Protein AF-A0A853PSC9-F1 (afdb_monomer_lite)

InterPro domains:
  IPR000601 PKD domain [PS50093] (236-276)
  IPR032675 Leucine-rich repeat domain superfamily [G3DSA:3.80.10.10] (181-518)
  IPR044060 Bacterial repeat domain [PF18998] (137-210)

pLDDT: mean 88.47, std 17.97, range [26.72, 98.94]

Structure (mmCIF, N/CA/C/O backbone):
data_AF-A0A853PSC9-F1
#
_entry.id   AF-A0A853PSC9-F1
#
loop_
_atom_site.group_PDB
_atom_site.id
_atom_site.type_symbol
_atom_site.label_atom_id
_atom_site.label_alt_id
_atom_site.label_comp_id
_atom_site.label_asym_id
_atom_site.label_entity_id
_atom_site.label_seq_id
_atom_site.pdbx_PDB_ins_code
_atom_site.Cartn_x
_atom_site.Cartn_y
_atom_site.Cartn_z
_atom_site.occupancy
_atom_site.B_iso_or_equiv
_atom_site.auth_seq_id
_atom_site.auth_comp_id
_atom_site.auth_asym_id
_atom_site.auth_atom_id
_atom_site.pdbx_PDB_model_num
ATOM 1 N N . MET A 1 1 ? -24.068 -16.722 -20.781 1.00 38.28 1 MET A N 1
ATOM 2 C CA . MET A 1 1 ? -24.354 -18.156 -20.515 1.00 38.28 1 MET A CA 1
ATOM 3 C C . MET A 1 1 ? -23.350 -18.593 -19.453 1.00 38.28 1 MET A C 1
ATOM 5 O O . MET A 1 1 ? -22.180 -18.416 -19.717 1.00 38.28 1 MET A O 1
ATOM 9 N N . LYS A 1 2 ? -23.649 -19.018 -18.222 1.00 31.97 2 LYS A N 1
ATOM 10 C CA . LYS A 1 2 ? -24.806 -19.663 -17.584 1.00 31.97 2 LYS A CA 1
ATOM 11 C C . LYS A 1 2 ? -25.216 -18.887 -16.316 1.00 31.97 2 LYS A C 1
ATOM 13 O O . LYS A 1 2 ? -24.362 -18.371 -15.609 1.00 31.97 2 LYS A O 1
ATOM 18 N N . LYS A 1 3 ? -26.526 -18.811 -16.057 1.00 29.83 3 LYS A N 1
ATOM 19 C CA . LYS A 1 3 ? -27.145 -18.261 -14.839 1.00 29.83 3 LYS A CA 1
ATOM 20 C C . LYS A 1 3 ? -27.200 -19.358 -13.771 1.00 29.83 3 LYS A C 1
ATOM 22 O O . LYS A 1 3 ? -27.719 -20.430 -14.068 1.00 29.83 3 LYS A O 1
ATOM 27 N N . VAL A 1 4 ? -26.763 -19.070 -12.547 1.00 33.31 4 VAL A N 1
ATOM 28 C CA . VAL A 1 4 ? -27.115 -19.858 -11.356 1.00 33.31 4 VAL A CA 1
ATOM 29 C C . VAL A 1 4 ? -28.070 -19.002 -10.529 1.00 33.31 4 VAL A C 1
ATOM 31 O O . VAL A 1 4 ? -27.736 -17.892 -10.127 1.00 33.31 4 VAL A O 1
ATOM 34 N N . ARG A 1 5 ? -29.309 -19.482 -10.399 1.00 30.92 5 ARG A N 1
ATOM 35 C CA . ARG A 1 5 ? -30.406 -18.858 -9.654 1.00 30.92 5 ARG A CA 1
ATOM 36 C C . ARG A 1 5 ? -30.316 -19.316 -8.198 1.00 30.92 5 ARG A C 1
ATOM 38 O O . ARG A 1 5 ? -30.426 -20.512 -7.957 1.00 30.92 5 ARG A O 1
ATOM 45 N N . PHE A 1 6 ? -30.174 -18.387 -7.256 1.00 31.33 6 PHE A N 1
ATOM 46 C CA . PHE A 1 6 ? -30.512 -18.634 -5.854 1.00 31.33 6 PHE A CA 1
ATOM 47 C C . PHE A 1 6 ? -31.999 -18.317 -5.668 1.00 31.33 6 PHE A C 1
ATOM 49 O O . PHE A 1 6 ? -32.440 -17.194 -5.911 1.00 31.33 6 PHE A O 1
ATOM 56 N N . LEU A 1 7 ? -32.778 -19.348 -5.348 1.00 30.72 7 LEU A N 1
ATOM 57 C CA . LEU A 1 7 ? -34.209 -19.259 -5.084 1.00 30.72 7 LEU A CA 1
ATOM 58 C C . LEU A 1 7 ? -34.443 -18.667 -3.688 1.00 30.72 7 LEU A C 1
ATOM 60 O O . LEU A 1 7 ? -33.983 -19.224 -2.695 1.00 30.72 7 LEU A O 1
ATOM 64 N N . LEU A 1 8 ? -35.213 -17.576 -3.640 1.00 31.72 8 LEU A N 1
ATOM 65 C CA . LEU A 1 8 ? -36.019 -17.212 -2.478 1.00 31.72 8 LEU A CA 1
ATOM 66 C C . LEU A 1 8 ? -37.017 -18.342 -2.200 1.00 31.72 8 LEU A C 1
ATOM 68 O O . LEU A 1 8 ? -37.742 -18.754 -3.108 1.00 31.72 8 LEU A O 1
ATOM 72 N N . LEU A 1 9 ?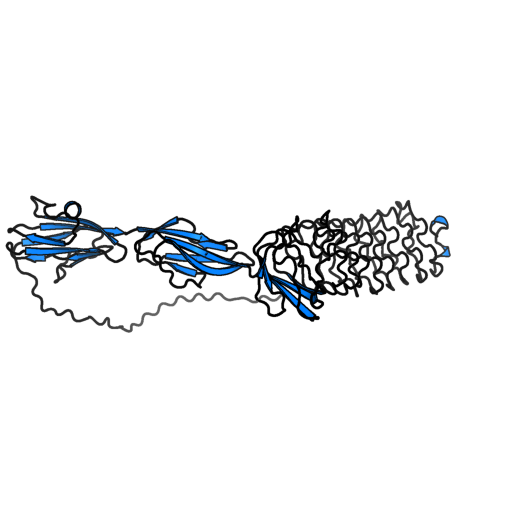 -37.119 -18.761 -0.941 1.00 26.89 9 LEU A N 1
ATOM 73 C CA . LEU A 1 9 ? -38.272 -19.503 -0.448 1.00 26.89 9 LEU A CA 1
ATOM 74 C C . LEU A 1 9 ? -38.806 -18.799 0.803 1.00 26.89 9 LEU A C 1
ATOM 76 O O . LEU A 1 9 ? -38.267 -18.934 1.897 1.00 26.89 9 LEU A O 1
ATOM 80 N N . ALA A 1 10 ? -39.859 -18.009 0.603 1.00 36.38 10 ALA A N 1
ATOM 81 C CA . ALA A 1 10 ? -40.772 -17.600 1.655 1.00 36.38 10 ALA A CA 1
ATOM 82 C C . ALA A 1 10 ? -41.813 -18.715 1.816 1.00 36.38 10 ALA A C 1
ATOM 84 O O . ALA A 1 10 ? -42.469 -19.088 0.844 1.00 36.38 10 ALA A O 1
ATOM 85 N N . ALA A 1 11 ? -41.963 -19.240 3.029 1.00 30.16 11 ALA A N 1
ATOM 86 C CA . ALA A 1 11 ? -43.053 -20.136 3.387 1.00 30.16 11 ALA A CA 1
ATOM 87 C C . ALA A 1 11 ? -43.677 -19.647 4.697 1.00 30.16 11 ALA A C 1
ATOM 89 O O . ALA A 1 11 ? -43.163 -19.881 5.786 1.00 30.16 11 ALA A O 1
ATOM 90 N N . MET A 1 12 ? -44.789 -18.928 4.548 1.00 33.53 12 MET A N 1
ATOM 91 C CA . MET A 1 12 ? -45.788 -18.696 5.583 1.00 33.53 12 MET A CA 1
ATOM 92 C C . MET A 1 12 ? -46.719 -19.914 5.554 1.00 33.53 12 MET A C 1
ATOM 94 O O . MET A 1 12 ? -47.424 -20.112 4.567 1.00 33.53 12 MET A O 1
ATOM 98 N N . VAL A 1 13 ? -46.718 -20.736 6.603 1.00 30.75 13 VAL A N 1
ATOM 99 C CA . VAL A 1 13 ? -47.807 -21.680 6.888 1.00 30.75 13 VAL A CA 1
ATOM 100 C C . VAL A 1 13 ? -48.065 -21.637 8.388 1.00 30.75 13 VAL A C 1
ATOM 102 O O . VAL A 1 13 ? -47.238 -22.057 9.192 1.00 30.75 13 VAL A O 1
ATOM 105 N N . ALA A 1 14 ? -49.225 -21.096 8.745 1.00 40.34 14 ALA A N 1
ATOM 106 C CA . ALA A 1 14 ? -49.829 -21.270 10.051 1.00 40.34 14 ALA A CA 1
ATOM 107 C C . ALA A 1 14 ? -50.294 -22.727 10.191 1.00 40.34 14 ALA A C 1
ATOM 109 O O . ALA A 1 14 ? -51.058 -23.208 9.356 1.00 40.34 14 ALA A O 1
ATOM 110 N N . MET A 1 15 ? -49.871 -23.411 11.255 1.00 30.72 15 MET A N 1
ATOM 111 C CA . MET A 1 15 ? -50.550 -24.604 11.758 1.00 30.72 15 MET A CA 1
ATOM 112 C C . MET A 1 15 ? -50.723 -24.475 13.271 1.00 30.72 15 MET A C 1
ATOM 114 O O . MET A 1 15 ? -49.766 -24.520 14.039 1.00 30.72 15 MET A O 1
ATOM 118 N N . PHE A 1 16 ? -51.979 -24.278 13.666 1.00 36.28 16 PHE A N 1
ATOM 119 C CA . PHE A 1 16 ? -52.483 -24.537 15.006 1.00 36.28 16 PHE A CA 1
ATOM 120 C C . PHE A 1 16 ? -52.443 -26.045 15.259 1.00 36.28 16 PHE A C 1
ATOM 122 O O . PHE A 1 16 ? -53.157 -26.779 14.585 1.00 36.28 16 PHE A O 1
ATOM 129 N N . THR A 1 17 ? -51.703 -26.484 16.273 1.00 29.89 17 THR A N 1
ATOM 130 C CA . THR A 1 17 ? -52.038 -27.668 17.080 1.00 29.89 17 THR A CA 1
ATOM 131 C C . THR A 1 17 ? -51.395 -27.494 18.445 1.00 29.89 17 THR A C 1
ATOM 133 O O . THR A 1 17 ? -50.177 -27.363 18.556 1.00 29.89 17 THR A O 1
ATOM 136 N N . GLY A 1 18 ? -52.245 -27.415 19.466 1.00 40.66 18 GLY A N 1
ATOM 137 C CA . GLY A 1 18 ? -51.856 -27.188 20.842 1.00 40.66 18 GLY A CA 1
ATOM 138 C C . GLY A 1 18 ? -51.118 -28.376 21.447 1.00 40.66 18 GLY A C 1
ATOM 139 O O . GLY A 1 18 ? -51.539 -29.520 21.321 1.00 40.66 18 GLY A O 1
ATOM 140 N N . CYS A 1 19 ? -50.071 -28.055 22.192 1.00 27.27 19 CYS A N 1
ATOM 141 C CA . CYS A 1 19 ? -49.742 -28.758 23.415 1.00 27.27 19 CYS A CA 1
ATOM 142 C C . CYS A 1 19 ? -49.737 -27.692 24.506 1.00 27.27 19 CYS A C 1
ATOM 144 O O . CYS A 1 19 ? -48.888 -26.800 24.505 1.00 27.27 19 CYS A O 1
ATOM 146 N N . GLN A 1 20 ? -50.742 -27.763 25.381 1.00 36.50 20 GLN A N 1
ATOM 147 C CA . GLN A 1 20 ? -50.748 -27.088 26.671 1.00 36.50 20 GLN A CA 1
ATOM 148 C C . GLN A 1 20 ? -49.405 -27.369 27.345 1.00 36.50 20 GLN A C 1
ATOM 150 O O . GLN A 1 20 ? -49.111 -28.509 27.698 1.00 36.50 20 GLN A O 1
ATOM 155 N N . LYS A 1 21 ? -48.576 -26.338 27.490 1.00 30.59 21 LYS A N 1
ATOM 156 C CA . LYS A 1 21 ? -47.550 -26.341 28.521 1.00 30.59 21 LYS A CA 1
ATOM 157 C C . LYS A 1 21 ? -48.203 -25.675 29.714 1.00 30.59 21 LYS A C 1
ATOM 159 O O . LYS A 1 21 ? -48.399 -24.462 29.715 1.00 30.59 21 LYS A O 1
ATOM 164 N N . GLU A 1 22 ? -48.646 -26.530 30.629 1.00 27.19 22 GLU A N 1
ATOM 165 C CA . GLU A 1 22 ? -49.095 -26.183 31.968 1.00 27.19 22 GLU A CA 1
ATOM 166 C C . GLU A 1 22 ? -48.148 -25.132 32.543 1.00 27.19 22 GLU A C 1
ATOM 168 O O . GLU A 1 22 ? -46.959 -25.376 32.767 1.00 27.19 22 GLU A O 1
ATOM 173 N N . VAL A 1 23 ? -48.686 -23.930 32.728 1.00 29.38 23 VAL A N 1
ATOM 174 C CA . VAL A 1 23 ? -48.169 -23.019 33.734 1.00 29.38 23 VAL A CA 1
ATOM 175 C C . VAL A 1 23 ? -48.387 -23.769 35.035 1.00 29.38 23 VAL A C 1
ATOM 177 O O . VAL A 1 23 ? -49.521 -24.102 35.370 1.00 29.38 23 VAL A O 1
ATOM 180 N N . VAL A 1 24 ? -47.298 -24.106 35.720 1.00 26.72 24 VAL A N 1
ATOM 181 C CA . VAL A 1 24 ? -47.369 -24.468 37.130 1.00 26.72 24 VAL A CA 1
ATOM 182 C C . VAL A 1 24 ? -47.930 -23.230 37.816 1.00 26.72 24 VAL A C 1
ATOM 184 O O . VAL A 1 24 ? -47.203 -22.277 38.092 1.00 26.72 24 VAL A O 1
ATOM 187 N N . GLU A 1 25 ? -49.251 -23.208 37.985 1.00 27.73 25 GLU A N 1
ATOM 188 C CA . GLU A 1 25 ? -49.914 -22.385 38.975 1.00 27.73 25 GLU A CA 1
ATOM 189 C C . GLU A 1 25 ? -49.279 -22.792 40.295 1.00 27.73 25 GLU A C 1
ATOM 191 O O . GLU A 1 25 ? -49.495 -23.883 40.822 1.00 27.73 25 GLU A O 1
ATOM 196 N N . GLN A 1 26 ? -48.377 -21.944 40.773 1.00 28.47 26 GLN A N 1
ATOM 197 C CA . GLN A 1 26 ? -47.938 -22.013 42.144 1.00 28.47 26 GLN A CA 1
ATOM 198 C C . GLN A 1 26 ? -49.210 -21.788 42.957 1.00 28.47 26 GLN A C 1
ATOM 200 O O . GLN A 1 26 ? -49.768 -20.692 42.916 1.00 28.47 26 GLN A O 1
ATOM 205 N N . GLU A 1 27 ? -49.718 -22.856 43.579 1.00 27.38 27 GLU A N 1
ATOM 206 C CA . GLU A 1 27 ? -50.873 -22.797 44.464 1.00 27.38 27 GLU A CA 1
ATOM 207 C C . GLU A 1 27 ? -50.635 -21.667 45.468 1.00 27.38 27 GLU A C 1
ATOM 209 O O . GLU A 1 27 ? -49.821 -21.775 46.388 1.00 27.38 27 GLU A O 1
ATOM 214 N N . LEU A 1 28 ? -51.309 -20.538 45.240 1.00 34.03 28 LEU A N 1
ATOM 215 C CA . LEU A 1 28 ? -51.472 -19.516 46.249 1.00 34.03 28 LEU A CA 1
ATOM 216 C C . LEU A 1 28 ? -52.282 -20.165 47.361 1.00 34.03 28 LEU A C 1
ATOM 218 O O . LEU A 1 28 ? -53.404 -20.625 47.146 1.00 34.03 28 LEU A O 1
ATOM 222 N N . ASP A 1 29 ? -51.676 -20.209 48.539 1.00 32.19 29 ASP A N 1
ATOM 223 C CA . ASP A 1 29 ? -52.309 -20.537 49.805 1.00 32.19 29 ASP A CA 1
ATOM 224 C C . ASP A 1 29 ? -53.546 -19.632 49.992 1.00 32.19 29 ASP A C 1
ATOM 226 O O . ASP A 1 29 ? -53.474 -18.511 50.499 1.00 32.19 29 ASP A O 1
ATOM 230 N N . ASN A 1 30 ? -54.696 -20.099 49.497 1.00 37.78 30 ASN A N 1
ATOM 231 C CA . ASN A 1 30 ? -55.974 -19.382 49.409 1.00 37.78 30 ASN A CA 1
ATOM 232 C C . ASN A 1 30 ? -56.672 -19.231 50.775 1.00 37.78 30 ASN A C 1
ATOM 234 O O . ASN A 1 30 ? -57.894 -19.125 50.854 1.00 37.78 30 ASN A O 1
ATOM 238 N N . ASN A 1 31 ? -55.908 -19.209 51.868 1.00 35.97 31 ASN A N 1
ATOM 239 C CA . ASN A 1 31 ? -56.428 -19.191 53.233 1.00 35.97 31 ASN A CA 1
ATOM 240 C C . ASN A 1 31 ? -56.150 -17.895 54.004 1.00 35.97 31 ASN A C 1
ATOM 242 O O . ASN A 1 31 ? -56.282 -17.867 55.230 1.00 35.97 31 ASN A O 1
ATOM 246 N N . LYS A 1 32 ? -55.827 -16.788 53.322 1.00 37.53 32 LYS A N 1
ATOM 247 C CA . LYS A 1 32 ? -55.843 -15.469 53.967 1.00 37.53 32 LYS A CA 1
ATOM 248 C C . LYS A 1 32 ? -57.222 -14.819 53.793 1.00 37.53 32 LYS A C 1
ATOM 250 O O . LYS A 1 32 ? -57.593 -14.506 52.662 1.00 37.53 32 LYS A O 1
ATOM 255 N N . PRO A 1 33 ? -57.997 -14.604 54.874 1.00 41.34 33 PRO A N 1
ATOM 256 C CA . PRO A 1 33 ? -59.288 -13.940 54.769 1.00 41.34 33 PRO A CA 1
ATOM 257 C C . PRO A 1 33 ? -59.091 -12.533 54.203 1.00 41.34 33 PRO A C 1
ATOM 259 O O . PRO A 1 33 ? -58.224 -11.786 54.666 1.00 41.34 33 PRO A O 1
ATOM 262 N N . THR A 1 34 ? -59.904 -12.167 53.210 1.00 47.00 34 THR A N 1
ATOM 263 C CA . THR A 1 34 ? -60.026 -10.778 52.763 1.00 47.00 34 THR A CA 1
ATOM 264 C C . THR A 1 34 ? -60.330 -9.932 53.999 1.00 47.00 34 THR A C 1
ATOM 266 O O . THR A 1 34 ? -61.252 -10.284 54.740 1.00 47.00 34 THR A O 1
ATOM 269 N N . PRO A 1 35 ? -59.566 -8.869 54.292 1.00 53.50 35 PRO A N 1
ATOM 270 C CA . PRO A 1 35 ? -59.797 -8.119 55.513 1.00 53.50 35 PRO A CA 1
ATOM 271 C C . PRO A 1 35 ? -61.208 -7.501 55.470 1.00 53.50 35 PRO A C 1
ATOM 273 O O . PRO A 1 35 ? -61.578 -6.781 54.545 1.00 53.50 35 PRO A O 1
ATOM 276 N N . THR A 1 36 ? -62.040 -7.888 56.437 1.00 56.72 36 THR A N 1
ATOM 277 C CA . THR A 1 36 ? -63.404 -7.385 56.638 1.00 56.72 36 THR A CA 1
ATOM 278 C C . THR A 1 36 ? -63.358 -6.140 57.512 1.00 56.72 36 THR A C 1
ATOM 280 O O . THR A 1 36 ? -62.813 -6.186 58.615 1.00 56.72 36 THR A O 1
ATOM 283 N N . GLY A 1 37 ? -63.942 -5.042 57.035 1.00 61.94 37 GLY A N 1
ATOM 284 C CA . GLY A 1 37 ? -64.090 -3.803 57.792 1.00 61.94 37 GLY A CA 1
ATOM 285 C C . GLY A 1 37 ? -64.726 -2.681 56.968 1.00 61.94 37 GLY A C 1
ATOM 286 O O . GLY A 1 37 ? -64.922 -2.830 55.759 1.00 61.94 37 GLY A O 1
ATOM 287 N N . ASP A 1 38 ? -65.057 -1.582 57.646 1.00 79.00 38 ASP A N 1
ATOM 288 C CA . ASP A 1 38 ? -65.920 -0.510 57.125 1.00 79.00 38 ASP A CA 1
ATOM 289 C C . ASP A 1 38 ? -65.139 0.662 56.504 1.00 79.00 38 ASP A C 1
ATOM 291 O O . ASP A 1 38 ? -65.747 1.583 55.967 1.00 79.00 38 ASP A O 1
ATOM 295 N N . THR A 1 39 ? -63.802 0.640 56.566 1.00 86.81 39 THR A N 1
ATOM 296 C CA . THR A 1 39 ? -62.933 1.730 56.098 1.00 86.81 39 THR A CA 1
ATOM 297 C C . THR A 1 39 ? -61.975 1.248 55.010 1.00 86.81 39 THR A C 1
ATOM 299 O O . THR A 1 39 ? -61.398 0.163 55.111 1.00 86.81 39 THR A O 1
ATOM 302 N N . ARG A 1 40 ? -61.795 2.041 53.952 1.00 89.88 40 ARG A N 1
ATOM 303 C CA . ARG A 1 40 ? -61.058 1.667 52.739 1.00 89.88 40 ARG A CA 1
ATOM 304 C C . ARG A 1 40 ? -59.734 2.416 52.598 1.00 89.88 40 ARG A C 1
ATOM 306 O O . ARG A 1 40 ? -59.677 3.622 52.802 1.00 89.88 40 ARG A O 1
ATOM 313 N N . ILE A 1 41 ? -58.702 1.707 52.144 1.00 91.81 41 ILE A N 1
ATOM 314 C CA . ILE A 1 41 ? -57.512 2.301 51.525 1.00 91.81 41 ILE A CA 1
ATOM 315 C C . ILE A 1 41 ? -57.571 2.046 50.021 1.00 91.81 41 ILE A C 1
ATOM 317 O O . ILE A 1 41 ? -57.644 0.894 49.580 1.00 91.81 41 ILE A O 1
ATOM 321 N N . ILE A 1 42 ? -57.543 3.124 49.244 1.00 91.69 42 ILE A N 1
ATOM 322 C CA . ILE A 1 42 ? -57.433 3.112 47.785 1.00 91.69 42 ILE A CA 1
ATOM 323 C C . ILE A 1 42 ? -56.003 3.515 47.432 1.00 91.69 42 ILE A C 1
ATOM 325 O O . ILE A 1 42 ? -55.490 4.479 47.991 1.00 91.69 42 ILE A O 1
ATOM 329 N N . ILE A 1 43 ? -55.365 2.794 46.510 1.00 93.25 43 ILE A N 1
ATOM 330 C CA . ILE A 1 43 ? -54.103 3.219 45.902 1.00 93.25 43 ILE A CA 1
ATOM 331 C C . ILE A 1 43 ? -54.345 3.361 44.403 1.00 93.25 43 ILE A C 1
ATOM 333 O O . ILE A 1 43 ? -54.791 2.416 43.753 1.00 93.25 43 ILE A O 1
ATOM 337 N N . GLU A 1 44 ? -54.066 4.543 43.877 1.00 92.38 44 GLU A N 1
ATOM 338 C CA . GLU A 1 44 ? -54.230 4.903 42.473 1.00 92.38 44 GLU A CA 1
ATOM 339 C C . GLU A 1 44 ? -53.028 5.721 41.985 1.00 92.38 44 GLU A C 1
ATOM 341 O O . GLU A 1 44 ? -52.146 6.078 42.762 1.00 92.38 44 GLU A O 1
ATOM 346 N N . GLY A 1 45 ? -52.950 6.001 40.687 1.00 91.38 45 GLY A N 1
ATOM 347 C CA . GLY A 1 45 ? -51.860 6.793 40.121 1.00 91.38 45 GLY A CA 1
ATOM 348 C C . GLY A 1 45 ? -51.626 6.523 38.643 1.00 91.38 45 GLY A C 1
ATOM 349 O O . GLY A 1 45 ? -52.263 5.655 38.041 1.00 91.38 45 GLY A O 1
ATOM 350 N N . GLU A 1 46 ? -50.722 7.295 38.046 1.00 85.25 46 GLU A N 1
ATOM 351 C CA . GLU A 1 46 ? -50.341 7.104 36.646 1.00 85.25 46 GLU A CA 1
ATOM 352 C C . GLU A 1 46 ? -49.534 5.811 36.468 1.00 85.25 46 GLU A C 1
ATOM 354 O O . GLU A 1 46 ? -48.710 5.454 37.306 1.00 85.25 46 GLU A O 1
ATOM 359 N N . GLY A 1 47 ? -49.765 5.109 35.354 1.00 82.56 47 GLY A N 1
ATOM 360 C CA . GLY A 1 47 ? -49.046 3.874 35.027 1.00 82.56 47 GLY A CA 1
ATOM 361 C C . GLY A 1 47 ? -49.550 2.619 35.747 1.00 82.56 47 GLY A C 1
ATOM 362 O O . GLY A 1 47 ? -48.901 1.586 35.649 1.00 82.56 47 GLY A O 1
ATOM 363 N N . MET A 1 48 ? -50.684 2.670 36.452 1.00 88.69 48 MET A N 1
ATOM 364 C CA . MET A 1 48 ? -51.307 1.493 37.076 1.00 88.69 48 MET A CA 1
ATOM 365 C C . MET A 1 48 ? -51.636 0.410 36.028 1.00 88.69 48 MET A C 1
ATOM 367 O O . MET A 1 48 ? -52.255 0.701 34.999 1.00 88.69 48 MET A O 1
ATOM 371 N N . ILE A 1 49 ? -51.238 -0.842 36.279 1.00 83.69 49 ILE A N 1
ATOM 372 C CA . ILE A 1 49 ? -51.391 -1.964 35.338 1.00 83.69 49 ILE A CA 1
ATOM 373 C C . ILE A 1 49 ? -52.488 -2.917 35.834 1.00 83.69 49 ILE A C 1
ATOM 375 O O . ILE A 1 49 ? -52.345 -3.572 36.862 1.00 83.69 49 ILE A O 1
ATOM 379 N N . GLY A 1 50 ? -53.570 -3.041 35.059 1.00 69.50 50 GLY A N 1
ATOM 380 C CA . GLY A 1 50 ? -54.706 -3.927 35.350 1.00 69.50 50 GLY A CA 1
ATOM 381 C C . GLY A 1 50 ? -55.894 -3.219 36.023 1.00 69.50 50 GLY A C 1
ATOM 382 O O . GLY A 1 50 ? -55.772 -2.084 36.482 1.00 69.50 50 GLY A O 1
ATOM 383 N N . PRO A 1 51 ? -57.091 -3.839 36.038 1.00 58.38 51 PRO A N 1
ATOM 384 C CA . PRO A 1 51 ? -58.254 -3.250 36.693 1.00 58.38 51 PRO A CA 1
ATOM 385 C C . PRO A 1 51 ? -58.035 -3.156 38.210 1.00 58.38 51 PRO A C 1
ATOM 387 O O . PRO A 1 51 ? -57.376 -4.008 38.798 1.00 58.38 51 PRO A O 1
ATOM 390 N N . ALA A 1 52 ? -58.661 -2.165 38.857 1.00 52.06 52 ALA A N 1
ATOM 391 C CA . ALA A 1 52 ? -58.676 -1.942 40.312 1.00 52.06 52 ALA A CA 1
ATOM 392 C C . ALA A 1 52 ? -59.347 -3.077 41.134 1.00 52.06 52 ALA A C 1
ATOM 394 O O . ALA A 1 52 ? -59.918 -2.858 42.207 1.00 52.06 52 ALA A O 1
ATOM 395 N N . THR A 1 53 ? -59.351 -4.309 40.627 1.00 45.62 53 THR A N 1
ATOM 396 C CA . THR A 1 53 ? -59.890 -5.494 41.285 1.00 45.62 53 THR A CA 1
ATOM 397 C C . THR A 1 53 ? -58.875 -6.055 42.267 1.00 45.62 53 THR A C 1
ATOM 399 O O . THR A 1 53 ? -58.025 -6.862 41.913 1.00 45.62 53 THR A O 1
ATOM 402 N N . ARG A 1 54 ? -59.020 -5.586 43.511 1.00 52.94 54 ARG A N 1
ATOM 403 C CA . ARG A 1 54 ? -58.704 -6.235 44.795 1.00 52.94 54 ARG A CA 1
ATOM 404 C C . ARG A 1 54 ? -57.899 -7.537 44.679 1.00 52.94 54 ARG A C 1
ATOM 406 O O . ARG A 1 54 ? -58.468 -8.623 44.780 1.00 52.94 54 ARG A O 1
ATOM 413 N N . SER A 1 55 ? -56.579 -7.418 44.554 1.00 52.84 55 SER A N 1
ATOM 414 C CA . SER A 1 55 ? -55.692 -8.500 44.972 1.00 52.84 55 SER A CA 1
ATOM 415 C C . SER A 1 55 ? -55.952 -8.802 46.456 1.00 52.84 55 SER A C 1
ATOM 417 O O . SER A 1 55 ? -56.126 -7.878 47.257 1.00 52.84 55 SER A O 1
ATOM 419 N N . SER A 1 56 ? -56.018 -10.077 46.844 1.00 58.12 56 SER A N 1
ATOM 420 C CA . SER A 1 56 ? -56.269 -10.496 48.234 1.00 58.12 56 SER A CA 1
ATOM 421 C C . SER A 1 56 ? -55.158 -10.082 49.208 1.00 58.12 56 SER A C 1
ATOM 423 O O . SER A 1 56 ? -55.357 -10.132 50.421 1.00 58.12 56 SER A O 1
ATOM 425 N N . ASP A 1 57 ? -54.001 -9.666 48.690 1.00 66.69 57 ASP A N 1
ATOM 426 C CA . ASP A 1 57 ? -52.834 -9.211 49.451 1.00 66.69 57 ASP A CA 1
ATOM 427 C C . ASP A 1 57 ? -52.701 -7.678 49.557 1.00 66.69 57 ASP A C 1
ATOM 429 O O . ASP A 1 57 ? -51.825 -7.191 50.271 1.00 66.69 57 ASP A O 1
ATOM 433 N N . GLY A 1 58 ? -53.575 -6.913 48.891 1.00 81.75 58 GLY A N 1
ATOM 434 C CA . GLY A 1 58 ? -53.533 -5.449 48.884 1.00 81.75 58 GLY A CA 1
ATOM 435 C C . GLY A 1 58 ? -52.412 -4.826 48.045 1.00 81.75 58 GLY A C 1
ATOM 436 O O . GLY A 1 58 ? -52.104 -3.648 48.244 1.00 81.75 58 GLY A O 1
ATOM 437 N N . LYS A 1 59 ? -51.801 -5.592 47.131 1.00 90.44 59 LYS A N 1
ATOM 438 C CA . LYS A 1 59 ? -50.811 -5.117 46.157 1.00 90.44 59 LYS A CA 1
ATOM 439 C C . LYS A 1 59 ? -51.482 -4.446 44.951 1.00 90.44 59 LYS A C 1
ATOM 441 O O . LYS A 1 59 ? -52.495 -4.928 44.444 1.00 90.44 59 LYS A O 1
ATOM 446 N N . VAL A 1 60 ? -50.890 -3.352 44.480 1.00 91.00 60 VAL A N 1
ATOM 447 C CA . VAL A 1 60 ? -51.267 -2.630 43.259 1.00 91.00 60 VAL A CA 1
ATOM 448 C C . VAL A 1 60 ? -50.025 -2.445 42.390 1.00 91.00 60 VAL A C 1
ATOM 450 O O . VAL A 1 60 ? -49.035 -1.877 42.849 1.00 91.00 60 VAL A O 1
ATOM 453 N N . GLU A 1 61 ? -50.076 -2.938 41.153 1.00 92.62 61 GLU A N 1
ATOM 454 C CA . GLU A 1 61 ? -48.961 -2.890 40.198 1.00 92.62 61 GLU A CA 1
ATOM 455 C C . GLU A 1 61 ? -48.970 -1.584 39.393 1.00 92.62 61 GLU A C 1
ATOM 457 O O . GLU A 1 61 ? -50.021 -1.129 38.927 1.00 92.62 61 GLU A O 1
ATOM 462 N N . PHE A 1 62 ? -47.785 -1.019 39.180 1.00 93.62 62 PHE A N 1
ATOM 463 C CA . PHE A 1 62 ? -47.548 0.163 38.360 1.00 93.62 62 PHE A CA 1
ATOM 464 C C . PHE A 1 62 ? -46.420 -0.116 37.361 1.00 93.62 62 PHE A C 1
ATOM 466 O O . PHE A 1 62 ? -45.589 -1.006 37.541 1.00 93.62 62 PHE A O 1
ATOM 473 N N . GLU A 1 63 ? -46.340 0.669 36.295 1.00 92.69 63 GLU A N 1
ATOM 474 C CA . GLU A 1 63 ? -45.147 0.691 35.461 1.00 92.69 63 GLU A CA 1
ATOM 475 C C . GLU A 1 63 ? -43.944 1.158 36.302 1.00 92.69 63 GLU A C 1
ATOM 477 O O . GLU A 1 63 ? -43.888 2.304 36.749 1.00 92.69 63 GLU A O 1
ATOM 482 N N . GLY A 1 64 ? -42.976 0.261 36.521 1.00 92.06 64 GLY A N 1
ATOM 483 C CA . GLY A 1 64 ? -41.743 0.558 37.252 1.00 92.06 64 GLY A CA 1
ATOM 484 C C . GLY A 1 64 ? -41.770 0.293 38.758 1.00 92.06 64 GLY A C 1
ATOM 485 O O . GLY A 1 64 ? -40.860 0.740 39.459 1.00 92.06 64 GLY A O 1
ATOM 486 N N . GLY A 1 65 ? -42.780 -0.409 39.270 1.00 94.50 65 GLY A N 1
ATOM 487 C CA . GLY A 1 65 ? -42.825 -0.851 40.660 1.00 94.50 65 GLY A CA 1
ATOM 488 C C . GLY A 1 65 ? -44.228 -1.226 41.114 1.00 94.50 65 GLY A C 1
ATOM 489 O O . GLY A 1 65 ? -45.159 -1.344 40.323 1.00 94.50 65 GLY A O 1
ATOM 490 N N . TYR A 1 66 ? -44.409 -1.365 42.421 1.00 93.81 66 TYR A N 1
ATOM 491 C CA . TYR A 1 66 ? -45.710 -1.671 43.006 1.00 93.81 66 TYR A CA 1
ATOM 492 C C . TYR A 1 66 ? -45.910 -0.983 44.348 1.00 93.81 66 TYR A C 1
ATOM 494 O O . TYR A 1 66 ? -44.955 -0.603 45.023 1.00 93.81 66 TYR A O 1
ATOM 502 N N . ALA A 1 67 ? -47.164 -0.856 44.764 1.00 94.44 67 ALA A N 1
ATOM 503 C CA . ALA A 1 67 ? -47.525 -0.402 46.097 1.00 94.44 67 ALA A CA 1
ATOM 504 C C . ALA A 1 67 ? -48.319 -1.474 46.849 1.00 94.44 67 ALA A C 1
ATOM 506 O O . ALA A 1 67 ? -48.951 -2.336 46.239 1.00 94.44 67 ALA A O 1
ATOM 507 N N . THR A 1 68 ? -48.287 -1.430 48.176 1.00 93.62 68 THR A N 1
ATOM 508 C CA . THR A 1 68 ? -49.002 -2.361 49.058 1.00 93.62 68 THR A CA 1
ATOM 509 C C . THR A 1 68 ? -49.868 -1.609 50.066 1.00 93.62 68 THR A C 1
ATOM 511 O O . THR A 1 68 ? -49.633 -0.434 50.346 1.00 93.62 68 THR A O 1
ATOM 514 N N . GLY A 1 69 ? -50.882 -2.285 50.612 1.00 91.19 69 GLY A N 1
ATOM 515 C CA . GLY A 1 69 ? -51.760 -1.747 51.658 1.00 91.19 69 GLY A CA 1
ATOM 516 C C . GLY A 1 69 ? -53.138 -1.283 51.175 1.00 91.19 69 GLY A C 1
ATOM 517 O O . GLY A 1 69 ? -53.908 -0.748 51.970 1.00 91.19 69 GLY A O 1
ATOM 518 N N . ALA A 1 70 ? -53.488 -1.504 49.903 1.00 90.69 70 ALA A N 1
ATOM 519 C CA . ALA A 1 70 ? -54.850 -1.288 49.418 1.00 90.69 70 ALA A CA 1
ATOM 520 C C . ALA A 1 70 ? -55.805 -2.338 50.015 1.00 90.69 70 ALA A C 1
ATOM 522 O O . ALA A 1 70 ? -55.485 -3.524 50.061 1.00 90.69 70 ALA A O 1
ATOM 523 N N . GLY A 1 71 ? -57.006 -1.944 50.442 1.00 88.81 71 GLY A N 1
ATOM 524 C CA . GLY A 1 71 ? -57.948 -2.909 51.018 1.00 88.81 71 GLY A CA 1
ATOM 525 C C . GLY A 1 71 ? -59.073 -2.307 51.850 1.00 88.81 71 GLY A C 1
ATOM 526 O O . GLY A 1 71 ? -59.226 -1.092 51.940 1.00 88.81 71 GLY A O 1
ATOM 527 N N . LEU A 1 72 ? -59.883 -3.187 52.444 1.00 87.38 72 LEU A N 1
ATOM 528 C CA . LEU A 1 72 ? -60.888 -2.849 53.455 1.00 87.38 72 LEU A CA 1
ATOM 529 C C . LEU A 1 72 ? -60.372 -3.270 54.829 1.00 87.38 72 LEU A C 1
ATOM 531 O O . LEU A 1 72 ? -59.801 -4.347 54.969 1.00 87.38 72 LEU A O 1
ATOM 535 N N . TYR A 1 73 ? -60.564 -2.437 55.842 1.00 86.94 73 TYR A N 1
ATOM 536 C CA . TYR A 1 73 ? -59.998 -2.637 57.171 1.00 86.94 73 TYR A CA 1
ATOM 537 C C . TYR A 1 73 ? -60.954 -2.136 58.258 1.00 86.94 73 TYR A C 1
ATOM 539 O O . TYR A 1 73 ? -61.837 -1.317 58.008 1.00 86.94 73 TYR A O 1
ATOM 547 N N . ASP A 1 74 ? -60.765 -2.624 59.486 1.00 86.06 74 ASP A N 1
ATOM 548 C CA . ASP A 1 74 ? -61.358 -2.007 60.676 1.00 86.06 74 ASP A CA 1
ATOM 549 C C . ASP A 1 74 ? -60.826 -0.569 60.808 1.00 86.06 74 ASP A C 1
ATOM 551 O O . ASP A 1 74 ? -59.612 -0.355 60.778 1.00 86.06 74 ASP A O 1
ATOM 555 N N . GLY A 1 75 ? -61.716 0.412 60.976 1.00 80.25 75 GLY A N 1
ATOM 556 C CA . GLY A 1 75 ? -61.384 1.837 61.047 1.00 80.25 75 GLY A CA 1
ATOM 557 C C . GLY A 1 75 ? -60.442 2.236 62.190 1.00 80.25 75 GLY A C 1
ATOM 558 O O . GLY A 1 75 ? -59.942 3.359 62.196 1.00 80.25 75 GLY A O 1
ATOM 559 N N . LYS A 1 76 ? -60.158 1.344 63.150 1.00 83.50 76 LYS A N 1
ATOM 560 C CA . LYS A 1 76 ? -59.149 1.558 64.210 1.00 83.50 76 LYS A CA 1
ATOM 561 C C . LYS A 1 76 ? -57.784 0.931 63.910 1.00 83.50 76 LYS A C 1
ATOM 563 O O . LYS A 1 76 ? -56.852 1.094 64.697 1.00 83.50 76 LYS A O 1
ATOM 568 N N . LYS A 1 77 ? -57.659 0.186 62.811 1.00 85.12 77 LYS A N 1
ATOM 569 C CA . LYS A 1 77 ? -56.436 -0.528 62.448 1.00 85.12 77 LYS A CA 1
ATOM 570 C C . LYS A 1 77 ? -55.370 0.442 61.930 1.00 85.12 77 LYS A C 1
ATOM 572 O O . LYS A 1 77 ? -55.676 1.385 61.205 1.00 85.12 77 LYS A O 1
ATOM 577 N N . ALA A 1 78 ? -54.116 0.167 62.285 1.00 89.81 78 ALA A N 1
ATOM 578 C CA . ALA A 1 78 ? -52.954 0.751 61.630 1.00 89.81 78 ALA A CA 1
ATOM 579 C C . ALA A 1 78 ? -52.502 -0.171 60.485 1.00 89.81 78 ALA A C 1
ATOM 581 O O . ALA A 1 78 ? -52.355 -1.380 60.697 1.00 89.81 78 ALA A O 1
ATOM 582 N N . VAL A 1 79 ? -52.336 0.370 59.280 1.00 91.62 79 VAL A N 1
ATOM 583 C CA . VAL A 1 79 ? -52.033 -0.410 58.070 1.00 91.62 79 VAL A CA 1
ATOM 584 C C . VAL A 1 79 ? -50.697 0.046 57.476 1.00 91.62 79 VAL A C 1
ATOM 586 O O . VAL A 1 79 ? -50.554 1.240 57.209 1.00 91.62 79 VAL A O 1
ATOM 589 N N . PRO A 1 80 ? -49.723 -0.857 57.249 1.00 93.94 80 PRO A N 1
ATOM 590 C CA . PRO A 1 80 ? -48.526 -0.523 56.489 1.00 93.94 80 PRO A CA 1
ATOM 591 C C . PRO A 1 80 ? -48.899 -0.301 55.020 1.00 93.94 80 PRO A C 1
ATOM 593 O O . PRO A 1 80 ? -49.508 -1.167 54.390 1.00 93.94 80 PRO A O 1
ATOM 596 N N . VAL A 1 81 ? -48.562 0.877 54.506 1.00 95.31 81 VAL A N 1
ATOM 597 C CA . VAL A 1 81 ? -48.792 1.296 53.123 1.00 95.31 81 VAL A CA 1
ATOM 598 C C . VAL A 1 81 ? -47.451 1.729 52.546 1.00 95.31 81 VAL A C 1
ATOM 600 O O . VAL A 1 81 ? -46.846 2.690 53.031 1.00 95.31 81 VAL A O 1
ATOM 603 N N . GLU A 1 82 ? -46.964 0.987 51.553 1.00 96.00 82 GLU A N 1
ATOM 604 C CA . GLU A 1 82 ? -45.586 1.099 51.063 1.00 96.00 82 GLU A CA 1
ATOM 605 C C . GLU A 1 82 ? -45.521 1.141 49.532 1.00 96.00 82 GLU A C 1
ATOM 607 O O . GLU A 1 82 ? -46.306 0.465 48.870 1.00 96.00 82 GLU A O 1
ATOM 612 N N . ALA A 1 83 ? -44.571 1.893 48.968 1.00 96.19 83 ALA A N 1
ATOM 613 C CA . ALA A 1 83 ? -44.223 1.846 47.546 1.00 96.19 83 ALA A CA 1
ATOM 614 C C . ALA A 1 83 ? -42.818 1.265 47.336 1.00 96.19 83 ALA A C 1
ATOM 616 O O . ALA A 1 83 ? -41.845 1.706 47.958 1.00 96.19 83 ALA A O 1
ATOM 617 N N . HIS A 1 84 ? -42.730 0.310 46.413 1.00 95.06 84 HIS A N 1
ATOM 618 C CA . HIS A 1 84 ? -41.554 -0.490 46.094 1.00 95.06 84 HIS A CA 1
ATOM 619 C C . HIS A 1 84 ? -41.196 -0.305 44.608 1.00 95.06 84 HIS A C 1
ATOM 621 O O . HIS A 1 84 ? -41.846 -0.908 43.752 1.00 95.06 84 HIS A O 1
ATOM 627 N N . PRO A 1 85 ? -40.207 0.544 44.274 1.00 95.19 85 PRO A N 1
ATOM 628 C CA . PRO A 1 85 ? -39.749 0.694 42.896 1.00 95.19 85 PRO A CA 1
ATOM 629 C C . PRO A 1 85 ? -39.020 -0.567 42.416 1.00 95.19 85 PRO A C 1
ATOM 631 O O . PRO A 1 85 ? -38.245 -1.166 43.166 1.00 95.19 85 PRO A O 1
ATOM 634 N N . ASP A 1 86 ? -39.214 -0.922 41.148 1.00 94.75 86 ASP A N 1
ATOM 635 C CA . ASP A 1 86 ? -38.436 -1.967 40.485 1.00 94.75 86 ASP A CA 1
ATOM 636 C C . ASP A 1 86 ? -36.980 -1.522 40.270 1.00 94.75 86 ASP A C 1
ATOM 638 O O . ASP A 1 86 ? -36.645 -0.331 40.258 1.00 94.75 86 ASP A O 1
ATOM 642 N N . ALA A 1 87 ? -36.092 -2.488 40.020 1.00 92.00 87 ALA A N 1
ATOM 643 C CA . ALA A 1 87 ? -34.731 -2.199 39.581 1.00 92.00 87 ALA A CA 1
ATOM 644 C C . ALA A 1 87 ? -34.749 -1.294 38.330 1.00 92.00 87 ALA A C 1
ATOM 646 O O . ALA A 1 87 ? -35.403 -1.594 37.329 1.00 92.00 87 ALA A O 1
ATOM 647 N N . GLY A 1 88 ? -34.042 -0.163 38.391 1.00 93.19 88 GLY A N 1
ATOM 648 C CA . GLY A 1 88 ? -34.060 0.846 37.326 1.00 93.19 88 GLY A CA 1
ATOM 649 C C . GLY A 1 88 ? -35.056 1.990 37.520 1.00 93.19 88 GLY A C 1
ATOM 650 O O . GLY A 1 88 ? -35.051 2.930 36.721 1.00 93.19 88 GLY A O 1
ATOM 651 N N . TYR A 1 89 ? -35.871 1.954 38.573 1.00 94.94 89 TYR A N 1
ATOM 652 C CA . TYR A 1 89 ? -36.850 2.986 38.900 1.00 94.94 89 TYR A CA 1
ATOM 653 C C . TYR A 1 89 ? -36.604 3.585 40.286 1.00 94.94 89 TYR A C 1
ATOM 655 O O . TYR A 1 89 ? -35.882 3.046 41.124 1.00 94.94 89 TYR A O 1
ATOM 663 N N . GLU A 1 90 ? -37.197 4.748 40.514 1.00 94.19 90 GLU A N 1
ATOM 664 C CA . GLU A 1 90 ? -37.281 5.396 41.816 1.00 94.19 90 GLU A CA 1
ATOM 665 C C . GLU A 1 90 ? -38.694 5.949 42.023 1.00 94.19 90 GLU A C 1
ATOM 667 O O . GLU A 1 90 ? -39.445 6.168 41.065 1.00 94.19 90 GLU A O 1
ATOM 672 N N . VAL A 1 91 ? -39.070 6.170 43.282 1.00 95.06 91 VAL A N 1
ATOM 673 C CA . VAL A 1 91 ? -40.363 6.776 43.616 1.00 95.06 91 VAL A CA 1
ATOM 674 C C . VAL A 1 91 ? -40.402 8.192 43.032 1.00 95.06 91 VAL A C 1
ATOM 676 O O . VAL A 1 91 ? -39.555 9.028 43.347 1.00 95.06 91 VAL A O 1
ATOM 679 N N . ASN A 1 92 ? -41.373 8.462 42.156 1.00 95.12 92 ASN A N 1
ATOM 680 C CA . ASN A 1 92 ? -41.623 9.802 41.626 1.00 95.12 92 ASN A CA 1
ATOM 681 C C . ASN A 1 92 ? -42.480 10.597 42.612 1.00 95.12 92 ASN A C 1
ATOM 683 O O . ASN A 1 92 ? -42.122 11.698 43.027 1.00 95.12 92 ASN A O 1
ATOM 687 N N . TYR A 1 93 ? -43.597 9.999 43.018 1.00 94.81 93 TYR A N 1
ATOM 688 C CA . TYR A 1 93 ? -44.477 10.520 44.049 1.00 94.81 93 TYR A CA 1
ATOM 689 C C . TYR A 1 93 ? -45.137 9.369 44.803 1.00 94.81 93 TYR A C 1
ATOM 691 O O . TYR A 1 93 ? -45.489 8.341 44.225 1.00 94.81 93 TYR A O 1
ATOM 699 N N . PHE A 1 94 ? -45.310 9.560 46.107 1.00 96.81 94 PHE A N 1
ATOM 700 C CA . PHE A 1 94 ? -46.103 8.669 46.939 1.00 96.81 94 PHE A CA 1
ATOM 701 C C . PHE A 1 94 ? -46.703 9.459 48.098 1.00 96.81 94 PHE A C 1
ATOM 703 O O . PHE A 1 94 ? -45.993 9.875 49.011 1.00 96.81 94 PHE A O 1
ATOM 710 N N . TYR A 1 95 ? -47.998 9.743 48.036 1.00 96.69 95 TYR A N 1
ATOM 711 C CA . TYR A 1 95 ? -48.676 10.516 49.074 1.00 96.69 95 TYR A CA 1
ATOM 712 C C . TYR A 1 95 ? -50.114 10.052 49.246 1.00 96.69 95 TYR A C 1
ATOM 714 O O . TYR A 1 95 ? -50.712 9.551 48.302 1.00 96.69 95 TYR A O 1
ATOM 722 N N . GLY A 1 96 ? -50.684 10.242 50.426 1.00 95.94 96 GLY A N 1
ATOM 723 C CA . GLY A 1 96 ? -52.070 9.895 50.685 1.00 95.94 96 GLY A CA 1
ATOM 724 C C . GLY A 1 96 ? -52.576 10.354 52.040 1.00 95.94 96 GLY A C 1
ATOM 725 O O . GLY A 1 96 ? -51.840 10.894 52.872 1.00 95.94 96 GLY A O 1
ATOM 726 N N . GLY A 1 97 ? -53.864 10.140 52.267 1.00 95.38 97 GLY A N 1
ATOM 727 C CA . GLY A 1 97 ? -54.536 10.522 53.501 1.00 95.38 97 GLY A CA 1
ATOM 728 C C . GLY A 1 97 ? -56.058 10.500 53.370 1.00 95.38 97 GLY A C 1
ATOM 729 O O . GLY A 1 97 ? -56.572 10.123 52.313 1.00 95.38 97 GLY A O 1
ATOM 730 N N . PRO A 1 98 ? -56.779 10.886 54.435 1.00 94.75 98 PRO A N 1
ATOM 731 C CA . PRO A 1 98 ? -58.227 11.050 54.387 1.00 94.75 98 PRO A CA 1
ATOM 732 C C . PRO A 1 98 ? -58.614 12.263 53.531 1.00 94.75 98 PRO A C 1
ATOM 734 O O . PRO A 1 98 ? -57.790 13.142 53.283 1.00 94.75 98 PRO A O 1
ATOM 737 N N . GLU A 1 99 ? -59.877 12.352 53.110 1.00 92.62 99 GLU A N 1
ATOM 738 C CA . GLU A 1 99 ? -60.368 13.404 52.196 1.00 92.62 99 GLU A CA 1
ATOM 739 C C . GLU A 1 99 ? -60.063 14.835 52.685 1.00 92.62 99 GLU A C 1
ATOM 741 O O . GLU A 1 99 ? -59.731 15.719 51.897 1.00 92.62 99 GLU A O 1
ATOM 746 N N . ASN A 1 100 ? -60.103 15.062 54.001 1.00 92.06 100 ASN A N 1
ATOM 747 C CA . ASN A 1 100 ? -59.786 16.355 54.611 1.00 92.06 100 ASN A CA 1
ATOM 748 C C . ASN A 1 100 ? -58.273 16.646 54.728 1.00 92.06 100 ASN A C 1
ATOM 750 O O . ASN A 1 100 ? -57.897 17.787 54.998 1.00 92.06 100 ASN A O 1
ATOM 754 N N . GLN A 1 101 ? -57.407 15.643 54.548 1.00 94.94 101 GLN A N 1
ATOM 755 C CA . GLN A 1 101 ? -55.945 15.740 54.632 1.00 94.94 101 GLN A CA 1
ATOM 756 C C . GLN A 1 101 ? -55.270 14.802 53.608 1.00 94.94 101 GLN A C 1
ATOM 758 O O . GLN A 1 101 ? -54.547 13.882 53.995 1.00 94.94 101 GLN A O 1
ATOM 763 N N . PRO A 1 102 ? -55.429 15.034 52.292 1.00 93.00 102 PRO A N 1
ATOM 764 C CA . PRO A 1 102 ? -55.014 14.089 51.242 1.00 93.00 102 PRO A CA 1
ATOM 765 C C . PRO A 1 102 ? -53.494 13.857 51.143 1.00 93.00 102 PRO A C 1
ATOM 767 O O . PRO A 1 102 ? -53.049 12.968 50.425 1.00 93.00 102 PRO A O 1
ATOM 770 N N . LYS A 1 103 ? -52.684 14.653 51.853 1.00 95.31 103 LYS A N 1
ATOM 771 C CA . LYS A 1 103 ? -51.221 14.515 51.967 1.00 95.31 103 LYS A CA 1
ATOM 772 C C . LYS A 1 103 ? -50.755 14.350 53.419 1.00 95.31 103 LYS A C 1
ATOM 774 O O . LYS A 1 103 ? -49.658 14.778 53.767 1.00 95.31 103 LYS A O 1
ATOM 779 N N . LYS A 1 104 ? -51.593 13.767 54.289 1.00 95.31 104 LYS A N 1
ATOM 780 C CA . LYS A 1 104 ? -51.217 13.428 55.679 1.00 95.31 104 LYS A CA 1
ATOM 781 C C . LYS A 1 104 ? -49.945 12.570 55.708 1.00 95.31 104 LYS A C 1
ATOM 783 O O . LYS A 1 104 ? -49.094 12.756 56.574 1.00 95.31 104 LYS A O 1
ATOM 788 N N . TYR A 1 105 ? -49.811 11.673 54.735 1.00 95.88 105 TYR A N 1
ATOM 789 C CA . TYR A 1 105 ? -48.626 10.871 54.461 1.00 95.88 105 TYR A CA 1
ATOM 790 C C . TYR A 1 105 ? -48.022 11.352 53.144 1.00 95.88 105 TYR A C 1
ATOM 792 O O . TYR A 1 105 ? -48.673 11.255 52.109 1.00 95.88 105 TYR A O 1
ATOM 800 N N . ASP A 1 106 ? -46.815 11.913 53.170 1.00 95.69 106 ASP A N 1
ATOM 801 C CA . ASP A 1 106 ? -46.197 12.502 51.978 1.00 95.69 106 ASP A CA 1
ATOM 802 C C . ASP A 1 106 ? -44.713 12.132 51.886 1.00 95.69 106 ASP A C 1
ATOM 804 O O . ASP A 1 106 ? -43.893 12.509 52.734 1.00 95.69 106 ASP A O 1
ATOM 808 N N . TYR A 1 107 ? -44.364 11.388 50.837 1.00 93.44 107 TYR A N 1
ATOM 809 C CA . TYR A 1 107 ? -42.993 11.025 50.489 1.00 93.44 107 TYR A CA 1
ATOM 810 C C . TYR A 1 107 ? -42.103 12.256 50.320 1.00 93.44 107 TYR A C 1
ATOM 812 O O . TYR A 1 107 ? -40.970 12.261 50.801 1.00 93.44 107 TYR A O 1
ATOM 820 N N . ALA A 1 108 ? -42.622 13.329 49.713 1.00 92.25 108 ALA A N 1
ATOM 821 C CA . ALA A 1 108 ? -41.840 14.531 49.436 1.00 92.25 108 ALA A CA 1
ATOM 822 C C . ALA A 1 108 ? -41.393 15.260 50.716 1.00 92.25 108 ALA A C 1
ATOM 824 O O . ALA A 1 108 ? -40.385 15.963 50.697 1.00 92.25 108 ALA A O 1
ATOM 825 N N . GLN A 1 109 ? -42.126 15.092 51.822 1.00 90.81 109 GLN A N 1
ATOM 826 C CA . GLN A 1 109 ? -41.799 15.694 53.121 1.00 90.81 109 GLN A CA 1
ATOM 827 C C . GLN A 1 109 ? -40.983 14.758 54.015 1.00 90.81 109 GLN A C 1
ATOM 829 O O . GLN A 1 109 ? -40.119 15.203 54.765 1.00 90.81 109 GLN A O 1
ATOM 834 N N . SER A 1 110 ? -41.283 13.462 53.966 1.00 90.31 110 SER A N 1
ATOM 835 C CA . SER A 1 110 ? -40.755 12.483 54.922 1.00 90.31 110 SER A CA 1
ATOM 836 C C . SER A 1 110 ? -39.513 11.738 54.432 1.00 90.31 110 SER A C 1
ATOM 838 O O . SER A 1 110 ? -38.784 11.177 55.247 1.00 90.31 110 SER A O 1
ATOM 840 N N . GLY A 1 111 ? -39.275 11.695 53.117 1.00 90.50 111 GLY A N 1
ATOM 841 C CA . GLY A 1 111 ? -38.200 10.911 52.505 1.00 90.50 111 GLY A CA 1
ATOM 842 C C . GLY A 1 111 ? -38.404 9.391 52.567 1.00 90.50 111 GLY A C 1
ATOM 843 O O . GLY A 1 111 ? -37.531 8.653 52.115 1.00 90.50 111 GLY A O 1
ATOM 844 N N . THR A 1 112 ? -39.536 8.910 53.097 1.00 92.38 112 THR A N 1
ATOM 845 C CA . THR A 1 112 ? -39.891 7.485 53.163 1.00 92.38 112 THR A CA 1
ATOM 846 C C . THR A 1 112 ? -41.089 7.184 52.274 1.00 92.38 112 THR A C 1
ATOM 848 O O . THR A 1 112 ? -42.038 7.964 52.204 1.00 92.38 112 THR A O 1
ATOM 851 N N . SER A 1 113 ? -41.046 6.043 51.588 1.00 94.62 113 SER A N 1
ATOM 852 C CA . SER A 1 113 ? -42.179 5.498 50.842 1.00 94.62 113 SER A CA 1
ATOM 853 C C . SER A 1 113 ? -42.928 4.416 51.618 1.00 94.62 113 SER A C 1
ATOM 855 O O . SER A 1 113 ? -43.724 3.704 51.022 1.00 94.62 113 SER A O 1
ATOM 857 N N . ALA A 1 114 ? -42.678 4.287 52.924 1.00 96.25 114 ALA A N 1
ATOM 858 C CA . ALA A 1 114 ? -43.344 3.350 53.818 1.00 96.25 114 ALA A CA 1
ATOM 859 C C . ALA A 1 114 ? -43.991 4.098 54.989 1.00 96.25 114 ALA A C 1
ATOM 861 O O . ALA A 1 114 ? -43.309 4.791 55.753 1.00 96.25 114 ALA A O 1
ATOM 862 N N . PHE A 1 115 ? -45.308 3.947 55.129 1.00 96.06 115 PHE A N 1
ATOM 863 C CA . PHE A 1 115 ? -46.114 4.621 56.141 1.00 96.06 115 PHE A CA 1
ATOM 864 C C . PHE A 1 115 ? -46.931 3.627 56.954 1.00 96.06 115 PHE A C 1
ATOM 866 O O . PHE A 1 115 ? -47.524 2.703 56.411 1.00 96.06 115 PHE A O 1
ATOM 873 N N . ASN A 1 116 ? -47.038 3.870 58.260 1.00 95.06 116 ASN A N 1
ATOM 874 C CA . ASN A 1 116 ? -48.029 3.202 59.096 1.00 95.06 116 ASN A CA 1
ATOM 875 C C . ASN A 1 116 ? -49.275 4.097 59.204 1.00 95.06 116 ASN A C 1
ATOM 877 O O . ASN A 1 116 ? -49.254 5.127 59.886 1.00 95.06 116 ASN A O 1
ATOM 881 N N . VAL A 1 117 ? -50.335 3.736 58.482 1.00 93.88 117 VAL A N 1
ATOM 882 C CA . VAL A 1 117 ? -51.527 4.565 58.263 1.00 93.88 117 VAL A CA 1
ATOM 883 C C . VAL A 1 117 ? -52.576 4.303 59.335 1.00 93.88 117 VAL A C 1
ATOM 885 O O . VAL A 1 117 ? -53.052 3.179 59.467 1.00 93.88 117 VAL A O 1
ATOM 888 N N . TYR A 1 118 ? -52.962 5.341 60.080 1.00 92.19 118 TYR A N 1
ATOM 889 C CA . TYR A 1 118 ? -54.015 5.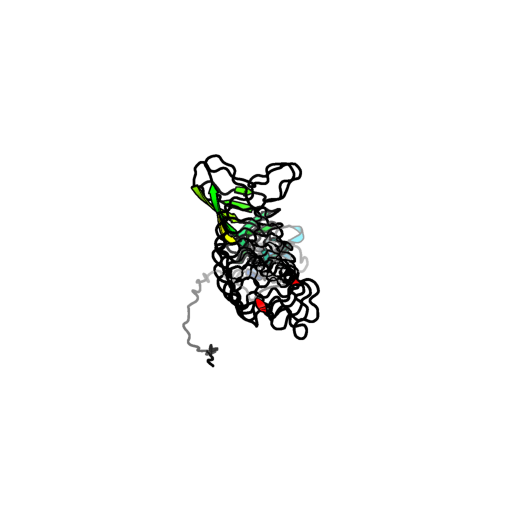278 61.095 1.00 92.19 118 TYR A CA 1
ATOM 890 C C . TYR A 1 118 ? -55.337 5.744 60.487 1.00 92.19 118 TYR A C 1
ATOM 892 O O . TYR A 1 118 ? -55.484 6.921 60.157 1.00 92.19 118 TYR A O 1
ATOM 900 N N . LEU A 1 119 ? -56.284 4.813 60.347 1.00 88.56 119 LEU A N 1
ATOM 901 C CA . LEU A 1 119 ? -57.508 5.029 59.571 1.00 88.56 119 LEU A CA 1
ATOM 902 C C . LEU A 1 119 ? -58.515 5.974 60.232 1.00 88.56 119 LEU A C 1
ATOM 904 O O . LEU A 1 119 ? -59.220 6.692 59.531 1.00 88.56 119 LEU A O 1
ATOM 908 N N . GLU A 1 120 ? -58.598 5.987 61.565 1.00 88.81 120 GLU A N 1
ATOM 909 C CA . GLU A 1 120 ? -59.497 6.873 62.328 1.00 88.81 120 GLU A CA 1
ATOM 910 C C . GLU A 1 120 ? -60.966 6.844 61.829 1.00 88.81 120 GLU A C 1
ATOM 912 O O . GLU A 1 120 ? -61.688 7.835 61.926 1.00 88.81 120 GLU A O 1
ATOM 917 N N . GLY A 1 121 ? -61.412 5.707 61.281 1.00 86.38 121 GLY A N 1
ATOM 918 C CA . GLY A 1 121 ? -62.749 5.521 60.704 1.00 86.38 121 GLY A CA 1
ATOM 919 C C . GLY A 1 121 ? -63.016 6.237 59.371 1.00 86.38 121 GLY A C 1
ATOM 920 O O . GLY A 1 121 ? -64.170 6.291 58.957 1.00 86.38 121 GLY A O 1
ATOM 921 N N . GLN A 1 122 ? -61.996 6.793 58.710 1.00 90.31 122 GLN A N 1
ATOM 922 C CA . GLN A 1 122 ? -62.113 7.524 57.442 1.00 90.31 122 GLN A CA 1
ATOM 923 C C . GLN A 1 122 ? -61.391 6.800 56.306 1.00 90.31 122 GLN A C 1
ATOM 925 O O . GLN A 1 122 ? -60.280 6.298 56.485 1.00 90.31 122 GLN A O 1
ATOM 930 N N . ASP A 1 123 ? -61.993 6.789 55.118 1.00 92.25 123 ASP A N 1
ATOM 931 C CA . ASP A 1 123 ? -61.347 6.258 53.917 1.00 92.25 123 ASP A CA 1
ATOM 932 C C . ASP A 1 123 ? -60.097 7.077 53.572 1.00 92.25 123 ASP A C 1
ATOM 934 O O . ASP A 1 123 ? -60.069 8.293 53.758 1.00 92.25 123 ASP A O 1
ATOM 938 N N . HIS A 1 124 ? -59.057 6.400 53.087 1.00 94.06 124 HIS A N 1
ATOM 939 C CA . HIS A 1 124 ? -57.793 7.006 52.677 1.00 94.06 124 HIS A CA 1
ATOM 940 C C . HIS A 1 124 ? -57.508 6.695 51.209 1.00 94.06 124 HIS A C 1
ATOM 942 O O . HIS A 1 124 ? -57.631 5.547 50.776 1.00 94.06 124 HIS A O 1
ATOM 948 N N . THR A 1 125 ? -57.045 7.697 50.467 1.00 95.19 125 THR A N 1
ATOM 949 C CA . THR A 1 125 ? -56.576 7.523 49.087 1.00 95.19 125 THR A CA 1
ATOM 950 C C . THR A 1 125 ? -55.095 7.852 49.012 1.00 95.19 125 THR A C 1
ATOM 952 O O . THR A 1 125 ? -54.660 8.887 49.516 1.00 95.19 125 THR A O 1
ATOM 955 N N . PHE A 1 126 ? -54.324 6.957 48.402 1.00 96.06 126 PHE A N 1
ATOM 956 C CA . PHE A 1 126 ? -52.909 7.116 48.102 1.00 96.06 126 PHE A CA 1
ATOM 957 C C . PHE A 1 126 ? -52.699 7.231 46.598 1.00 96.06 126 PHE A C 1
ATOM 959 O O . PHE A 1 126 ? -53.277 6.482 45.816 1.00 96.06 126 PHE A O 1
ATOM 966 N N . HIS A 1 127 ? -51.812 8.138 46.218 1.00 95.31 127 HIS A N 1
ATOM 967 C CA . HIS A 1 127 ? -51.336 8.332 44.864 1.00 95.31 127 HIS A CA 1
ATOM 968 C C . HIS A 1 127 ? -49.896 7.836 44.767 1.00 95.31 127 HIS A C 1
ATOM 970 O O . HIS A 1 127 ? -49.037 8.311 45.513 1.00 95.31 127 HIS A O 1
ATOM 976 N N . CYS A 1 128 ? -49.628 6.901 43.860 1.00 95.06 128 CYS A N 1
ATOM 977 C CA . CYS A 1 128 ? -48.309 6.313 43.638 1.00 95.06 128 CYS A CA 1
ATOM 978 C C . CYS A 1 128 ? -47.878 6.474 42.179 1.00 95.06 128 CYS A C 1
ATOM 980 O O . CYS A 1 128 ? -48.675 6.286 41.265 1.00 95.06 128 CYS A O 1
ATOM 982 N N . GLY A 1 129 ? -46.609 6.810 41.965 1.00 94.75 129 GLY A N 1
ATOM 983 C CA . GLY A 1 129 ? -46.005 6.816 40.643 1.00 94.75 129 GLY A CA 1
ATOM 984 C C . GLY A 1 129 ? -44.498 6.628 40.721 1.00 94.75 129 GLY A C 1
ATOM 985 O O . GLY A 1 129 ? -43.835 7.147 41.627 1.00 94.75 129 GLY A O 1
ATOM 986 N N . PHE A 1 130 ? -43.950 5.919 39.740 1.00 95.62 130 PHE A N 1
ATOM 987 C CA . PHE A 1 130 ? -42.520 5.663 39.597 1.00 95.62 130 PHE A CA 1
ATOM 988 C C . PHE A 1 130 ? -41.956 6.417 38.395 1.00 95.62 130 PHE A C 1
ATOM 990 O O . PHE A 1 130 ? -42.667 6.742 37.445 1.00 95.62 130 PHE A O 1
ATOM 997 N N . LYS A 1 131 ? -40.660 6.724 38.441 1.00 94.38 131 LYS A N 1
ATOM 998 C CA . LYS A 1 131 ? -39.923 7.297 37.309 1.00 94.38 131 LYS A CA 1
ATOM 999 C C . LYS A 1 131 ? -38.636 6.526 37.074 1.00 94.38 131 LYS A C 1
ATOM 1001 O O . LYS A 1 131 ? -38.059 5.964 38.002 1.00 94.38 131 LYS A O 1
ATOM 1006 N N . GLU A 1 132 ? -38.180 6.512 35.825 1.00 95.38 132 GLU A N 1
ATOM 1007 C CA . GLU A 1 132 ? -36.907 5.893 35.462 1.00 95.38 132 GLU A CA 1
ATOM 1008 C C . GLU A 1 132 ? -35.752 6.575 36.204 1.00 95.38 132 GLU A C 1
ATOM 1010 O O . GLU A 1 132 ? -35.543 7.786 36.082 1.00 95.38 132 GLU A O 1
ATOM 1015 N N . LYS A 1 133 ? -34.950 5.784 36.917 1.00 94.69 133 LYS A N 1
ATOM 1016 C CA . LYS A 1 133 ? -33.679 6.240 37.468 1.00 94.69 133 LYS A CA 1
ATOM 1017 C C . LYS A 1 133 ? -32.652 6.225 36.338 1.00 94.69 133 LYS A C 1
ATOM 1019 O O . LYS A 1 133 ? -32.330 5.166 35.799 1.00 94.69 133 LYS A O 1
ATOM 1024 N N . LYS A 1 134 ? -32.162 7.406 35.949 1.00 96.19 134 LYS A N 1
ATOM 1025 C CA . LYS A 1 134 ? -31.242 7.572 34.811 1.00 96.19 134 LYS A CA 1
ATOM 1026 C C . LYS A 1 134 ? -29.818 7.897 35.233 1.00 96.19 134 LYS A C 1
ATOM 1028 O O . LYS A 1 134 ? -29.599 8.580 36.237 1.00 96.19 134 LYS A O 1
ATOM 1033 N N . ARG A 1 135 ? -28.861 7.407 34.451 1.00 97.62 135 ARG A N 1
ATOM 1034 C CA . ARG A 1 135 ? -27.437 7.755 34.511 1.00 97.62 135 ARG A CA 1
ATOM 1035 C C . ARG A 1 135 ? -26.903 7.942 33.105 1.00 97.62 135 ARG A C 1
ATOM 1037 O O . ARG A 1 135 ? -27.459 7.410 32.143 1.00 97.62 135 ARG A O 1
ATOM 1044 N N . ASP A 1 136 ? -25.814 8.682 33.011 1.00 98.31 136 ASP A N 1
ATOM 1045 C CA . ASP A 1 136 ? -25.159 8.937 31.742 1.00 98.31 136 ASP A CA 1
ATOM 1046 C C . ASP A 1 136 ? -24.087 7.878 31.476 1.00 98.31 136 ASP A C 1
ATOM 1048 O O . ASP A 1 136 ? -23.256 7.578 32.338 1.00 98.31 136 ASP A O 1
ATOM 1052 N N . LEU A 1 137 ? -24.112 7.323 30.265 1.00 98.38 137 LEU A N 1
ATOM 1053 C CA . LEU A 1 137 ? -23.053 6.482 29.721 1.00 98.38 137 LEU A CA 1
ATOM 1054 C C . LEU A 1 137 ? -22.357 7.242 28.596 1.00 98.38 137 LEU A C 1
ATOM 1056 O O . LEU A 1 137 ? -22.988 7.597 27.596 1.00 98.38 137 LEU A O 1
ATOM 1060 N N . THR A 1 138 ? -21.054 7.454 28.752 1.00 98.56 138 THR A N 1
ATOM 1061 C CA . THR A 1 138 ? -20.183 7.971 27.694 1.00 98.56 138 THR A CA 1
ATOM 1062 C C . THR A 1 138 ? -19.477 6.808 27.008 1.00 98.56 138 THR A C 1
ATOM 1064 O O . THR A 1 138 ? -18.752 6.056 27.655 1.00 98.56 138 THR A O 1
ATOM 1067 N N . VAL A 1 139 ? -19.682 6.656 25.697 1.00 98.44 139 VAL A N 1
ATOM 1068 C CA . VAL A 1 139 ? -19.064 5.589 24.893 1.00 98.44 139 VAL A CA 1
ATOM 1069 C C . VAL A 1 139 ? -18.075 6.200 23.905 1.00 98.44 139 VAL A C 1
ATOM 1071 O O . VAL A 1 139 ? -18.464 6.940 22.996 1.00 98.44 139 VAL A O 1
ATOM 1074 N N . ASN A 1 140 ? -16.796 5.876 24.080 1.00 97.75 140 ASN A N 1
ATOM 1075 C CA . ASN A 1 140 ? -15.697 6.369 23.257 1.00 97.75 140 ASN A CA 1
ATOM 1076 C C . ASN A 1 140 ? -15.155 5.277 22.327 1.00 97.75 140 ASN A C 1
ATOM 1078 O O . ASN A 1 140 ? -15.166 4.091 22.662 1.00 97.75 140 ASN A O 1
ATOM 1082 N N . ALA A 1 141 ? -14.618 5.691 21.181 1.00 96.12 141 ALA A N 1
ATOM 1083 C CA . ALA A 1 141 ? -13.802 4.848 20.315 1.00 96.12 141 ALA A CA 1
ATOM 1084 C C . ALA A 1 141 ? -12.331 5.260 20.444 1.00 96.12 141 ALA A C 1
ATOM 1086 O O . ALA A 1 141 ? -12.011 6.444 20.334 1.00 96.12 141 ALA A O 1
ATOM 1087 N N . GLY A 1 142 ? -11.439 4.294 20.663 1.00 90.25 142 GLY A N 1
ATOM 1088 C CA . GLY A 1 142 ? -10.010 4.483 20.432 1.00 90.25 142 GLY A CA 1
ATOM 1089 C C . GLY A 1 142 ? -9.691 4.603 18.937 1.00 90.25 142 GLY A C 1
ATOM 1090 O O . GLY A 1 142 ? -10.551 4.398 18.081 1.00 90.25 142 GLY A O 1
ATOM 1091 N N . THR A 1 143 ? -8.437 4.912 18.611 1.00 83.69 143 THR A N 1
ATOM 1092 C CA . THR A 1 143 ? -7.959 4.998 17.222 1.00 83.69 143 THR A CA 1
ATOM 1093 C C . THR A 1 143 ? -8.182 3.685 16.466 1.00 83.69 143 THR A C 1
ATOM 1095 O O . THR A 1 143 ? -7.835 2.627 16.983 1.00 83.69 143 THR A O 1
ATOM 1098 N N . GLY A 1 144 ? -8.675 3.758 15.223 1.00 81.62 144 GLY A N 1
ATOM 1099 C CA . GLY A 1 144 ? -8.815 2.595 14.336 1.00 81.62 144 GLY A CA 1
ATOM 1100 C C . GLY A 1 144 ? -10.182 1.913 14.361 1.00 81.62 144 GLY A C 1
ATOM 1101 O O . GLY A 1 144 ? -10.313 0.753 13.967 1.00 81.62 144 GLY A O 1
ATOM 1102 N N . GLY A 1 145 ? -11.213 2.607 14.830 1.00 91.88 145 GLY A N 1
ATOM 1103 C CA . GLY A 1 145 ? -12.578 2.111 14.780 1.00 91.88 145 GLY A CA 1
ATOM 1104 C C . GLY A 1 145 ? -13.598 3.143 15.232 1.00 91.88 145 GLY A C 1
ATOM 1105 O O . GLY A 1 145 ? -13.269 4.265 15.612 1.00 91.88 145 GLY A O 1
ATOM 1106 N N . SER A 1 146 ? -14.862 2.741 15.201 1.00 95.94 146 SER A N 1
ATOM 1107 C CA . SER A 1 146 ? -16.001 3.543 15.643 1.00 95.94 146 SER A CA 1
ATOM 1108 C C . SER A 1 146 ? -16.875 2.767 16.621 1.00 95.94 146 SER A C 1
ATOM 1110 O O . SER A 1 146 ? -16.814 1.538 16.685 1.00 95.94 146 SER A O 1
ATOM 1112 N N . VAL A 1 147 ? -17.741 3.471 17.347 1.00 98.50 147 VAL A N 1
ATOM 1113 C CA . VAL A 1 147 ? -18.697 2.874 18.291 1.00 98.50 147 VAL A CA 1
ATOM 1114 C C . VAL A 1 147 ? -20.125 3.330 18.013 1.00 98.50 147 VAL A C 1
ATOM 1116 O O . VAL A 1 147 ? -20.342 4.415 17.476 1.00 98.50 147 VAL A O 1
ATOM 1119 N N . SER A 1 148 ? -21.100 2.509 18.396 1.00 97.06 148 SER A N 1
ATOM 1120 C CA . SER A 1 148 ? -22.512 2.884 18.441 1.00 97.06 148 SER A CA 1
ATOM 1121 C C . SER A 1 148 ? -23.185 2.278 19.677 1.00 97.06 148 SER A C 1
ATOM 1123 O O . SER A 1 148 ? -23.076 1.061 19.866 1.00 97.06 148 SER A O 1
ATOM 1125 N N . PRO A 1 149 ? -23.883 3.077 20.507 1.00 97.44 149 PRO A N 1
ATOM 1126 C CA . PRO A 1 149 ? -23.968 4.543 20.463 1.00 97.44 149 PRO A CA 1
ATOM 1127 C C . PRO A 1 149 ? -22.606 5.205 20.740 1.00 97.44 149 PRO A C 1
ATOM 1129 O O . PRO A 1 149 ? -21.736 4.593 21.348 1.00 97.44 149 PRO A O 1
ATOM 1132 N N . SER A 1 150 ? -22.415 6.448 20.290 1.00 95.94 150 SER A N 1
ATOM 1133 C CA . SER A 1 150 ? -21.201 7.240 20.545 1.00 95.94 150 SER A CA 1
ATOM 1134 C C . SER A 1 150 ? -21.500 8.464 21.408 1.00 95.94 150 SER A C 1
ATOM 1136 O O . SER A 1 150 ? -22.574 9.059 21.284 1.00 95.94 150 SER A O 1
ATOM 1138 N N . GLY A 1 151 ? -20.529 8.889 22.216 1.00 96.25 151 GLY A N 1
ATOM 1139 C CA . GLY A 1 151 ? -20.660 10.054 23.091 1.00 96.25 151 GLY A CA 1
ATOM 1140 C C . GLY A 1 151 ? -21.517 9.777 24.326 1.00 96.25 151 GLY A C 1
ATOM 1141 O O . GLY A 1 151 ? -21.774 8.623 24.675 1.00 96.25 151 GLY A O 1
ATOM 1142 N N . THR A 1 152 ? -21.935 10.842 25.008 1.00 98.06 152 THR A N 1
ATOM 1143 C CA . THR A 1 152 ? -22.687 10.768 26.268 1.00 98.06 152 THR A CA 1
ATOM 1144 C C . THR A 1 152 ? -24.187 10.730 26.011 1.00 98.06 152 THR A C 1
ATOM 1146 O O . THR A 1 152 ? -24.739 11.640 25.395 1.00 98.06 152 THR A O 1
ATOM 1149 N N . ASN A 1 153 ? -24.854 9.689 26.505 1.00 97.69 153 ASN A N 1
ATOM 1150 C CA . ASN A 1 153 ? -26.305 9.533 26.429 1.00 97.69 153 ASN A CA 1
ATOM 1151 C C . ASN A 1 153 ? -26.853 9.055 27.779 1.00 97.69 153 ASN A C 1
ATOM 1153 O O . ASN A 1 153 ? -26.164 8.348 28.515 1.00 97.69 153 ASN A O 1
ATOM 1157 N N . SER A 1 154 ? -28.099 9.420 28.085 1.00 97.12 15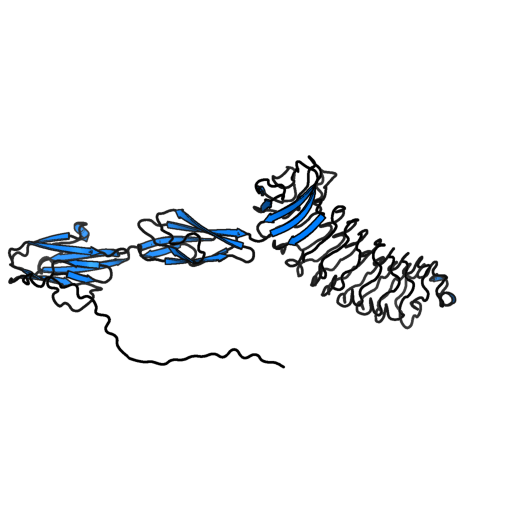4 SER A N 1
ATOM 1158 C CA . SER A 1 154 ? -28.742 9.086 29.358 1.00 97.12 154 SER A CA 1
ATOM 1159 C C . SER A 1 154 ? -29.625 7.849 29.224 1.00 97.12 154 SER A C 1
ATOM 1161 O O . SER A 1 154 ? -30.516 7.806 28.371 1.00 97.12 154 SER A O 1
ATOM 1163 N N . TYR A 1 155 ? -29.403 6.855 30.082 1.00 97.12 155 TYR A N 1
ATOM 1164 C CA . TYR A 1 155 ? -30.100 5.570 30.051 1.00 97.12 155 TYR A CA 1
ATOM 1165 C C . TYR A 1 155 ? -30.685 5.218 31.411 1.00 97.12 155 TYR A C 1
ATOM 1167 O O . TYR A 1 155 ? -30.189 5.643 32.455 1.00 97.12 155 TYR A O 1
ATOM 1175 N N . ARG A 1 156 ? -31.740 4.399 31.393 1.00 96.31 156 ARG A N 1
ATOM 1176 C CA . ARG A 1 156 ? -32.279 3.775 32.602 1.00 96.31 156 ARG A CA 1
ATOM 1177 C C . ARG A 1 156 ? -31.244 2.807 33.179 1.00 96.31 156 ARG A C 1
ATOM 1179 O O . ARG A 1 156 ? -30.698 1.991 32.438 1.00 96.31 156 ARG A O 1
ATOM 1186 N N . VAL A 1 157 ? -31.003 2.890 34.483 1.00 96.44 157 VAL A N 1
ATOM 1187 C CA . VAL A 1 157 ? -30.120 1.952 35.194 1.00 96.44 157 VAL A CA 1
ATOM 1188 C C . VAL A 1 157 ? -30.754 0.559 35.262 1.00 96.44 157 VAL A C 1
ATOM 1190 O O . VAL A 1 157 ? -31.962 0.415 35.067 1.00 96.44 157 VAL A O 1
ATOM 1193 N N . GLU A 1 158 ? -29.942 -0.474 35.484 1.00 95.75 158 GLU A N 1
ATOM 1194 C CA . GLU A 1 158 ? -30.361 -1.889 35.530 1.00 95.75 158 GLU A CA 1
ATOM 1195 C C . GLU A 1 158 ? -31.073 -2.391 34.256 1.00 95.75 158 GLU A C 1
ATOM 1197 O O . GLU A 1 158 ? -31.763 -3.411 34.258 1.00 95.75 158 GLU A O 1
ATOM 1202 N N . LYS A 1 159 ? -30.915 -1.675 33.137 1.00 95.06 159 LYS A N 1
ATOM 1203 C CA . LYS A 1 159 ? -31.405 -2.077 31.818 1.00 95.06 159 LYS A CA 1
ATOM 1204 C C . LYS A 1 159 ? -30.211 -2.275 30.879 1.00 95.06 159 LYS A C 1
ATOM 1206 O O . LYS A 1 159 ? -29.432 -1.335 30.727 1.00 95.06 159 LYS A O 1
ATOM 1211 N N . PRO A 1 160 ? -30.078 -3.438 30.215 1.00 97.50 160 PRO A N 1
ATOM 1212 C CA . PRO A 1 160 ? -29.019 -3.656 29.235 1.00 97.50 160 PRO A CA 1
ATOM 1213 C C . PRO A 1 160 ? -29.101 -2.669 28.063 1.00 97.50 160 PRO A C 1
ATOM 1215 O O . PRO A 1 160 ? -30.161 -2.485 27.456 1.00 97.50 160 PRO A O 1
ATOM 1218 N N . ILE A 1 161 ? -27.966 -2.061 27.729 1.00 98.12 161 ILE A N 1
ATOM 1219 C CA . ILE A 1 161 ? -27.779 -1.124 26.618 1.00 98.12 161 ILE A CA 1
ATOM 1220 C C . ILE A 1 161 ? -26.918 -1.822 25.570 1.00 98.12 161 ILE A C 1
ATOM 1222 O O . ILE A 1 161 ? -25.782 -2.196 25.858 1.00 98.12 161 ILE A O 1
ATOM 1226 N N . SER A 1 162 ? -27.432 -2.004 24.353 1.00 98.25 162 SER A N 1
ATOM 1227 C CA . SER A 1 162 ? -26.637 -2.560 23.254 1.00 98.25 162 SER A CA 1
ATOM 1228 C C . SER A 1 162 ? -25.538 -1.584 22.846 1.00 98.25 162 SER A C 1
ATOM 1230 O O . SER A 1 162 ? -25.821 -0.440 22.491 1.00 98.25 162 SER A O 1
ATOM 1232 N N . ILE A 1 163 ? -24.295 -2.059 22.863 1.00 98.56 163 ILE A N 1
ATOM 1233 C CA . ILE A 1 163 ? -23.120 -1.322 22.405 1.00 98.56 163 ILE A CA 1
ATOM 1234 C C . ILE A 1 163 ? -22.397 -2.134 21.332 1.00 98.56 163 ILE A C 1
ATOM 1236 O O . ILE A 1 163 ? -22.303 -3.363 21.399 1.00 98.56 163 ILE A O 1
ATOM 1240 N N . THR A 1 164 ? -21.896 -1.439 20.319 1.00 98.25 164 THR A N 1
ATOM 1241 C CA . THR A 1 164 ? -21.171 -2.038 19.199 1.00 98.25 164 THR A CA 1
ATOM 1242 C C . THR A 1 164 ? -19.903 -1.252 18.897 1.00 98.25 164 THR A C 1
ATOM 1244 O O . THR A 1 164 ? -19.896 -0.026 18.967 1.00 98.25 164 THR A O 1
ATOM 1247 N N . ALA A 1 165 ? -18.836 -1.965 18.559 1.00 98.06 165 ALA A N 1
ATOM 1248 C CA . ALA A 1 165 ? -17.572 -1.447 18.069 1.00 98.06 165 ALA A CA 1
ATOM 1249 C C . ALA A 1 165 ? -17.345 -1.988 16.654 1.00 98.06 165 ALA A C 1
ATOM 1251 O O . ALA A 1 165 ? -17.464 -3.188 16.411 1.00 98.06 165 ALA A O 1
ATOM 1252 N N . THR A 1 166 ? -17.025 -1.105 15.714 1.00 96.50 166 THR A N 1
ATOM 1253 C CA . THR A 1 166 ? -16.736 -1.456 14.319 1.00 96.50 166 THR A CA 1
ATOM 1254 C C . THR A 1 166 ? -15.291 -1.068 14.020 1.00 96.50 166 THR A C 1
ATOM 1256 O O . THR A 1 166 ? -15.008 0.129 13.952 1.00 96.50 166 THR A O 1
ATOM 1259 N N . PRO A 1 167 ? -14.365 -2.036 13.890 1.00 91.38 167 PRO A N 1
ATOM 1260 C CA . PRO A 1 167 ? -12.999 -1.746 13.470 1.00 91.38 167 PRO A CA 1
ATOM 1261 C C . PRO A 1 167 ? -12.977 -1.140 12.064 1.00 91.38 167 PRO A C 1
ATOM 1263 O O . PRO A 1 167 ? -13.711 -1.586 11.179 1.00 91.38 167 PRO A O 1
ATOM 1266 N N . GLU A 1 168 ? -12.128 -0.140 11.852 1.00 83.12 168 GLU A N 1
ATOM 1267 C CA . GLU A 1 168 ? -11.816 0.341 10.507 1.00 83.12 168 GLU A CA 1
ATOM 1268 C C . GLU A 1 168 ? -10.980 -0.699 9.741 1.00 83.12 168 GLU A C 1
ATOM 1270 O O . GLU A 1 168 ? -10.425 -1.641 10.313 1.00 83.12 168 GLU A O 1
ATOM 1275 N N . SER A 1 169 ? -10.879 -0.538 8.419 1.00 72.88 169 SER A N 1
ATOM 1276 C CA . SER A 1 169 ? -10.050 -1.418 7.589 1.00 72.88 169 SER A CA 1
ATOM 1277 C C . SER A 1 169 ? -8.608 -1.455 8.104 1.00 72.88 169 SER A C 1
ATOM 1279 O O . SER A 1 169 ? -7.982 -0.414 8.278 1.00 72.88 169 SER A O 1
ATOM 1281 N N . GLY A 1 170 ? -8.072 -2.659 8.316 1.00 70.12 170 GLY A N 1
ATOM 1282 C CA . GLY A 1 170 ? -6.724 -2.861 8.852 1.00 70.12 170 GLY A CA 1
ATOM 1283 C C . GLY A 1 170 ? -6.647 -2.909 10.378 1.00 70.12 170 GLY A C 1
ATOM 1284 O O . GLY A 1 170 ? -5.576 -3.197 10.898 1.00 70.12 170 GLY A O 1
ATOM 1285 N N . TYR A 1 171 ? -7.754 -2.710 11.096 1.00 81.94 171 TYR A N 1
ATOM 1286 C CA . TYR A 1 171 ? -7.830 -2.857 12.547 1.00 81.94 171 TYR A CA 1
ATOM 1287 C C . TYR A 1 171 ? -8.669 -4.065 12.960 1.00 81.94 171 TYR A C 1
ATOM 1289 O O . TYR A 1 171 ? -9.551 -4.538 12.246 1.00 81.94 171 TYR A O 1
ATOM 1297 N N . GLU A 1 172 ? -8.395 -4.557 14.158 1.00 89.62 172 GLU A N 1
ATOM 1298 C CA . GLU A 1 172 ? -9.162 -5.580 14.850 1.00 89.62 172 GLU A CA 1
ATOM 1299 C C . GLU A 1 172 ? -9.593 -5.050 16.225 1.00 89.62 172 GLU A C 1
ATOM 1301 O O . GLU A 1 172 ? -8.909 -4.238 16.857 1.00 89.62 172 GLU A O 1
ATOM 1306 N N . PHE A 1 173 ? -10.758 -5.497 16.689 1.00 94.06 173 PHE A N 1
ATOM 1307 C CA . PHE A 1 173 ? -11.265 -5.136 18.007 1.00 94.06 173 PHE A CA 1
ATOM 1308 C C . PHE A 1 173 ? -10.396 -5.775 19.098 1.00 94.06 173 PHE A C 1
ATOM 1310 O O . PHE A 1 173 ? -10.150 -6.981 19.077 1.00 94.06 173 PHE A O 1
ATOM 1317 N N . ALA A 1 174 ? -9.926 -4.966 20.045 1.00 93.88 174 ALA A N 1
ATOM 1318 C CA . ALA A 1 174 ? -9.035 -5.395 21.121 1.00 93.88 174 ALA A CA 1
ATOM 1319 C C . ALA A 1 174 ? -9.747 -5.552 22.476 1.00 93.88 174 ALA A C 1
ATOM 1321 O O . ALA A 1 174 ? -9.186 -6.171 23.377 1.00 93.88 174 ALA A O 1
ATOM 1322 N N . GLY A 1 175 ? -10.963 -5.019 22.624 1.00 97.19 175 GLY A N 1
ATOM 1323 C CA . GLY A 1 175 ? -11.765 -5.138 23.844 1.00 97.19 175 GLY A CA 1
ATOM 1324 C C . GLY A 1 175 ? -12.362 -3.812 24.313 1.00 97.19 175 GLY A C 1
ATOM 1325 O O . GLY A 1 175 ? -11.912 -2.736 23.919 1.00 97.19 175 GLY A O 1
ATOM 1326 N N . TRP A 1 176 ? -13.366 -3.886 25.182 1.00 98.31 176 TRP A N 1
ATOM 1327 C CA . TRP A 1 176 ? -13.932 -2.747 25.901 1.00 98.31 176 TRP A CA 1
ATOM 1328 C C . TRP A 1 176 ? -13.231 -2.549 27.244 1.00 98.31 176 TRP A C 1
ATOM 1330 O O . TRP A 1 176 ? -12.996 -3.512 27.972 1.00 98.31 176 TRP A O 1
ATOM 1340 N N . THR A 1 177 ? -12.982 -1.294 27.610 1.00 97.81 177 THR A N 1
ATOM 1341 C CA . THR A 1 177 ? -12.466 -0.919 28.932 1.00 97.81 177 THR A CA 1
ATOM 1342 C C . THR A 1 177 ? -13.440 0.024 29.619 1.00 97.81 177 THR A C 1
ATOM 1344 O O . THR A 1 177 ? -13.881 0.999 29.012 1.00 97.81 177 THR A O 1
ATOM 1347 N N . VAL A 1 178 ? -13.737 -0.233 30.893 1.00 98.06 178 VAL A N 1
ATOM 1348 C CA . VAL A 1 178 ? -14.401 0.741 31.768 1.00 98.06 178 VAL A CA 1
ATOM 1349 C C . VAL A 1 178 ? -13.341 1.710 32.273 1.00 98.06 178 VAL A C 1
ATOM 1351 O O . VAL A 1 178 ? -12.417 1.308 32.976 1.00 98.06 178 VAL A O 1
ATOM 1354 N N . THR A 1 179 ? -13.437 2.974 31.871 1.00 95.06 179 THR A N 1
ATOM 1355 C CA . THR A 1 179 ? -12.468 4.008 32.259 1.00 95.06 179 THR A CA 1
ATOM 1356 C C . THR A 1 179 ? -12.939 4.822 33.459 1.00 95.06 179 THR A C 1
ATOM 1358 O O . THR A 1 179 ? -12.113 5.413 34.145 1.00 95.06 179 THR A O 1
ATOM 1361 N N . GLU A 1 180 ? -14.248 4.859 33.718 1.00 97.50 180 GLU A N 1
ATOM 1362 C CA . GLU A 1 180 ? -14.847 5.551 34.862 1.00 97.50 180 GLU A CA 1
ATOM 1363 C C . GLU A 1 180 ? -16.208 4.938 35.219 1.00 97.50 180 GLU A C 1
ATOM 1365 O O . GLU A 1 180 ? -16.937 4.492 34.331 1.00 97.50 180 GLU A O 1
ATOM 1370 N N . GLY A 1 181 ? -16.572 4.978 36.502 1.00 96.75 181 GLY A N 1
ATOM 1371 C CA . GLY A 1 181 ? -17.884 4.560 36.997 1.00 96.75 181 GLY A CA 1
ATOM 1372 C C . GLY A 1 181 ? -17.979 3.072 37.332 1.00 96.75 181 GLY A C 1
ATOM 1373 O O . GLY A 1 181 ? -16.970 2.393 37.519 1.00 96.75 181 GLY A O 1
ATOM 1374 N N . ASP A 1 182 ? -19.214 2.591 37.466 1.00 97.00 182 ASP A N 1
ATOM 1375 C CA . ASP A 1 182 ? -19.542 1.245 37.941 1.00 97.00 182 ASP A CA 1
ATOM 1376 C C . ASP A 1 182 ? -20.235 0.368 36.889 1.00 97.00 182 ASP A C 1
ATOM 1378 O O . ASP A 1 182 ? -20.676 -0.721 37.223 1.00 97.00 182 ASP A O 1
ATOM 1382 N N . VAL A 1 183 ? -20.316 0.800 35.625 1.00 98.00 183 VAL A N 1
ATOM 1383 C CA . VAL A 1 183 ? -20.947 0.035 34.534 1.00 98.00 183 VAL A CA 1
ATOM 1384 C C . VAL A 1 183 ? -20.383 -1.384 34.380 1.00 98.00 183 VAL A C 1
ATOM 1386 O O . VAL A 1 183 ? -19.171 -1.595 34.319 1.00 98.00 183 VAL A O 1
ATOM 1389 N N . THR A 1 184 ? -21.280 -2.358 34.220 1.00 98.12 184 THR A N 1
ATOM 1390 C CA . THR A 1 184 ? -20.920 -3.746 33.901 1.00 98.12 184 THR A CA 1
ATOM 1391 C C . THR A 1 184 ? -21.051 -3.995 32.401 1.00 98.12 184 THR A C 1
ATOM 1393 O O . THR A 1 184 ? -22.071 -3.649 31.805 1.00 98.12 184 THR A O 1
ATOM 1396 N N . ILE A 1 185 ? -20.046 -4.622 31.783 1.00 98.38 185 ILE A N 1
ATOM 1397 C CA . ILE A 1 185 ? -20.075 -5.049 30.375 1.00 98.38 185 ILE A CA 1
ATOM 1398 C C . ILE A 1 185 ? -20.163 -6.575 30.335 1.00 98.38 185 ILE A C 1
ATOM 1400 O O . ILE A 1 185 ? -19.302 -7.250 30.893 1.00 98.38 185 ILE A O 1
ATOM 1404 N N . GLU A 1 186 ? -21.185 -7.113 29.667 1.00 98.00 186 GLU A N 1
ATOM 1405 C CA . GLU A 1 186 ? -21.475 -8.555 29.648 1.00 98.00 186 GLU A CA 1
ATOM 1406 C C . GLU A 1 186 ? -20.335 -9.383 29.032 1.00 98.00 186 GLU A C 1
ATOM 1408 O O . GLU A 1 186 ? -19.892 -10.371 29.615 1.00 98.00 186 GLU A O 1
ATOM 1413 N N . ASN A 1 187 ? -19.816 -8.960 27.876 1.00 97.25 187 ASN A N 1
ATOM 1414 C CA . ASN A 1 187 ? -18.650 -9.564 27.242 1.00 97.25 187 ASN A CA 1
ATOM 1415 C C . ASN A 1 187 ? -17.692 -8.480 26.710 1.00 97.25 187 ASN A C 1
ATOM 1417 O O . ASN A 1 187 ? -17.813 -8.061 25.555 1.00 97.25 187 ASN A O 1
ATOM 1421 N N . PRO A 1 188 ? -16.704 -8.042 27.516 1.00 97.31 188 PRO A N 1
ATOM 1422 C CA . PRO A 1 188 ? -15.749 -7.009 27.116 1.00 97.31 188 PRO A CA 1
ATOM 1423 C C . PRO A 1 188 ? -14.906 -7.382 25.888 1.00 97.31 188 PRO A C 1
ATOM 1425 O O . PRO A 1 188 ? -14.403 -6.494 25.207 1.00 97.31 188 PRO A O 1
ATOM 1428 N N . GLY A 1 189 ? -14.748 -8.675 25.584 1.00 95.31 189 GLY A N 1
ATOM 1429 C CA . GLY A 1 189 ? -13.999 -9.161 24.422 1.00 95.31 189 GLY A CA 1
ATOM 1430 C C . GLY A 1 189 ? -14.811 -9.226 23.124 1.00 95.31 189 GLY A C 1
ATOM 1431 O O . GLY A 1 189 ? -14.238 -9.493 22.070 1.00 95.31 189 GLY A O 1
ATOM 1432 N N . SER A 1 190 ? -16.125 -8.978 23.169 1.00 97.69 190 SER A N 1
ATOM 1433 C CA . SER A 1 190 ? -16.990 -8.993 21.986 1.00 97.69 190 SER A CA 1
ATOM 1434 C C . SER A 1 190 ? -17.210 -7.580 21.432 1.00 97.69 190 SER A C 1
ATOM 1436 O O . SER A 1 190 ? -17.598 -6.683 22.188 1.00 97.69 190 SER A O 1
ATOM 1438 N N . PRO A 1 191 ? -17.055 -7.358 20.110 1.00 96.69 191 PRO A N 1
ATOM 1439 C CA . PRO A 1 191 ? -17.344 -6.062 19.504 1.00 96.69 191 PRO A CA 1
ATOM 1440 C C . PRO A 1 191 ? -18.833 -5.704 19.577 1.00 96.69 191 PRO A C 1
ATOM 1442 O O . PRO A 1 191 ? -19.157 -4.528 19.523 1.00 96.69 191 PRO A O 1
ATOM 1445 N N . ALA A 1 192 ? -19.736 -6.677 19.729 1.00 98.19 192 ALA A N 1
ATOM 1446 C CA . ALA A 1 192 ? -21.159 -6.453 19.980 1.00 98.19 192 ALA A CA 1
ATOM 1447 C C . ALA A 1 192 ? -21.552 -7.110 21.311 1.00 98.19 192 ALA A C 1
ATOM 1449 O O . ALA A 1 192 ? -21.444 -8.329 21.461 1.00 98.19 192 ALA A O 1
ATOM 1450 N N . THR A 1 193 ? -21.965 -6.302 22.286 1.00 98.56 193 THR A N 1
ATOM 1451 C CA . THR A 1 193 ? -22.281 -6.738 23.657 1.00 98.56 193 THR A CA 1
ATOM 1452 C C . THR A 1 193 ? -23.304 -5.791 24.292 1.00 98.56 193 THR A C 1
ATOM 1454 O O . THR A 1 193 ? -23.748 -4.825 23.666 1.00 98.56 193 THR A O 1
ATOM 1457 N N . THR A 1 194 ? -23.689 -6.053 25.540 1.00 98.44 194 THR A N 1
ATOM 1458 C CA . THR A 1 194 ? -24.464 -5.122 26.360 1.00 98.44 194 THR A CA 1
ATOM 1459 C C . THR A 1 194 ? -23.629 -4.495 27.479 1.00 98.44 194 THR A C 1
ATOM 1461 O O . THR A 1 194 ? -22.671 -5.099 27.974 1.00 98.44 194 THR A O 1
ATOM 1464 N N . ALA A 1 195 ? -23.994 -3.270 27.859 1.00 98.25 195 ALA A N 1
ATOM 1465 C CA . ALA A 1 195 ? -23.529 -2.576 29.056 1.00 98.25 195 ALA A CA 1
ATOM 1466 C C . ALA A 1 195 ? -24.720 -2.254 29.972 1.00 98.25 195 ALA A C 1
ATOM 1468 O O . ALA A 1 195 ? -25.786 -1.886 29.482 1.00 98.25 195 ALA A O 1
ATOM 1469 N N . THR A 1 196 ? -24.548 -2.367 31.288 1.00 98.31 196 THR A N 1
ATOM 1470 C CA . THR A 1 196 ? -25.595 -2.082 32.284 1.00 98.31 196 THR A CA 1
ATOM 1471 C C . THR A 1 196 ? -25.083 -1.059 33.292 1.00 98.31 196 THR A C 1
ATOM 1473 O O . THR A 1 196 ? -24.082 -1.297 33.966 1.00 98.31 196 THR A O 1
ATOM 1476 N N . LEU A 1 197 ? -25.748 0.098 33.361 1.00 97.69 197 LEU A N 1
ATOM 1477 C CA . LEU A 1 197 ? -25.465 1.144 34.350 1.00 97.69 197 LEU A CA 1
ATOM 1478 C C . LEU A 1 197 ? -26.093 0.795 35.700 1.00 97.69 197 LEU A C 1
ATOM 1480 O O . LEU A 1 197 ? -27.217 0.294 35.730 1.00 97.69 197 LEU A O 1
ATOM 1484 N N . HIS A 1 198 ? -25.410 1.164 36.785 1.00 95.75 198 HIS A N 1
ATOM 1485 C CA . HIS A 1 198 ? -25.874 0.938 38.152 1.00 95.75 198 HIS A CA 1
ATOM 1486 C C . HIS A 1 198 ? -26.083 2.267 38.896 1.00 95.75 198 HIS A C 1
ATOM 1488 O O . HIS A 1 198 ? -27.124 2.910 38.749 1.00 95.75 198 HIS A O 1
ATOM 1494 N N . ASN A 1 199 ? -25.119 2.726 39.698 1.00 93.12 199 ASN A N 1
ATOM 1495 C CA . ASN A 1 199 ? -25.325 3.863 40.600 1.00 93.12 199 ASN A CA 1
ATOM 1496 C C . ASN A 1 199 ? -24.681 5.157 40.118 1.00 93.12 199 ASN A C 1
ATOM 1498 O O . ASN A 1 199 ? -25.141 6.235 40.519 1.00 93.12 199 ASN A O 1
ATOM 1502 N N . SER A 1 200 ? -23.666 5.067 39.262 1.00 95.31 200 SER A N 1
ATOM 1503 C CA . SER A 1 200 ? -22.868 6.207 38.819 1.00 95.31 200 SER A CA 1
ATOM 1504 C C . SER A 1 200 ? -22.994 6.434 37.317 1.00 95.31 200 SER A C 1
ATOM 1506 O O . SER A 1 200 ? -23.289 5.523 36.542 1.00 95.31 200 SER A O 1
ATOM 1508 N N . ASN A 1 201 ? -22.735 7.670 36.894 1.00 98.06 201 ASN A N 1
ATOM 1509 C CA . ASN A 1 201 ? -22.383 7.907 35.498 1.00 98.06 201 ASN A CA 1
ATOM 1510 C C . ASN A 1 201 ? -21.099 7.128 35.192 1.00 98.06 201 ASN A C 1
ATOM 1512 O O . ASN A 1 201 ? -20.248 6.973 36.070 1.00 98.06 201 ASN A O 1
ATOM 1516 N N . SER A 1 202 ? -20.984 6.607 33.977 1.00 98.31 202 SER A N 1
ATOM 1517 C CA . SER A 1 202 ? -19.862 5.749 33.603 1.00 98.31 202 SER A CA 1
ATOM 1518 C C . SER A 1 202 ? -19.326 6.089 32.220 1.00 98.31 202 SER A C 1
ATOM 1520 O O . SER A 1 202 ? -20.055 6.570 31.349 1.00 98.31 202 SER A O 1
ATOM 1522 N N . THR A 1 203 ? -18.050 5.787 32.008 1.00 98.50 203 THR A N 1
ATOM 1523 C CA . THR A 1 203 ? -17.368 5.965 30.727 1.00 98.50 203 THR A CA 1
ATOM 1524 C C . THR A 1 203 ? -16.724 4.651 30.310 1.00 98.50 203 THR A C 1
ATOM 1526 O O . THR A 1 203 ? -16.021 4.014 31.098 1.00 98.50 203 THR A O 1
ATOM 1529 N N . ILE A 1 204 ? -16.954 4.257 29.059 1.00 98.44 204 ILE A N 1
ATOM 1530 C CA . ILE A 1 204 ? -16.342 3.080 28.439 1.00 98.44 204 ILE A CA 1
ATOM 1531 C C . ILE A 1 204 ? -15.641 3.464 27.138 1.00 98.44 204 ILE A C 1
ATOM 1533 O O . ILE A 1 204 ? -16.066 4.384 26.435 1.00 98.44 204 ILE A O 1
ATOM 1537 N N . THR A 1 205 ? -14.599 2.718 26.790 1.00 98.19 205 THR A N 1
ATOM 1538 C CA . THR A 1 205 ? -13.833 2.914 25.555 1.00 98.19 205 THR A CA 1
ATOM 1539 C C . THR A 1 205 ? -13.684 1.589 24.815 1.00 98.19 205 THR A C 1
ATOM 1541 O O . THR A 1 205 ? -13.242 0.602 25.406 1.00 98.19 205 THR A O 1
ATOM 1544 N N . ALA A 1 206 ? -14.039 1.559 23.527 1.00 97.94 206 ALA A N 1
ATOM 1545 C CA . ALA A 1 206 ? -13.667 0.472 22.622 1.00 97.94 206 ALA A CA 1
ATOM 1546 C C . ALA A 1 206 ? -12.211 0.637 22.196 1.00 97.94 206 ALA A C 1
ATOM 1548 O O . ALA A 1 206 ? -11.833 1.686 21.671 1.00 97.94 206 ALA A O 1
ATOM 1549 N N . ASN A 1 207 ? -11.411 -0.407 22.370 1.00 94.69 207 ASN A N 1
ATOM 1550 C CA . ASN A 1 207 ? -10.022 -0.425 21.942 1.00 94.69 207 ASN A CA 1
ATOM 1551 C C . ASN A 1 207 ? -9.894 -1.204 20.634 1.00 94.69 207 ASN A C 1
ATOM 1553 O O . ASN A 1 207 ? -10.517 -2.253 20.453 1.00 94.69 207 ASN A O 1
ATOM 1557 N N . PHE A 1 208 ? -9.034 -0.715 19.750 1.00 89.88 208 PHE A N 1
ATOM 1558 C CA . PHE A 1 208 ? -8.693 -1.365 18.493 1.00 89.88 208 PHE A CA 1
ATOM 1559 C C . PHE A 1 208 ? -7.176 -1.498 18.407 1.00 89.88 208 PHE A C 1
ATOM 1561 O O . PHE A 1 208 ? -6.437 -0.662 18.928 1.00 89.88 208 PHE A O 1
ATOM 1568 N N . LYS A 1 209 ? -6.707 -2.553 17.750 1.00 83.94 209 LYS A N 1
ATOM 1569 C CA . LYS A 1 209 ? -5.293 -2.737 17.414 1.00 83.94 209 LYS A CA 1
ATOM 1570 C C . LYS A 1 209 ? -5.179 -2.936 15.914 1.00 83.94 209 LYS A C 1
ATOM 1572 O O . LYS A 1 209 ? -6.066 -3.522 15.303 1.00 83.94 209 LYS A O 1
ATOM 1577 N N . SER A 1 210 ? -4.124 -2.412 15.307 1.00 79.44 210 SER A N 1
ATOM 1578 C CA . SER A 1 210 ? -3.921 -2.622 13.879 1.00 79.44 210 SER A CA 1
ATOM 1579 C C . SER A 1 210 ? -3.539 -4.082 13.620 1.00 79.44 210 SER A C 1
ATOM 1581 O O . SER A 1 210 ? -2.580 -4.588 14.203 1.00 79.44 210 SER A O 1
ATOM 1583 N N . GLY A 1 211 ? -4.291 -4.753 12.750 1.00 82.62 211 GLY A N 1
ATOM 1584 C CA . GLY A 1 211 ? -3.922 -6.032 12.144 1.00 82.62 211 GLY A CA 1
ATOM 1585 C C . GLY A 1 211 ? -3.079 -5.862 10.875 1.00 82.62 211 GLY A C 1
ATOM 1586 O O . GLY A 1 211 ? -2.665 -6.858 10.282 1.00 82.62 211 GLY A O 1
ATOM 1587 N N . ALA A 1 212 ? -2.835 -4.621 10.444 1.00 90.44 212 ALA A N 1
ATOM 1588 C CA . ALA A 1 212 ? -1.990 -4.321 9.304 1.00 90.44 212 ALA A CA 1
ATOM 1589 C C . ALA A 1 212 ? -0.517 -4.590 9.627 1.00 90.44 212 ALA A C 1
ATOM 1591 O O . ALA A 1 212 ? -0.003 -4.174 10.667 1.00 90.44 212 ALA A O 1
ATOM 1592 N N . GLU A 1 213 ? 0.160 -5.271 8.708 1.00 94.81 213 GLU A N 1
ATOM 1593 C CA . GLU A 1 213 ? 1.544 -5.696 8.868 1.00 94.81 213 GLU A CA 1
ATOM 1594 C C . GLU A 1 213 ? 2.396 -5.506 7.610 1.00 94.81 213 GLU A C 1
ATOM 1596 O O . GLU A 1 213 ? 1.926 -5.682 6.480 1.00 94.81 213 GLU A O 1
ATOM 1601 N N . LEU A 1 214 ? 3.667 -5.179 7.834 1.00 97.44 214 LEU A N 1
ATOM 1602 C CA . LEU A 1 214 ? 4.760 -5.222 6.870 1.00 97.44 214 LEU A CA 1
ATOM 1603 C C . LEU A 1 214 ? 5.714 -6.341 7.297 1.00 97.44 214 LEU A C 1
ATOM 1605 O O . LEU A 1 214 ? 6.233 -6.320 8.413 1.00 97.44 214 LEU A O 1
ATOM 1609 N N . VAL A 1 215 ? 5.941 -7.307 6.410 1.00 98.50 215 VAL A N 1
ATOM 1610 C CA . VAL A 1 215 ? 6.763 -8.492 6.678 1.00 98.50 215 VAL A CA 1
ATOM 1611 C C . VAL A 1 215 ? 7.882 -8.575 5.653 1.00 98.50 215 VAL A C 1
ATOM 1613 O O . VAL A 1 215 ? 7.635 -8.552 4.442 1.00 98.50 215 VAL A O 1
ATOM 1616 N N . PHE A 1 216 ? 9.115 -8.688 6.131 1.00 98.56 216 PHE A N 1
ATOM 1617 C CA . PHE A 1 216 ? 10.300 -8.831 5.292 1.00 98.56 216 PHE A CA 1
ATOM 1618 C C . PHE A 1 216 ? 11.380 -9.642 6.006 1.00 98.56 216 PHE A C 1
ATOM 1620 O O . PHE A 1 216 ? 11.395 -9.740 7.230 1.00 98.56 216 PHE A O 1
ATOM 1627 N N . THR A 1 217 ? 12.303 -10.220 5.246 1.00 98.38 217 THR A N 1
ATOM 1628 C CA . THR A 1 217 ? 13.483 -10.883 5.807 1.00 98.38 217 THR A CA 1
ATOM 1629 C C . THR A 1 217 ? 14.687 -9.956 5.788 1.00 98.38 217 THR A C 1
ATOM 1631 O O . THR A 1 217 ? 14.826 -9.114 4.900 1.00 98.38 217 THR A O 1
ATOM 1634 N N . VAL A 1 218 ? 15.590 -10.121 6.748 1.00 96.12 218 VAL A N 1
ATOM 1635 C CA . VAL A 1 218 ? 16.899 -9.458 6.783 1.00 96.12 218 VAL A CA 1
ATOM 1636 C C . VAL A 1 218 ? 17.992 -10.502 6.949 1.00 96.12 218 VAL A C 1
ATOM 1638 O O . VAL A 1 218 ? 17.800 -11.490 7.656 1.00 96.12 218 VAL A O 1
ATOM 1641 N N . ARG A 1 219 ? 19.160 -10.271 6.341 1.00 90.88 219 ARG A N 1
ATOM 1642 C CA . ARG A 1 219 ? 20.387 -10.980 6.728 1.00 90.88 219 ARG A CA 1
ATOM 1643 C C . ARG A 1 219 ? 21.149 -10.121 7.720 1.00 90.88 219 ARG A C 1
ATOM 1645 O O . ARG A 1 219 ? 21.557 -9.009 7.381 1.00 90.88 219 ARG A O 1
ATOM 1652 N N . ALA A 1 220 ? 21.333 -10.637 8.925 1.00 92.50 220 ALA A N 1
ATOM 1653 C CA . ALA A 1 220 ? 22.076 -9.967 9.974 1.00 92.50 220 ALA A CA 1
ATOM 1654 C C . ALA A 1 220 ? 23.397 -10.687 10.238 1.00 92.50 220 ALA A C 1
ATOM 1656 O O . ALA A 1 220 ? 23.487 -11.912 10.156 1.00 92.50 220 ALA A O 1
ATOM 1657 N N . SER A 1 221 ? 24.417 -9.901 10.568 1.00 92.25 221 SER A N 1
ATOM 1658 C CA . SER A 1 221 ? 25.655 -10.408 11.151 1.00 92.25 221 SER A CA 1
ATOM 1659 C C . SER A 1 221 ? 25.648 -10.144 12.651 1.00 92.25 221 SER A C 1
ATOM 1661 O O . SER A 1 221 ? 25.180 -9.090 13.095 1.00 92.25 221 SER A O 1
ATOM 1663 N N . ALA A 1 222 ? 26.209 -11.070 13.417 1.00 94.25 222 ALA A N 1
ATOM 1664 C CA . ALA A 1 222 ? 26.304 -11.015 14.861 1.00 94.25 222 ALA A CA 1
ATOM 1665 C C . ALA A 1 222 ? 26.888 -9.673 15.314 1.00 94.25 222 ALA A C 1
ATOM 1667 O O . ALA A 1 222 ? 27.949 -9.230 14.857 1.00 94.25 222 ALA A O 1
ATOM 1668 N N . ASN A 1 223 ? 26.194 -9.033 16.251 1.00 90.88 223 ASN A N 1
ATOM 1669 C CA . ASN A 1 223 ? 26.576 -7.767 16.868 1.00 90.88 223 ASN A CA 1
ATOM 1670 C C . ASN A 1 223 ? 26.709 -6.594 15.876 1.00 90.88 223 ASN A C 1
ATOM 1672 O O . ASN A 1 223 ? 27.405 -5.613 16.159 1.00 90.88 223 ASN A O 1
ATOM 1676 N N . LYS A 1 224 ? 26.063 -6.675 14.703 1.00 88.94 224 LYS A N 1
ATOM 1677 C CA . LYS A 1 224 ? 25.938 -5.560 13.757 1.00 88.94 224 LYS A CA 1
ATOM 1678 C C . LYS A 1 224 ? 24.541 -4.961 13.806 1.00 88.94 224 LYS A C 1
ATOM 1680 O O . LYS A 1 224 ? 23.546 -5.661 13.958 1.00 88.94 224 LYS A O 1
ATOM 1685 N N . ILE A 1 225 ? 24.503 -3.642 13.647 1.00 86.25 225 ILE A N 1
ATOM 1686 C CA . ILE A 1 225 ? 23.271 -2.862 13.605 1.00 86.25 225 ILE A CA 1
ATOM 1687 C C . ILE A 1 225 ? 22.556 -3.127 12.277 1.00 86.25 225 ILE A C 1
ATOM 1689 O O . ILE A 1 225 ? 23.149 -2.992 11.205 1.00 86.25 225 ILE A O 1
ATOM 1693 N N . VAL A 1 226 ? 21.270 -3.443 12.367 1.00 88.75 226 VAL A N 1
ATOM 1694 C CA . VAL A 1 226 ? 20.328 -3.577 11.258 1.00 88.75 226 VAL A CA 1
ATOM 1695 C C . VAL A 1 226 ? 19.311 -2.450 11.369 1.00 88.75 226 VAL A C 1
ATOM 1697 O O . VAL A 1 226 ? 18.517 -2.423 12.304 1.00 88.75 226 VAL A O 1
ATOM 1700 N N . SER A 1 227 ? 19.339 -1.508 10.431 1.00 87.44 227 SER A N 1
ATOM 1701 C CA . SER A 1 227 ? 18.372 -0.407 10.374 1.00 87.44 227 SER A CA 1
ATOM 1702 C C . SER A 1 227 ? 16.991 -0.888 9.914 1.00 87.44 227 SER A C 1
ATOM 1704 O O . SER A 1 227 ? 16.892 -1.767 9.056 1.00 87.44 227 SER A O 1
ATOM 1706 N N . MET A 1 228 ? 15.934 -0.288 10.465 1.00 89.62 228 MET A N 1
ATOM 1707 C CA . MET A 1 228 ? 14.535 -0.550 10.101 1.00 89.62 228 MET A CA 1
ATOM 1708 C C . MET A 1 228 ? 14.024 0.451 9.045 1.00 89.62 228 MET A C 1
ATOM 1710 O O . MET A 1 228 ? 14.616 1.523 8.886 1.00 89.62 228 MET A O 1
ATOM 1714 N N . PRO A 1 229 ? 12.957 0.122 8.288 1.00 91.44 229 PRO A N 1
ATOM 1715 C CA . PRO A 1 229 ? 12.346 1.058 7.345 1.00 91.44 229 PRO A CA 1
ATOM 1716 C C . PRO A 1 229 ? 11.713 2.262 8.061 1.00 91.44 229 PRO A C 1
ATOM 1718 O O . PRO A 1 229 ? 11.338 2.194 9.229 1.00 91.44 229 PRO A O 1
ATOM 1721 N N . VAL A 1 230 ? 11.556 3.370 7.337 1.00 90.00 230 VAL A N 1
ATOM 1722 C CA . VAL A 1 230 ? 10.874 4.580 7.809 1.00 90.00 230 VAL A CA 1
ATOM 1723 C C . VAL A 1 230 ? 9.398 4.490 7.434 1.00 90.00 230 VAL A C 1
ATOM 1725 O O . VAL A 1 230 ? 9.075 4.533 6.247 1.00 90.00 230 VAL A O 1
ATOM 1728 N N . LEU A 1 231 ? 8.521 4.409 8.438 1.00 90.94 231 LEU A N 1
ATOM 1729 C CA . LEU A 1 231 ? 7.058 4.439 8.279 1.00 90.94 231 LEU A CA 1
ATOM 1730 C C . LEU A 1 231 ? 6.419 5.722 8.841 1.00 90.94 231 LEU A C 1
ATOM 1732 O O . LEU A 1 231 ? 5.223 5.968 8.687 1.00 90.94 231 LEU A O 1
ATOM 1736 N N . GLY A 1 232 ? 7.224 6.591 9.454 1.00 86.94 232 GLY A N 1
ATOM 1737 C CA . GLY A 1 232 ? 6.749 7.832 10.049 1.00 86.94 232 GLY A CA 1
ATOM 1738 C C . GLY A 1 232 ? 6.254 7.648 11.481 1.00 86.94 232 GLY A C 1
ATOM 1739 O O . GLY A 1 232 ? 6.694 6.746 12.185 1.00 86.94 232 GLY A O 1
ATOM 1740 N N . SER A 1 233 ? 5.391 8.557 11.929 1.00 84.94 233 SER A N 1
ATOM 1741 C CA . SER A 1 233 ? 4.926 8.637 13.315 1.00 84.94 233 SER A CA 1
ATOM 1742 C C . SER A 1 233 ? 3.839 7.616 13.609 1.00 84.94 233 SER A C 1
ATOM 1744 O O . SER A 1 233 ? 2.878 7.515 12.855 1.00 84.94 233 SER A O 1
ATOM 1746 N N . GLY A 1 234 ? 3.936 6.931 14.742 1.00 79.44 234 GLY A N 1
ATOM 1747 C CA . GLY A 1 234 ? 2.876 6.053 15.233 1.00 79.44 234 GLY A CA 1
ATOM 1748 C C . GLY A 1 234 ? 3.425 5.016 16.204 1.00 79.44 234 GLY A C 1
ATOM 1749 O O . GLY A 1 234 ? 4.630 4.771 16.181 1.00 79.44 234 GLY A O 1
ATOM 1750 N N . PRO A 1 235 ? 2.580 4.407 17.050 1.00 85.31 235 PRO A N 1
ATOM 1751 C CA . PRO A 1 235 ? 2.992 3.216 17.768 1.00 85.31 235 PRO A CA 1
ATOM 1752 C C . PRO A 1 235 ? 3.037 2.054 16.769 1.00 85.31 235 PRO A C 1
ATOM 1754 O O . PRO A 1 235 ? 2.000 1.544 16.338 1.00 85.31 235 PRO A O 1
ATOM 1757 N N . TYR A 1 236 ? 4.241 1.661 16.367 1.00 88.81 236 TYR A N 1
ATOM 1758 C CA . TYR A 1 236 ? 4.477 0.417 15.641 1.00 88.81 236 TYR A CA 1
ATOM 1759 C C . TYR A 1 236 ? 4.948 -0.644 16.622 1.00 88.81 236 TYR A C 1
ATOM 1761 O O . TYR A 1 236 ? 5.704 -0.350 17.535 1.00 88.81 236 TYR A O 1
ATOM 1769 N N . ILE A 1 237 ? 4.541 -1.886 16.420 1.00 91.00 237 ILE A N 1
ATOM 1770 C CA . ILE A 1 237 ? 5.026 -3.043 17.158 1.00 91.00 237 ILE A CA 1
ATOM 1771 C C . ILE A 1 237 ? 5.925 -3.831 16.214 1.00 91.00 237 ILE A C 1
ATOM 1773 O O . ILE A 1 237 ? 5.455 -4.299 15.175 1.00 91.00 237 ILE A O 1
ATOM 1777 N N . ILE A 1 238 ? 7.202 -3.980 16.561 1.00 93.19 238 ILE A N 1
ATOM 1778 C CA . ILE A 1 238 ? 8.161 -4.756 15.770 1.00 93.19 238 ILE A CA 1
ATOM 1779 C C . ILE A 1 238 ? 8.519 -6.042 16.494 1.00 93.19 238 ILE A C 1
ATOM 1781 O O . ILE A 1 238 ? 9.015 -6.015 17.618 1.00 93.19 238 ILE A O 1
ATOM 1785 N N . ASP A 1 239 ? 8.311 -7.156 15.805 1.00 95.62 239 ASP A N 1
ATOM 1786 C CA . ASP A 1 239 ? 8.939 -8.440 16.087 1.00 95.62 239 ASP A CA 1
ATOM 1787 C C . ASP A 1 239 ? 10.147 -8.597 15.152 1.00 95.62 239 ASP A C 1
ATOM 1789 O O . ASP A 1 239 ? 9.994 -8.596 13.928 1.00 95.62 239 ASP A O 1
ATOM 1793 N N . TYR A 1 240 ? 11.353 -8.693 15.718 1.00 95.81 240 TYR A N 1
ATOM 1794 C CA . TYR A 1 240 ? 12.594 -8.827 14.948 1.00 95.81 240 TYR A CA 1
ATOM 1795 C C . TYR A 1 240 ? 12.860 -10.261 14.468 1.00 95.81 240 TYR A C 1
ATOM 1797 O O . TYR A 1 240 ? 13.811 -10.486 13.722 1.00 95.81 240 TYR A O 1
ATOM 1805 N N . GLY A 1 241 ? 12.046 -11.237 14.878 1.00 96.31 241 GLY A N 1
ATOM 1806 C CA . GLY A 1 241 ? 12.159 -12.626 14.435 1.00 96.31 241 GLY A CA 1
ATOM 1807 C C . GLY A 1 241 ? 13.302 -13.417 15.075 1.00 96.31 241 GLY A C 1
ATOM 1808 O O . GLY A 1 241 ? 13.584 -14.531 14.639 1.00 96.31 241 GLY A O 1
ATOM 1809 N N . ASP A 1 242 ? 13.968 -12.872 16.095 1.00 96.00 242 ASP A N 1
ATOM 1810 C CA . ASP A 1 242 ? 15.057 -13.520 16.842 1.00 96.00 242 ASP A CA 1
ATOM 1811 C C . ASP A 1 242 ? 14.605 -14.125 18.186 1.00 96.00 242 ASP A C 1
ATOM 1813 O O . ASP A 1 242 ? 15.429 -14.597 18.971 1.00 96.00 242 ASP A O 1
ATOM 1817 N N . GLY A 1 243 ? 13.294 -14.127 18.450 1.00 93.75 243 GLY A N 1
ATOM 1818 C CA . GLY A 1 243 ? 12.690 -14.627 19.687 1.00 93.75 243 GLY A CA 1
ATOM 1819 C C . GLY A 1 243 ? 12.703 -13.627 20.845 1.00 93.75 243 GLY A C 1
ATOM 1820 O O . GLY A 1 243 ? 12.240 -13.965 21.937 1.00 93.75 243 GLY A O 1
ATOM 1821 N N . THR A 1 244 ? 13.212 -12.407 20.637 1.00 92.94 244 THR A N 1
ATOM 1822 C CA . THR A 1 244 ? 13.043 -11.321 21.607 1.00 92.94 244 THR A CA 1
ATOM 1823 C C . THR A 1 244 ? 11.589 -10.848 21.652 1.00 92.94 244 THR A C 1
ATOM 1825 O O . THR A 1 244 ? 10.803 -11.059 20.730 1.00 92.94 244 THR A O 1
ATOM 1828 N N . VAL A 1 245 ? 11.201 -10.232 22.770 1.00 89.88 245 VAL A N 1
ATOM 1829 C CA . VAL A 1 245 ? 9.849 -9.684 22.930 1.00 89.88 245 VAL A CA 1
ATOM 1830 C C . VAL A 1 245 ? 9.653 -8.532 21.946 1.00 89.88 245 VAL A C 1
ATOM 1832 O O . VAL A 1 245 ? 10.510 -7.651 21.854 1.00 89.88 245 VAL A O 1
ATOM 1835 N N . ALA A 1 246 ? 8.512 -8.527 21.252 1.00 90.25 246 ALA A N 1
ATOM 1836 C CA . ALA A 1 246 ? 8.155 -7.458 20.331 1.00 90.25 246 ALA A CA 1
ATOM 1837 C C . ALA A 1 246 ? 8.133 -6.090 21.035 1.00 90.25 246 ALA A C 1
ATOM 1839 O O . ALA A 1 246 ? 7.707 -5.973 22.187 1.00 90.25 246 ALA A O 1
ATOM 1840 N N . GLN A 1 247 ? 8.593 -5.055 20.338 1.00 88.69 247 GLN A N 1
ATOM 1841 C CA . GLN A 1 247 ? 8.805 -3.724 20.907 1.00 88.69 247 GLN A CA 1
ATOM 1842 C C . GLN A 1 247 ? 7.849 -2.710 20.292 1.00 88.69 247 GLN A C 1
ATOM 1844 O O . GLN A 1 247 ? 7.697 -2.678 19.072 1.00 88.69 247 GLN A O 1
ATOM 1849 N N . GLU A 1 248 ? 7.248 -1.858 21.124 1.00 87.75 248 GLU A N 1
ATOM 1850 C CA . GLU A 1 248 ? 6.551 -0.659 20.657 1.00 87.75 248 GLU A CA 1
ATOM 1851 C C . GLU A 1 248 ? 7.568 0.443 20.338 1.00 87.75 248 GLU A C 1
ATOM 1853 O O . GLU A 1 248 ? 8.445 0.753 21.149 1.00 87.75 248 GLU A O 1
ATOM 1858 N N . VAL A 1 249 ? 7.488 0.999 19.134 1.00 86.50 249 VAL A N 1
ATOM 1859 C CA . VAL A 1 249 ? 8.517 1.851 18.541 1.00 86.50 249 VAL A CA 1
ATOM 1860 C C . VAL A 1 249 ? 7.901 2.930 17.658 1.00 86.50 249 VAL A C 1
ATOM 1862 O O . VAL A 1 249 ? 6.765 2.814 17.202 1.00 86.50 249 VAL A O 1
ATOM 1865 N N . ASP A 1 250 ? 8.696 3.952 17.357 1.00 83.88 250 ASP A N 1
ATOM 1866 C CA . ASP A 1 250 ? 8.361 4.982 16.379 1.00 83.88 250 ASP A CA 1
ATOM 1867 C C . ASP A 1 250 ? 9.361 4.928 15.212 1.00 83.88 250 ASP A C 1
ATOM 1869 O O . ASP A 1 250 ? 10.576 4.961 15.418 1.00 83.88 250 ASP A O 1
ATOM 1873 N N . LEU A 1 251 ? 8.851 4.836 13.979 1.00 85.50 251 LEU A N 1
ATOM 1874 C CA . LEU A 1 251 ? 9.642 4.652 12.755 1.00 85.50 251 LEU A CA 1
ATOM 1875 C C . LEU A 1 251 ? 9.769 5.942 11.935 1.00 85.50 251 LEU A C 1
ATOM 1877 O O . LEU A 1 251 ? 9.817 5.919 10.700 1.00 85.50 251 LEU A O 1
ATOM 1881 N N . ARG A 1 252 ? 9.806 7.095 12.609 1.00 80.19 252 ARG A N 1
ATOM 1882 C CA . ARG A 1 252 ? 10.116 8.396 12.002 1.00 80.19 252 ARG A CA 1
ATOM 1883 C C . ARG A 1 252 ? 11.537 8.464 11.445 1.00 80.19 252 ARG A C 1
ATOM 1885 O O . ARG A 1 252 ? 12.465 7.802 11.900 1.00 80.19 252 ARG A O 1
ATOM 1892 N N . ALA A 1 253 ? 11.710 9.371 10.487 1.00 66.19 253 ALA A N 1
ATOM 1893 C CA . ALA A 1 253 ? 13.022 9.800 10.025 1.00 66.19 253 ALA A CA 1
ATOM 1894 C C . ALA A 1 253 ? 13.834 10.402 11.197 1.00 66.19 253 ALA A C 1
ATOM 1896 O O . ALA A 1 253 ? 13.325 11.293 11.885 1.00 66.19 253 ALA A O 1
ATOM 1897 N N . PRO A 1 254 ? 15.077 9.955 11.452 1.00 55.78 254 PRO A N 1
ATOM 1898 C CA . PRO A 1 254 ? 15.863 10.445 12.576 1.00 55.78 254 PRO A CA 1
ATOM 1899 C C . PRO A 1 254 ? 16.299 11.895 12.350 1.00 55.78 254 PRO A C 1
ATOM 1901 O O . PRO A 1 254 ? 17.036 12.190 11.411 1.00 55.78 254 PRO A O 1
ATOM 1904 N N . GLY A 1 255 ? 15.866 12.786 13.247 1.00 51.44 255 GLY A N 1
ATOM 1905 C CA . GLY A 1 255 ? 16.334 14.168 13.308 1.00 51.44 255 GLY A CA 1
ATOM 1906 C C . GLY A 1 255 ? 17.761 14.236 13.838 1.00 51.44 255 GLY A C 1
ATOM 1907 O O . GLY A 1 255 ? 18.645 14.651 13.109 1.00 51.44 255 GLY A O 1
ATOM 1908 N N . TYR A 1 256 ? 18.005 13.771 15.068 1.00 49.03 256 TYR A N 1
ATOM 1909 C CA . TYR A 1 256 ? 19.331 13.848 15.711 1.00 49.03 256 TYR A CA 1
ATOM 1910 C C . TYR A 1 256 ? 19.570 12.792 16.811 1.00 49.03 256 TYR A C 1
ATOM 1912 O O . TYR A 1 256 ? 20.679 12.674 17.324 1.00 49.03 256 TYR A O 1
ATOM 1920 N N . THR A 1 257 ? 18.562 11.990 17.167 1.00 52.72 257 THR A N 1
ATOM 1921 C CA . THR A 1 257 ? 18.632 10.973 18.230 1.00 52.72 257 THR A CA 1
ATOM 1922 C C . THR A 1 257 ? 18.197 9.615 17.698 1.00 52.72 257 THR A C 1
ATOM 1924 O O . THR A 1 257 ? 17.220 9.525 16.957 1.00 52.72 257 THR A O 1
ATOM 1927 N N . GLN A 1 258 ? 18.908 8.556 18.090 1.00 56.31 258 GLN A N 1
ATOM 1928 C CA . GLN A 1 258 ? 18.459 7.177 17.900 1.00 56.31 258 GLN A CA 1
ATOM 1929 C C . GLN A 1 258 ? 17.084 7.005 18.562 1.00 56.31 258 GLN A C 1
ATOM 1931 O O . GLN A 1 258 ? 16.966 7.137 19.778 1.00 56.31 258 GLN A O 1
ATOM 1936 N N . TYR A 1 259 ? 16.046 6.745 17.764 1.00 64.12 259 TYR A N 1
ATOM 1937 C CA . TYR A 1 259 ? 14.728 6.389 18.285 1.00 64.12 259 TYR A CA 1
ATOM 1938 C C . TYR A 1 259 ? 14.701 4.885 18.581 1.00 64.12 259 TYR A C 1
ATOM 1940 O O . TYR A 1 259 ? 15.201 4.112 17.750 1.00 64.12 259 TYR A O 1
ATOM 1948 N N . PRO A 1 260 ? 14.138 4.450 19.725 1.00 65.38 260 PRO A N 1
ATOM 1949 C CA . PRO A 1 260 ? 13.892 3.035 19.982 1.00 65.38 260 PRO A CA 1
ATOM 1950 C C . PRO A 1 260 ? 13.193 2.398 18.777 1.00 65.38 260 PRO A C 1
ATOM 1952 O O . PRO A 1 260 ? 12.206 2.942 18.288 1.00 65.38 260 PRO A O 1
ATOM 1955 N N . GLY A 1 261 ? 13.755 1.304 18.257 1.00 70.25 261 GLY A N 1
ATOM 1956 C CA . GLY A 1 261 ? 13.213 0.566 17.113 1.00 70.25 261 GLY A CA 1
ATOM 1957 C C . GLY A 1 261 ? 13.607 1.019 15.714 1.00 70.25 261 GLY A C 1
ATOM 1958 O O . GLY A 1 261 ? 13.315 0.321 14.748 1.00 70.25 261 GLY A O 1
ATOM 1959 N N . SER A 1 262 ? 14.329 2.133 15.572 1.00 78.19 262 SER A N 1
ATOM 1960 C CA . SER A 1 262 ? 14.906 2.530 14.273 1.00 78.19 262 SER A CA 1
ATOM 1961 C C . SER A 1 262 ? 16.037 1.596 13.801 1.00 78.19 262 SER A C 1
ATOM 1963 O O . SER A 1 262 ? 16.481 1.663 12.651 1.00 78.19 262 SER A O 1
ATOM 1965 N N . TYR A 1 263 ? 16.501 0.706 14.680 1.00 85.88 263 TYR A N 1
ATOM 1966 C CA . TYR A 1 263 ? 17.473 -0.339 14.404 1.00 85.88 263 TYR A CA 1
ATOM 1967 C C . TYR A 1 263 ? 17.367 -1.479 15.424 1.00 85.88 263 TYR A C 1
ATOM 1969 O O . TYR A 1 263 ? 16.812 -1.304 16.508 1.00 85.88 263 TYR A O 1
ATOM 1977 N N . HIS A 1 264 ? 17.979 -2.615 15.096 1.00 89.94 264 HIS A N 1
ATOM 1978 C CA . HIS A 1 264 ? 18.151 -3.767 15.981 1.00 89.94 264 HIS A CA 1
ATOM 1979 C C . HIS A 1 264 ? 19.557 -4.353 15.861 1.00 89.94 264 HIS A C 1
ATOM 1981 O O . HIS A 1 264 ? 20.217 -4.173 14.838 1.00 89.94 264 HIS A O 1
ATOM 1987 N N . THR A 1 265 ? 20.011 -5.068 16.887 1.00 92.12 265 THR A N 1
ATOM 1988 C CA . THR A 1 265 ? 21.293 -5.786 16.869 1.00 92.12 265 THR A CA 1
ATOM 1989 C C . THR A 1 265 ? 21.045 -7.250 17.191 1.00 92.12 265 THR A C 1
ATOM 1991 O O . THR A 1 265 ? 20.642 -7.583 18.302 1.00 92.12 265 THR A O 1
ATOM 1994 N N . TYR A 1 266 ? 21.336 -8.123 16.230 1.00 94.19 266 TYR A N 1
ATOM 1995 C CA . TYR A 1 266 ? 21.176 -9.568 16.378 1.00 94.19 266 TYR A CA 1
ATOM 1996 C C . TYR A 1 266 ? 22.402 -10.180 17.063 1.00 94.19 266 TYR A C 1
ATOM 1998 O O . TYR A 1 266 ? 23.538 -9.774 16.806 1.00 94.19 266 TYR A O 1
ATOM 2006 N N . SER A 1 267 ? 22.189 -11.170 17.930 1.00 96.25 267 SER A N 1
ATOM 2007 C CA . SER A 1 267 ? 23.267 -11.834 18.680 1.00 96.25 267 SER A CA 1
ATOM 2008 C C . SER A 1 267 ? 24.067 -12.845 17.850 1.00 96.25 267 SER A C 1
ATOM 2010 O O . SER A 1 267 ? 25.192 -13.182 18.220 1.00 96.25 267 SER A O 1
ATOM 2012 N N . ALA A 1 268 ? 23.517 -13.305 16.724 1.00 96.56 268 ALA A N 1
ATOM 2013 C CA . ALA A 1 268 ? 24.117 -14.298 15.843 1.00 96.56 268 ALA A CA 1
ATOM 2014 C C . ALA A 1 268 ? 23.999 -13.889 14.367 1.00 96.56 268 ALA A C 1
ATOM 2016 O O . ALA A 1 268 ? 23.170 -13.054 14.000 1.00 96.56 268 ALA A O 1
ATOM 2017 N N . ASP A 1 269 ? 24.845 -14.489 13.527 1.00 96.31 269 ASP A N 1
ATOM 2018 C CA . ASP A 1 269 ? 24.672 -14.444 12.077 1.00 96.31 269 ASP A CA 1
ATOM 2019 C C . ASP A 1 269 ? 23.411 -15.231 11.710 1.00 96.31 269 ASP A C 1
ATOM 2021 O O . ASP A 1 269 ? 23.196 -16.338 12.211 1.00 96.31 269 ASP A O 1
ATOM 2025 N N . GLY A 1 270 ? 22.589 -14.695 10.813 1.00 95.31 270 GLY A N 1
ATOM 2026 C CA . GLY A 1 270 ? 21.375 -15.391 10.414 1.00 95.31 270 GLY A CA 1
ATOM 2027 C C . GLY A 1 270 ? 20.480 -14.608 9.473 1.00 95.31 270 GLY A C 1
ATOM 2028 O O . GLY A 1 270 ? 20.711 -13.437 9.162 1.00 95.31 270 GLY A O 1
ATOM 2029 N N . GLU A 1 271 ? 19.440 -15.294 9.018 1.00 96.25 271 GLU A N 1
ATOM 2030 C CA . GLU A 1 271 ? 18.310 -14.689 8.332 1.00 96.25 271 GLU A CA 1
ATOM 2031 C C . GLU A 1 271 ? 17.121 -14.654 9.287 1.00 96.25 271 GLU A C 1
ATOM 2033 O O . GLU A 1 271 ? 16.766 -15.675 9.876 1.00 96.25 271 GLU A O 1
ATOM 2038 N N . TYR A 1 272 ? 16.525 -13.477 9.437 1.00 97.81 272 TYR A N 1
ATOM 2039 C CA . TYR A 1 272 ? 15.453 -13.222 10.392 1.00 97.81 272 TYR A CA 1
ATOM 2040 C C . TYR A 1 272 ? 14.244 -12.651 9.664 1.00 97.81 272 TYR A C 1
ATOM 2042 O O . TYR A 1 272 ? 14.398 -11.853 8.737 1.00 97.81 272 TYR A O 1
ATOM 2050 N N . THR A 1 273 ? 13.045 -13.064 10.074 1.00 98.44 273 THR A N 1
ATOM 2051 C CA . THR A 1 273 ? 11.788 -12.519 9.546 1.00 98.44 273 THR A CA 1
ATOM 2052 C C . THR A 1 273 ? 11.302 -11.420 10.473 1.00 98.44 273 THR A C 1
ATOM 2054 O O . THR A 1 273 ? 10.872 -11.700 11.587 1.00 98.44 273 THR A O 1
ATOM 2057 N N . VAL A 1 274 ? 11.360 -10.179 10.002 1.00 97.94 274 VAL A N 1
ATOM 2058 C CA . VAL A 1 274 ? 10.883 -9.007 10.732 1.00 97.94 274 VAL A CA 1
ATOM 2059 C C . VAL A 1 274 ? 9.416 -8.775 10.392 1.00 97.94 274 VAL A C 1
ATOM 2061 O O . VAL A 1 274 ? 9.042 -8.740 9.217 1.00 97.94 274 VAL A O 1
ATOM 2064 N N . THR A 1 275 ? 8.594 -8.588 11.421 1.00 97.25 275 THR A N 1
ATOM 2065 C CA . THR A 1 275 ? 7.178 -8.230 11.291 1.00 97.25 275 THR A CA 1
ATOM 2066 C C . THR A 1 275 ? 6.926 -6.907 11.993 1.00 97.25 275 THR A C 1
ATOM 2068 O O . THR A 1 275 ? 7.125 -6.791 13.200 1.00 97.25 275 THR A O 1
ATOM 2071 N N . ILE A 1 276 ? 6.459 -5.914 11.244 1.00 95.12 276 ILE A N 1
ATOM 2072 C CA . ILE A 1 276 ? 6.052 -4.609 11.767 1.00 95.12 276 ILE A CA 1
ATOM 2073 C C . ILE A 1 276 ? 4.533 -4.538 11.703 1.00 95.12 276 ILE A C 1
ATOM 2075 O O . ILE A 1 276 ? 3.975 -4.650 10.616 1.00 95.12 276 ILE A O 1
ATOM 2079 N N . LYS A 1 277 ? 3.870 -4.331 12.840 1.00 92.56 277 LYS A N 1
ATOM 2080 C CA . LYS A 1 277 ? 2.426 -4.079 12.933 1.00 92.56 277 LYS A CA 1
ATOM 2081 C C . LYS A 1 277 ? 2.187 -2.651 13.377 1.00 92.56 277 LYS A C 1
ATOM 2083 O O . LYS A 1 277 ? 2.914 -2.155 14.229 1.00 92.56 277 LYS A O 1
ATOM 2088 N N . GLY A 1 278 ? 1.186 -1.973 12.842 1.00 89.25 278 GLY A N 1
ATOM 2089 C CA . GLY A 1 278 ? 0.951 -0.590 13.247 1.00 89.25 278 GLY A CA 1
ATOM 2090 C C . GLY A 1 278 ? -0.092 0.130 12.411 1.00 89.25 278 GLY A C 1
ATOM 2091 O O . GLY A 1 278 ? -0.681 -0.475 11.513 1.00 89.25 278 GLY A O 1
ATOM 2092 N N . PRO A 1 279 ? -0.365 1.401 12.737 1.00 86.88 279 PRO A N 1
ATOM 2093 C CA . PRO A 1 279 ? -1.362 2.208 12.043 1.00 86.88 279 PRO A CA 1
ATOM 2094 C C . PRO A 1 279 ? -0.977 2.459 10.576 1.00 86.88 279 PRO A C 1
ATOM 2096 O O . PRO A 1 279 ? 0.083 2.039 10.110 1.00 86.88 279 PRO A O 1
ATOM 2099 N N . ALA A 1 280 ? -1.832 3.194 9.860 1.00 90.25 280 ALA A N 1
ATOM 2100 C CA . ALA A 1 280 ? -1.469 3.772 8.571 1.00 90.25 280 ALA A CA 1
ATOM 2101 C C . ALA A 1 280 ? -0.153 4.561 8.683 1.00 90.25 280 ALA A C 1
ATOM 2103 O O . ALA A 1 280 ? 0.048 5.338 9.622 1.00 90.25 280 ALA A O 1
ATOM 2104 N N . ALA A 1 281 ? 0.734 4.351 7.717 1.00 92.12 281 ALA A N 1
ATOM 2105 C CA . ALA A 1 281 ? 2.024 5.004 7.677 1.00 92.12 281 ALA A CA 1
ATOM 2106 C C . ALA A 1 281 ? 1.868 6.493 7.347 1.00 92.12 281 ALA A C 1
ATOM 2108 O O . ALA A 1 281 ? 0.989 6.896 6.583 1.00 92.12 281 ALA A O 1
ATOM 2109 N N . THR A 1 282 ? 2.763 7.321 7.886 1.00 90.50 282 THR A N 1
ATOM 2110 C CA . THR A 1 282 ? 2.855 8.749 7.532 1.00 90.50 282 THR A CA 1
ATOM 2111 C C . THR A 1 282 ? 4.079 9.056 6.666 1.00 90.50 282 THR A C 1
ATOM 2113 O O . THR A 1 282 ? 4.278 10.197 6.252 1.00 90.50 282 THR A O 1
ATOM 2116 N N . ALA A 1 283 ? 4.924 8.055 6.418 1.00 90.56 283 ALA A N 1
ATOM 2117 C CA . ALA A 1 283 ? 6.053 8.073 5.496 1.00 90.56 283 ALA A CA 1
ATOM 2118 C C . ALA A 1 283 ? 6.326 6.641 5.001 1.00 90.56 283 ALA A C 1
ATOM 2120 O O . ALA A 1 283 ? 5.811 5.687 5.570 1.00 90.56 283 ALA A O 1
ATOM 2121 N N . PHE A 1 284 ? 7.137 6.472 3.956 1.00 92.62 284 PHE A N 1
ATOM 2122 C CA . PHE A 1 284 ? 7.538 5.141 3.493 1.00 92.62 284 PHE A CA 1
ATOM 2123 C C . PHE A 1 284 ? 8.901 5.186 2.795 1.00 92.62 284 PHE A C 1
ATOM 2125 O O . PHE A 1 284 ? 9.049 5.842 1.764 1.00 92.62 284 PHE A O 1
ATOM 2132 N N . SER A 1 285 ? 9.909 4.510 3.349 1.00 90.88 285 SER A N 1
ATOM 2133 C CA . SER A 1 285 ? 11.225 4.347 2.716 1.00 90.88 285 SER A CA 1
ATOM 2134 C C . SER A 1 285 ? 12.029 3.226 3.371 1.00 90.88 285 SER A C 1
ATOM 2136 O O . SER A 1 285 ? 12.124 3.170 4.595 1.00 90.88 285 SER A O 1
ATOM 2138 N N . PHE A 1 286 ? 12.680 2.379 2.573 1.00 91.88 286 PHE A N 1
ATOM 2139 C CA . PHE A 1 286 ? 13.655 1.396 3.063 1.00 91.88 286 PHE A CA 1
ATOM 2140 C C . PHE A 1 286 ? 15.098 1.906 2.988 1.00 91.88 286 PHE A C 1
ATOM 2142 O O . PHE A 1 286 ? 15.979 1.391 3.675 1.00 91.88 286 PHE A O 1
ATOM 2149 N N . ARG A 1 287 ? 15.355 2.950 2.196 1.00 77.94 287 ARG A N 1
ATOM 2150 C CA . ARG A 1 287 ? 16.674 3.587 2.095 1.00 77.94 287 ARG A CA 1
ATOM 2151 C C . ARG A 1 287 ? 17.071 4.360 3.360 1.00 77.94 287 ARG A C 1
ATOM 2153 O O . ARG A 1 287 ? 18.254 4.606 3.579 1.00 77.94 287 ARG A O 1
ATOM 2160 N N . GLY A 1 288 ? 16.089 4.755 4.174 1.00 63.06 288 GLY A N 1
ATOM 2161 C CA . GLY A 1 288 ? 16.259 5.773 5.212 1.00 63.06 288 GLY A CA 1
ATOM 2162 C C . GLY A 1 288 ? 16.338 7.187 4.614 1.00 63.06 288 GLY A C 1
ATOM 2163 O O . GLY A 1 288 ? 16.460 7.374 3.400 1.00 63.06 288 GLY A O 1
ATOM 2164 N N . THR A 1 289 ? 16.234 8.223 5.446 1.00 53.88 289 THR A N 1
ATOM 2165 C CA . THR A 1 289 ? 16.367 9.624 5.007 1.00 53.88 289 THR A CA 1
ATOM 2166 C C . THR A 1 289 ? 17.821 10.075 5.061 1.00 53.88 289 THR A C 1
ATOM 2168 O O . THR A 1 289 ? 18.465 9.892 6.092 1.00 53.88 289 THR A O 1
ATOM 2171 N N . ARG A 1 290 ? 18.327 10.725 3.996 1.00 50.31 290 ARG A N 1
ATOM 2172 C CA . ARG A 1 290 ? 19.621 11.438 4.026 1.00 50.31 290 ARG A CA 1
ATOM 2173 C C . ARG A 1 290 ? 19.571 12.489 5.137 1.00 50.31 290 ARG A C 1
ATOM 2175 O O . ARG A 1 290 ? 18.921 13.513 4.962 1.00 50.31 290 ARG A O 1
ATOM 2182 N N . ASN A 1 291 ? 20.228 12.227 6.261 1.00 47.12 291 ASN A N 1
ATOM 2183 C CA . ASN A 1 291 ? 20.457 13.243 7.278 1.00 47.12 291 ASN A CA 1
ATOM 2184 C C . ASN A 1 291 ? 21.719 14.026 6.878 1.00 47.12 291 ASN A C 1
ATOM 2186 O O . ASN A 1 291 ? 22.711 13.416 6.478 1.00 47.12 291 ASN A O 1
ATOM 2190 N N . SER A 1 292 ? 21.673 15.358 6.933 1.00 44.19 292 SER A N 1
ATOM 2191 C CA . SER A 1 292 ? 22.780 16.249 6.549 1.00 44.19 292 SER A CA 1
ATOM 2192 C C . SER A 1 292 ? 24.073 15.991 7.330 1.00 44.19 292 SER A C 1
ATOM 2194 O O . SER A 1 292 ? 25.144 16.347 6.845 1.00 44.19 292 SER A O 1
ATOM 2196 N N . ASP A 1 293 ? 23.984 15.321 8.483 1.00 42.06 293 ASP A N 1
ATOM 2197 C CA . ASP A 1 293 ? 25.093 15.160 9.428 1.00 42.06 293 ASP A CA 1
ATOM 2198 C C . ASP A 1 293 ? 25.631 13.715 9.550 1.00 42.06 293 ASP A C 1
ATOM 2200 O O . ASP A 1 293 ? 26.670 13.489 10.169 1.00 42.06 293 ASP A O 1
ATOM 2204 N N . LEU A 1 294 ? 24.988 12.725 8.912 1.00 43.34 294 LEU A N 1
ATOM 2205 C CA . LEU A 1 294 ? 25.494 11.350 8.813 1.00 43.34 294 LEU A CA 1
ATOM 2206 C C . LEU A 1 294 ? 25.818 11.043 7.351 1.00 43.34 294 LEU A C 1
ATOM 2208 O O . LEU A 1 294 ? 24.934 10.755 6.548 1.00 43.34 294 LEU A O 1
ATOM 2212 N N . GLN A 1 295 ? 27.108 11.045 7.004 1.00 41.28 295 GLN A N 1
ATOM 2213 C CA . GLN A 1 295 ? 27.585 10.679 5.660 1.00 41.28 295 GLN A CA 1
ATOM 2214 C C . GLN A 1 295 ? 27.257 9.224 5.249 1.00 41.28 295 GLN A C 1
ATOM 2216 O O . GLN A 1 295 ? 27.558 8.832 4.125 1.00 41.28 295 GLN A O 1
ATOM 2221 N N . TYR A 1 296 ? 26.608 8.434 6.113 1.00 44.88 296 TYR A N 1
ATOM 2222 C CA . TYR A 1 296 ? 26.118 7.093 5.809 1.00 44.88 296 TYR A CA 1
ATOM 2223 C C . TYR A 1 296 ? 24.701 6.898 6.359 1.00 44.88 296 TYR A C 1
ATOM 2225 O O . TYR A 1 296 ? 24.485 6.847 7.567 1.00 44.88 296 TYR A O 1
ATOM 2233 N N . THR A 1 297 ? 23.741 6.740 5.449 1.00 53.56 297 THR A N 1
ATOM 2234 C CA . THR A 1 297 ? 22.484 6.039 5.742 1.00 53.56 297 THR A CA 1
ATOM 2235 C C . THR A 1 297 ? 22.718 4.610 5.291 1.00 53.56 297 THR A C 1
ATOM 2237 O O . THR A 1 297 ? 22.871 4.374 4.095 1.00 53.56 297 THR A O 1
ATOM 2240 N N . ASN A 1 298 ? 22.856 3.666 6.224 1.00 64.62 298 ASN A N 1
ATOM 2241 C CA . ASN A 1 298 ? 22.791 2.267 5.824 1.00 64.62 298 ASN A CA 1
ATOM 2242 C C . ASN A 1 298 ? 21.316 1.983 5.530 1.00 64.62 298 ASN A C 1
ATOM 2244 O O . ASN A 1 298 ? 20.503 2.099 6.451 1.00 64.62 298 ASN A O 1
ATOM 2248 N N . PRO A 1 299 ? 20.947 1.676 4.274 1.00 78.62 299 PRO A N 1
ATOM 2249 C CA . PRO A 1 299 ? 19.582 1.284 3.973 1.00 78.62 299 PRO A CA 1
ATOM 2250 C C . PRO A 1 299 ? 19.217 0.060 4.818 1.00 78.62 299 PRO A C 1
ATOM 2252 O O . PRO A 1 299 ? 20.097 -0.725 5.190 1.00 78.62 299 PRO A O 1
ATOM 2255 N N . CYS A 1 300 ? 17.928 -0.120 5.105 1.00 84.88 300 CYS A N 1
ATOM 2256 C CA . CYS A 1 300 ? 17.444 -1.352 5.714 1.00 84.88 300 CYS A CA 1
ATOM 2257 C C . CYS A 1 300 ? 17.962 -2.534 4.873 1.00 84.88 300 CYS A C 1
ATOM 2259 O O . CYS A 1 300 ? 17.692 -2.578 3.669 1.00 84.88 300 CYS A O 1
ATOM 2261 N N . PRO A 1 301 ? 18.729 -3.482 5.442 1.00 90.25 301 PRO A N 1
ATOM 2262 C CA . PRO A 1 301 ? 19.324 -4.579 4.684 1.00 90.25 301 PRO A CA 1
ATOM 2263 C C . PRO A 1 301 ? 18.298 -5.699 4.455 1.00 90.25 301 PRO A C 1
ATOM 2265 O O . PRO A 1 301 ? 18.595 -6.879 4.649 1.00 90.25 301 PRO A O 1
ATOM 2268 N N . ALA A 1 302 ? 17.077 -5.321 4.065 1.00 95.25 302 ALA A N 1
ATOM 2269 C CA . ALA A 1 302 ? 16.029 -6.253 3.698 1.00 95.25 302 ALA A CA 1
ATOM 2270 C C . ALA A 1 302 ? 16.503 -7.114 2.525 1.00 95.25 302 ALA A C 1
ATOM 2272 O O . ALA A 1 302 ? 17.051 -6.601 1.548 1.00 95.25 302 ALA A O 1
ATOM 2273 N N . LYS A 1 303 ? 16.298 -8.422 2.655 1.00 97.56 303 LYS A N 1
ATOM 2274 C CA . LYS A 1 303 ? 16.561 -9.427 1.632 1.00 97.56 303 LYS A CA 1
ATOM 2275 C C . LYS A 1 303 ? 15.312 -9.664 0.791 1.00 97.56 303 LYS A C 1
ATOM 2277 O O . LYS A 1 303 ? 15.377 -9.538 -0.425 1.00 97.56 303 LYS A O 1
ATOM 2282 N N . SER A 1 304 ? 14.175 -9.948 1.415 1.00 98.38 304 SER A N 1
ATOM 2283 C CA . SER A 1 304 ? 12.925 -10.222 0.700 1.00 98.38 304 SER A CA 1
ATOM 2284 C C . SER A 1 304 ? 11.767 -9.490 1.353 1.00 98.38 304 SER A C 1
ATOM 2286 O O . SER A 1 304 ? 11.611 -9.562 2.568 1.00 98.38 304 SER A O 1
ATOM 2288 N N . ILE A 1 305 ? 10.945 -8.801 0.562 1.00 98.56 305 ILE A N 1
ATOM 2289 C CA . ILE A 1 305 ? 9.714 -8.162 1.046 1.00 98.56 305 ILE A CA 1
ATOM 2290 C C . ILE A 1 305 ? 8.551 -9.097 0.743 1.00 98.56 305 ILE A C 1
ATOM 2292 O O . ILE A 1 305 ? 8.253 -9.355 -0.422 1.00 98.56 305 ILE A O 1
ATOM 2296 N N . LEU A 1 306 ? 7.926 -9.618 1.795 1.00 98.56 306 LEU A N 1
ATOM 2297 C CA . LEU A 1 306 ? 6.998 -10.746 1.708 1.00 98.56 306 LEU A CA 1
ATOM 2298 C C . LEU A 1 306 ? 5.535 -10.309 1.736 1.00 98.56 306 LEU A C 1
ATOM 2300 O O . LEU A 1 306 ? 4.683 -10.946 1.120 1.00 98.56 306 LEU A O 1
ATOM 2304 N N . LYS A 1 307 ? 5.225 -9.245 2.481 1.00 97.88 307 LYS A N 1
ATOM 2305 C CA . LYS A 1 307 ? 3.857 -8.756 2.660 1.00 97.88 307 LYS A CA 1
ATOM 2306 C C . LYS A 1 307 ? 3.861 -7.287 3.046 1.00 97.88 307 LYS A C 1
ATOM 2308 O O . LYS A 1 307 ? 4.666 -6.880 3.876 1.00 97.88 307 LYS A O 1
ATOM 2313 N N . ASN A 1 308 ? 2.907 -6.527 2.521 1.00 97.06 308 ASN A N 1
ATOM 2314 C CA . ASN A 1 308 ? 2.543 -5.226 3.060 1.00 97.06 308 ASN A CA 1
ATOM 2315 C C . ASN A 1 308 ? 1.021 -5.083 3.083 1.00 97.06 308 ASN A C 1
ATOM 2317 O O . ASN A 1 308 ? 0.357 -5.224 2.062 1.00 97.06 308 ASN A O 1
ATOM 2321 N N . THR A 1 309 ? 0.482 -4.820 4.263 1.00 94.50 309 THR A N 1
ATOM 2322 C CA . THR A 1 309 ? -0.927 -4.470 4.487 1.00 94.50 309 THR A CA 1
ATOM 2323 C C . THR A 1 309 ? -1.064 -3.184 5.299 1.00 94.50 309 THR A C 1
ATOM 2325 O O . THR A 1 309 ? -2.185 -2.747 5.546 1.00 94.50 309 THR A O 1
ATOM 2328 N N . ILE A 1 310 ? 0.061 -2.565 5.687 1.00 93.88 310 ILE A N 1
ATOM 2329 C CA . ILE A 1 310 ? 0.086 -1.220 6.263 1.00 93.88 310 ILE A CA 1
ATOM 2330 C C . ILE A 1 310 ? -0.346 -0.241 5.178 1.00 93.88 310 ILE A C 1
ATOM 2332 O O . ILE A 1 310 ? 0.210 -0.233 4.078 1.00 93.88 310 ILE A O 1
ATOM 2336 N N . ASP A 1 311 ? -1.341 0.588 5.495 1.00 92.88 311 ASP A N 1
ATOM 2337 C CA . ASP A 1 311 ? -1.785 1.615 4.567 1.00 92.88 311 ASP A CA 1
ATOM 2338 C C . ASP A 1 311 ? -0.691 2.675 4.390 1.00 92.88 311 ASP A C 1
ATOM 2340 O O . ASP A 1 311 ? -0.358 3.406 5.318 1.00 92.88 311 ASP A O 1
ATOM 2344 N N . ILE A 1 312 ? -0.150 2.764 3.178 1.00 95.44 312 ILE A N 1
ATOM 2345 C CA . ILE A 1 312 ? 0.825 3.769 2.748 1.00 95.44 312 ILE A CA 1
ATOM 2346 C C . ILE A 1 312 ? 0.205 4.788 1.778 1.00 95.44 312 ILE A C 1
ATOM 2348 O O . ILE A 1 312 ? 0.906 5.411 0.981 1.00 95.44 312 ILE A O 1
ATOM 2352 N N . SER A 1 313 ? -1.115 4.995 1.828 1.00 94.88 313 SER A N 1
ATOM 2353 C CA . SER A 1 313 ? -1.846 5.926 0.954 1.00 94.88 313 SER A CA 1
ATOM 2354 C C . SER A 1 313 ? -1.404 7.389 1.103 1.00 94.88 313 SER A C 1
ATOM 2356 O O . SER A 1 313 ? -1.710 8.223 0.247 1.00 94.88 313 SER A O 1
ATOM 2358 N N . CYS A 1 314 ? -0.631 7.722 2.141 1.00 93.00 314 CYS A N 1
ATOM 2359 C CA . CYS A 1 314 ? 0.015 9.025 2.284 1.00 93.00 314 CYS A CA 1
ATOM 2360 C C . CYS A 1 314 ? 1.104 9.285 1.223 1.00 93.00 314 CYS A C 1
ATOM 2362 O O . CYS A 1 314 ? 1.476 10.436 0.990 1.00 93.00 314 CYS A O 1
ATOM 2364 N N . VAL A 1 315 ? 1.645 8.236 0.597 1.00 95.44 315 VAL A N 1
ATOM 2365 C CA . VAL A 1 315 ? 2.801 8.317 -0.298 1.00 95.44 315 VAL A CA 1
ATOM 2366 C C . VAL A 1 315 ? 2.396 8.866 -1.666 1.00 95.44 315 VAL A C 1
ATOM 2368 O O . VAL A 1 315 ? 1.579 8.288 -2.379 1.00 95.44 315 VAL A O 1
ATOM 2371 N N . THR A 1 316 ? 3.017 9.978 -2.059 1.00 97.06 316 THR A N 1
ATOM 2372 C CA . THR A 1 316 ? 2.861 10.600 -3.387 1.00 97.06 316 THR A CA 1
ATOM 2373 C C . THR A 1 316 ? 4.127 10.514 -4.240 1.00 97.06 316 THR A C 1
ATOM 2375 O O . THR A 1 316 ? 4.078 10.774 -5.438 1.00 97.06 316 THR A O 1
ATOM 2378 N N . SER A 1 317 ? 5.257 10.118 -3.654 1.00 96.25 317 SER A N 1
ATOM 2379 C CA . SER A 1 317 ? 6.535 9.911 -4.335 1.00 96.25 317 SER A CA 1
ATOM 2380 C C . SER A 1 317 ? 7.218 8.675 -3.764 1.00 96.25 317 SER A C 1
ATOM 2382 O O . SER A 1 317 ? 7.342 8.549 -2.547 1.00 96.25 317 SER A O 1
ATOM 2384 N N . LEU A 1 318 ? 7.675 7.786 -4.645 1.00 96.69 318 LEU A N 1
ATOM 2385 C CA . LEU A 1 318 ? 8.530 6.645 -4.298 1.00 96.69 318 LEU A CA 1
ATOM 2386 C C . LEU A 1 318 ? 9.982 6.875 -4.731 1.00 96.69 318 LEU A C 1
ATOM 2388 O O . LEU A 1 318 ? 10.766 5.929 -4.849 1.00 96.69 318 LEU A O 1
ATOM 2392 N N . GLU A 1 319 ? 10.347 8.130 -4.996 1.00 95.00 319 GLU A N 1
ATOM 2393 C CA . GLU A 1 319 ? 11.677 8.464 -5.474 1.00 95.00 319 GLU A CA 1
ATOM 2394 C C . GLU A 1 319 ? 12.750 7.991 -4.484 1.00 95.00 319 GLU A C 1
ATOM 2396 O O . GLU A 1 319 ? 12.733 8.344 -3.304 1.00 95.00 319 GLU A O 1
ATOM 2401 N N . ASN A 1 320 ? 13.709 7.203 -4.972 1.00 92.19 320 ASN A N 1
ATOM 2402 C CA . ASN A 1 320 ? 14.794 6.621 -4.177 1.00 92.19 320 ASN A CA 1
ATOM 2403 C C . ASN A 1 320 ? 14.355 5.708 -3.008 1.00 92.19 320 ASN A C 1
ATOM 2405 O O . ASN A 1 320 ? 15.197 5.410 -2.161 1.00 92.19 320 ASN A O 1
ATOM 2409 N N . ALA A 1 321 ? 13.096 5.260 -2.915 1.00 93.62 321 ALA A N 1
ATOM 2410 C CA . ALA A 1 321 ? 12.596 4.564 -1.718 1.00 93.62 321 ALA A CA 1
ATOM 2411 C C . ALA A 1 321 ? 13.387 3.286 -1.355 1.00 93.62 321 ALA A C 1
ATOM 2413 O O . ALA A 1 321 ? 13.479 2.945 -0.173 1.00 93.62 321 ALA A O 1
ATOM 2414 N N . PHE A 1 322 ? 14.002 2.633 -2.348 1.00 95.38 322 PHE A N 1
ATOM 2415 C CA . PHE A 1 322 ? 14.845 1.441 -2.198 1.00 95.38 322 PHE A CA 1
ATOM 2416 C C . PHE A 1 322 ? 16.241 1.612 -2.823 1.00 95.38 322 PHE A C 1
ATOM 2418 O O . PHE A 1 322 ? 17.017 0.662 -2.855 1.00 95.38 322 PHE A O 1
ATOM 2425 N N . SER A 1 323 ? 16.588 2.807 -3.318 1.00 92.88 323 SER A N 1
ATOM 2426 C CA . SER A 1 323 ? 17.831 3.029 -4.070 1.00 92.88 323 SER A CA 1
ATOM 2427 C C . SER A 1 323 ? 19.066 2.607 -3.266 1.00 92.88 323 SER A C 1
ATOM 2429 O O . SER A 1 323 ? 19.275 3.052 -2.132 1.00 92.88 323 SER A O 1
ATOM 2431 N N . GLY A 1 324 ? 19.906 1.776 -3.880 1.00 91.94 324 GLY A N 1
ATOM 2432 C CA . GLY A 1 324 ? 21.155 1.276 -3.319 1.00 91.94 324 GLY A CA 1
ATOM 2433 C C . GLY A 1 324 ? 20.996 0.110 -2.344 1.00 91.94 324 GLY A C 1
ATOM 2434 O O . GLY A 1 324 ? 21.971 -0.253 -1.681 1.00 91.94 324 GLY A O 1
ATOM 2435 N N . MET A 1 325 ? 19.809 -0.497 -2.230 1.00 92.56 325 MET A N 1
ATOM 2436 C CA . MET A 1 325 ? 19.601 -1.689 -1.405 1.00 92.56 325 MET A CA 1
ATOM 2437 C C . MET A 1 325 ? 20.255 -2.922 -2.032 1.00 92.56 325 MET A C 1
ATOM 2439 O O . MET A 1 325 ? 19.628 -3.725 -2.717 1.00 92.56 325 MET A O 1
ATOM 2443 N N . LYS A 1 326 ? 21.545 -3.100 -1.752 1.00 92.06 326 LYS A N 1
ATOM 2444 C CA . LYS A 1 326 ? 22.342 -4.223 -2.265 1.00 92.06 326 LYS A CA 1
ATOM 2445 C C . LYS A 1 326 ? 21.977 -5.572 -1.649 1.00 92.06 326 LYS A C 1
ATOM 2447 O O . LYS A 1 326 ? 22.389 -6.585 -2.191 1.00 92.06 326 LYS A O 1
ATOM 2452 N N . SER A 1 327 ? 21.247 -5.610 -0.538 1.00 94.12 327 SER A N 1
ATOM 2453 C CA . SER A 1 327 ? 20.793 -6.871 0.069 1.00 94.12 327 SER A CA 1
ATOM 2454 C C . SER A 1 327 ? 19.472 -7.374 -0.505 1.00 94.12 327 SER A C 1
ATOM 2456 O O . SER A 1 327 ? 19.177 -8.553 -0.337 1.00 94.12 327 SER A O 1
ATOM 2458 N N . LEU A 1 328 ? 18.694 -6.503 -1.161 1.00 97.38 328 LEU A N 1
ATOM 2459 C CA . LEU A 1 328 ? 17.345 -6.814 -1.619 1.00 97.38 328 LEU A CA 1
ATOM 2460 C C . LEU A 1 328 ? 17.401 -7.763 -2.815 1.00 97.38 328 LEU A C 1
ATOM 2462 O O . LEU A 1 328 ? 17.949 -7.410 -3.852 1.00 97.38 328 LEU A O 1
ATOM 2466 N N . GLU A 1 329 ? 16.813 -8.943 -2.653 1.00 98.44 329 GLU A N 1
ATOM 2467 C CA . GLU A 1 329 ? 16.750 -10.031 -3.626 1.00 98.44 329 GLU A CA 1
ATOM 2468 C C . GLU A 1 329 ? 15.376 -10.173 -4.274 1.00 98.44 329 GLU A C 1
ATOM 2470 O O . GLU A 1 329 ? 15.297 -10.445 -5.478 1.00 98.44 329 GLU A O 1
ATOM 2475 N N . SER A 1 330 ? 14.304 -9.980 -3.500 1.00 98.56 330 SER A N 1
ATOM 2476 C CA . SER A 1 330 ? 12.938 -10.159 -3.990 1.00 98.56 330 SER A CA 1
ATOM 2477 C C . SER A 1 330 ? 11.915 -9.198 -3.380 1.00 98.56 330 SER A C 1
ATOM 2479 O O . SER A 1 330 ? 12.002 -8.783 -2.222 1.00 98.56 330 SER A O 1
ATOM 2481 N N . ILE A 1 331 ? 10.899 -8.872 -4.181 1.00 98.56 331 ILE A N 1
ATOM 2482 C CA . ILE A 1 331 ? 9.639 -8.269 -3.732 1.00 98.56 331 ILE A CA 1
ATOM 2483 C C . ILE A 1 331 ? 8.524 -9.219 -4.152 1.00 98.56 331 ILE A C 1
ATOM 2485 O O . ILE A 1 331 ? 8.279 -9.391 -5.343 1.00 98.56 331 ILE A O 1
ATOM 2489 N N . GLU A 1 332 ? 7.881 -9.863 -3.186 1.00 98.25 332 GLU A N 1
ATOM 2490 C CA . GLU A 1 332 ? 6.999 -11.017 -3.412 1.00 98.25 332 GLU A CA 1
ATOM 2491 C C . GLU A 1 332 ? 5.512 -10.679 -3.247 1.00 98.25 332 GLU A C 1
ATOM 2493 O O . GLU A 1 332 ? 4.648 -11.514 -3.508 1.00 98.25 332 GLU A O 1
ATOM 2498 N N . CYS A 1 333 ? 5.200 -9.436 -2.881 1.00 97.62 333 CYS A N 1
ATOM 2499 C CA . CYS A 1 333 ? 3.842 -8.929 -2.729 1.00 97.62 333 CYS A CA 1
ATOM 2500 C C . CYS A 1 333 ? 3.608 -7.644 -3.527 1.00 97.62 333 CYS A C 1
ATOM 2502 O O . CYS A 1 333 ? 4.551 -6.959 -3.930 1.00 97.62 333 CYS A O 1
ATOM 2504 N N . ASP A 1 334 ? 2.336 -7.269 -3.662 1.00 96.44 334 ASP A N 1
ATOM 2505 C CA . ASP A 1 334 ? 1.939 -5.949 -4.144 1.00 96.44 334 ASP A CA 1
ATOM 2506 C C . ASP A 1 334 ? 2.219 -4.879 -3.078 1.00 96.44 334 ASP A C 1
ATOM 2508 O O . ASP A 1 334 ? 1.362 -4.478 -2.292 1.00 96.44 334 ASP A O 1
ATOM 2512 N N . LEU A 1 335 ? 3.486 -4.477 -2.994 1.00 97.50 335 LEU A N 1
ATOM 2513 C CA . LEU A 1 335 ? 4.005 -3.605 -1.943 1.00 97.50 335 LEU A CA 1
ATOM 2514 C C . LEU A 1 335 ? 3.326 -2.227 -1.908 1.00 97.50 335 LEU A C 1
ATOM 2516 O O . LEU A 1 335 ? 3.297 -1.590 -0.853 1.00 97.50 335 LEU A O 1
ATOM 2520 N N . PHE A 1 336 ? 2.799 -1.778 -3.050 1.00 97.44 336 PHE A N 1
ATOM 2521 C CA . PHE A 1 336 ? 2.318 -0.414 -3.264 1.00 97.44 336 PHE A CA 1
ATOM 2522 C C . PHE A 1 336 ? 0.803 -0.300 -3.448 1.00 97.44 336 PHE A C 1
ATOM 2524 O O . PHE A 1 336 ? 0.322 0.770 -3.824 1.00 97.44 336 PHE A O 1
ATOM 2531 N N . GLU A 1 337 ? 0.049 -1.365 -3.165 1.00 95.56 337 GLU A N 1
ATOM 2532 C CA . GLU A 1 337 ? -1.389 -1.457 -3.444 1.00 95.56 337 GLU A CA 1
ATOM 2533 C C . GLU A 1 337 ? -2.178 -0.204 -3.018 1.00 95.56 337 GLU A C 1
ATOM 2535 O O . GLU A 1 337 ? -2.907 0.376 -3.824 1.00 95.56 337 GLU A O 1
ATOM 2540 N N . SER A 1 338 ? -1.984 0.290 -1.789 1.00 95.75 338 SER A N 1
ATOM 2541 C CA . SER A 1 338 ? -2.790 1.404 -1.268 1.00 95.75 338 SER A CA 1
ATOM 2542 C C . SER A 1 338 ? -2.395 2.800 -1.783 1.00 95.75 338 SER A C 1
ATOM 2544 O O . SER A 1 338 ? -3.149 3.759 -1.588 1.00 95.75 338 SER A O 1
ATOM 2546 N N . CYS A 1 339 ? -1.254 2.945 -2.476 1.00 96.69 339 CYS A N 1
ATOM 2547 C CA . CYS A 1 339 ? -0.775 4.234 -2.996 1.00 96.69 339 CYS A CA 1
ATOM 2548 C C . CYS A 1 339 ? -0.779 4.365 -4.532 1.00 96.69 339 CYS A C 1
ATOM 2550 O O . CYS A 1 339 ? -0.540 5.467 -5.036 1.00 96.69 339 CYS A O 1
ATOM 2552 N N . LYS A 1 340 ? -1.136 3.308 -5.280 1.00 94.88 340 LYS A N 1
ATOM 2553 C CA . LYS A 1 340 ? -1.177 3.265 -6.762 1.00 94.88 340 LYS A CA 1
ATOM 2554 C C . LYS A 1 340 ? -1.741 4.533 -7.421 1.00 94.88 340 LYS A C 1
ATOM 2556 O O . LYS A 1 340 ? -1.055 5.187 -8.200 1.00 94.88 340 LYS A O 1
ATOM 2561 N N . GLY A 1 341 ? -2.946 4.960 -7.029 1.00 94.38 341 GLY A N 1
ATOM 2562 C CA . GLY A 1 341 ? -3.637 6.130 -7.603 1.00 94.38 341 GLY A CA 1
ATOM 2563 C C . GLY A 1 341 ? -3.160 7.506 -7.106 1.00 94.38 341 GLY A C 1
ATOM 2564 O O . GLY A 1 341 ? -3.884 8.504 -7.237 1.00 94.38 341 GLY A O 1
ATOM 2565 N N . ARG A 1 342 ? -1.999 7.583 -6.444 1.00 97.56 342 ARG A N 1
ATOM 2566 C CA . ARG A 1 342 ? -1.476 8.806 -5.801 1.00 97.56 342 ARG A CA 1
ATOM 2567 C C . ARG A 1 342 ? -0.028 9.121 -6.160 1.00 97.56 342 ARG A C 1
ATOM 2569 O O . ARG A 1 342 ? 0.330 10.298 -6.153 1.00 97.56 342 ARG A O 1
ATOM 2576 N N . VAL A 1 343 ? 0.782 8.110 -6.467 1.00 98.50 343 VAL A N 1
ATOM 2577 C CA . VAL A 1 343 ? 2.210 8.286 -6.748 1.00 98.50 343 VAL A CA 1
ATOM 2578 C C . VAL A 1 343 ? 2.426 9.022 -8.074 1.00 98.50 343 VAL A C 1
ATOM 2580 O O . VAL A 1 343 ? 1.899 8.626 -9.110 1.00 98.50 343 VAL A O 1
ATOM 2583 N N . THR A 1 344 ? 3.221 10.094 -8.051 1.00 98.50 344 THR A N 1
ATOM 2584 C CA . THR A 1 344 ? 3.540 10.929 -9.223 1.00 98.50 344 THR A CA 1
ATOM 2585 C C . THR A 1 344 ? 4.923 10.648 -9.813 1.00 98.50 344 THR A C 1
ATOM 2587 O O . THR A 1 344 ? 5.178 10.997 -10.971 1.00 98.50 344 THR A O 1
ATOM 2590 N N . THR A 1 345 ? 5.807 9.994 -9.055 1.00 98.56 345 THR A N 1
ATOM 2591 C CA . THR A 1 345 ? 7.154 9.610 -9.493 1.00 98.56 345 THR A CA 1
ATOM 2592 C C . THR A 1 345 ? 7.646 8.336 -8.802 1.00 98.56 345 THR A C 1
ATOM 2594 O O . THR A 1 345 ? 7.476 8.152 -7.593 1.00 98.56 345 THR A O 1
ATOM 2597 N N . CYS A 1 346 ? 8.292 7.478 -9.590 1.00 98.62 346 CYS A N 1
ATOM 2598 C CA . CYS A 1 346 ? 9.035 6.290 -9.173 1.00 98.62 346 CYS A CA 1
ATOM 2599 C C . CYS A 1 346 ? 10.513 6.395 -9.583 1.00 98.62 346 CYS A C 1
ATOM 2601 O O . CYS A 1 346 ? 11.200 5.377 -9.696 1.00 98.62 346 CYS A O 1
ATOM 2603 N N . ALA A 1 347 ? 11.012 7.606 -9.849 1.00 98.44 347 ALA A N 1
ATOM 2604 C CA . ALA A 1 347 ? 12.378 7.789 -10.312 1.00 98.44 347 ALA A CA 1
ATOM 2605 C C . ALA A 1 347 ? 13.389 7.213 -9.302 1.00 98.44 347 ALA A C 1
ATOM 2607 O O . ALA A 1 347 ? 13.294 7.429 -8.093 1.00 98.44 347 ALA A O 1
ATOM 2608 N N . ASN A 1 348 ? 14.368 6.459 -9.799 1.00 97.31 348 ASN A N 1
ATOM 2609 C CA . ASN A 1 348 ? 15.418 5.815 -9.003 1.00 97.31 348 ASN A CA 1
ATOM 2610 C C . ASN A 1 348 ? 14.921 4.847 -7.914 1.00 97.31 348 ASN A C 1
ATOM 2612 O O . ASN A 1 348 ? 15.686 4.537 -7.003 1.00 97.31 348 ASN A O 1
ATOM 2616 N N . ILE A 1 349 ? 13.664 4.389 -7.941 1.00 97.56 349 ILE A N 1
ATOM 2617 C CA . ILE A 1 349 ? 13.091 3.622 -6.825 1.00 97.56 349 ILE A CA 1
ATOM 2618 C C . ILE A 1 349 ? 13.960 2.418 -6.422 1.00 97.56 349 ILE A C 1
ATOM 2620 O O . ILE A 1 349 ? 14.257 2.309 -5.236 1.00 97.56 349 ILE A O 1
ATOM 2624 N N . PHE A 1 350 ? 14.440 1.607 -7.376 1.00 97.88 350 PHE A N 1
ATOM 2625 C CA . PHE A 1 350 ? 15.360 0.477 -7.157 1.00 97.88 350 PHE A CA 1
ATOM 2626 C C . PHE A 1 350 ? 16.726 0.664 -7.841 1.00 97.88 350 PHE A C 1
ATOM 2628 O O . PHE A 1 350 ? 17.399 -0.320 -8.155 1.00 97.88 350 PHE A O 1
ATOM 2635 N N . ASP A 1 351 ? 17.148 1.909 -8.093 1.00 97.25 351 ASP A N 1
ATOM 2636 C CA . ASP A 1 351 ? 18.464 2.177 -8.690 1.00 97.25 351 ASP A CA 1
ATOM 2637 C C . ASP A 1 351 ? 19.572 1.534 -7.843 1.00 97.25 351 ASP A C 1
ATOM 2639 O O . ASP A 1 351 ? 19.604 1.711 -6.624 1.00 97.25 351 ASP A O 1
ATOM 2643 N N . GLN A 1 352 ? 20.480 0.793 -8.480 1.00 96.31 352 GLN A N 1
ATOM 2644 C CA . GLN A 1 352 ? 21.608 0.100 -7.845 1.00 96.31 352 GLN A CA 1
ATOM 2645 C C . GLN A 1 352 ? 21.223 -0.950 -6.787 1.00 96.31 352 GLN A C 1
ATOM 2647 O O . GLN A 1 352 ? 22.035 -1.290 -5.917 1.00 96.31 352 GLN A O 1
ATOM 2652 N N . CYS A 1 353 ? 20.018 -1.522 -6.859 1.00 96.62 353 CYS A N 1
ATOM 2653 C CA . CYS A 1 353 ? 19.689 -2.750 -6.132 1.00 96.62 353 CYS A CA 1
ATOM 2654 C C . CYS A 1 353 ? 20.327 -3.959 -6.835 1.00 96.62 353 CYS A C 1
ATOM 2656 O O . CYS A 1 353 ? 19.652 -4.757 -7.484 1.00 96.62 353 CYS A O 1
ATOM 2658 N N . THR A 1 354 ? 21.651 -4.087 -6.726 1.00 97.06 354 THR A N 1
ATOM 2659 C CA . THR A 1 354 ? 22.478 -5.014 -7.526 1.00 97.06 354 THR A CA 1
ATOM 2660 C C . THR A 1 354 ? 22.230 -6.501 -7.272 1.00 97.06 354 THR A C 1
ATOM 2662 O O . THR A 1 354 ? 22.823 -7.320 -7.961 1.00 97.06 354 THR A O 1
ATOM 2665 N N . ASN A 1 355 ? 21.403 -6.858 -6.289 1.00 97.62 355 ASN A N 1
ATOM 2666 C CA . ASN A 1 355 ? 20.971 -8.234 -6.043 1.00 97.62 355 ASN A CA 1
ATOM 2667 C C . ASN A 1 355 ? 19.462 -8.419 -6.247 1.00 97.62 355 ASN A C 1
ATOM 2669 O O . ASN A 1 355 ? 18.967 -9.500 -5.970 1.00 97.62 355 ASN A O 1
ATOM 2673 N N . LEU A 1 356 ? 18.716 -7.420 -6.736 1.00 98.44 356 LEU A N 1
ATOM 2674 C CA . LEU A 1 356 ? 17.272 -7.555 -6.942 1.00 98.44 356 LEU A CA 1
ATOM 2675 C C . LEU A 1 356 ? 17.009 -8.428 -8.169 1.00 98.44 356 LEU A C 1
ATOM 2677 O O . LEU A 1 356 ? 17.204 -7.975 -9.295 1.00 98.44 356 LEU A O 1
ATOM 2681 N N . HIS A 1 357 ? 16.562 -9.664 -7.945 1.00 98.44 357 HIS A N 1
ATOM 2682 C CA . HIS A 1 357 ? 16.382 -10.688 -8.977 1.00 98.44 357 HIS A CA 1
ATOM 2683 C C . HIS A 1 357 ? 14.937 -10.793 -9.470 1.00 98.44 357 HIS A C 1
ATOM 2685 O O . HIS A 1 357 ? 14.702 -11.042 -10.657 1.00 98.44 357 HIS A O 1
ATOM 2691 N N . THR A 1 358 ? 13.974 -10.616 -8.562 1.00 98.31 358 THR A N 1
ATOM 2692 C CA . THR A 1 358 ? 12.551 -10.857 -8.825 1.00 98.31 358 THR A CA 1
ATOM 2693 C C . THR A 1 358 ? 11.697 -9.779 -8.173 1.00 98.31 358 THR A C 1
ATOM 2695 O O . THR A 1 358 ? 11.934 -9.384 -7.035 1.00 98.31 358 THR A O 1
ATOM 2698 N N . ILE A 1 359 ? 10.659 -9.336 -8.875 1.00 98.31 359 ILE A N 1
ATOM 2699 C CA . ILE A 1 359 ? 9.639 -8.436 -8.335 1.00 98.31 359 ILE A CA 1
ATOM 2700 C C . ILE A 1 359 ? 8.247 -8.990 -8.626 1.00 98.31 359 ILE A C 1
ATOM 2702 O O . ILE A 1 359 ? 8.058 -9.773 -9.561 1.00 98.31 359 ILE A O 1
ATOM 2706 N N . TYR A 1 360 ? 7.275 -8.534 -7.846 1.00 98.00 360 TYR A N 1
ATOM 2707 C CA . TYR A 1 360 ? 5.870 -8.861 -8.014 1.00 98.00 360 TYR A CA 1
ATOM 2708 C C . TYR A 1 360 ? 5.366 -8.471 -9.413 1.00 98.00 360 TYR A C 1
ATOM 2710 O O . TYR A 1 360 ? 5.641 -7.378 -9.919 1.00 98.00 360 TYR A O 1
ATOM 2718 N N . ASN A 1 361 ? 4.616 -9.368 -10.058 1.00 97.44 361 ASN A N 1
ATOM 2719 C CA . ASN A 1 361 ? 4.036 -9.093 -11.369 1.00 97.44 361 ASN A CA 1
ATOM 2720 C C . ASN A 1 361 ? 2.863 -8.118 -11.227 1.00 97.44 361 ASN A C 1
ATOM 2722 O O . ASN A 1 361 ? 1.811 -8.503 -10.729 1.00 97.44 361 ASN A O 1
ATOM 2726 N N . GLY A 1 362 ? 3.050 -6.884 -11.696 1.00 95.75 362 GLY A N 1
ATOM 2727 C CA . GLY A 1 362 ? 2.103 -5.789 -11.470 1.00 95.75 362 GLY A CA 1
ATOM 2728 C C . GLY A 1 362 ? 2.530 -4.822 -10.365 1.00 95.75 362 GLY A C 1
ATOM 2729 O O . GLY A 1 362 ? 1.699 -4.062 -9.886 1.00 95.75 362 GLY A O 1
ATOM 2730 N N . LEU A 1 363 ? 3.813 -4.807 -9.970 1.00 97.62 363 LEU A N 1
ATOM 2731 C CA . LEU A 1 363 ? 4.315 -3.925 -8.905 1.00 97.62 363 LEU A CA 1
ATOM 2732 C C . LEU A 1 363 ? 3.960 -2.436 -9.101 1.00 97.62 363 LEU A C 1
ATOM 2734 O O . LEU A 1 363 ? 3.723 -1.745 -8.115 1.00 97.62 363 LEU A O 1
ATOM 2738 N N . PHE A 1 364 ? 3.910 -1.939 -10.345 1.00 98.19 364 PHE A N 1
ATOM 2739 C CA . PHE A 1 364 ? 3.433 -0.582 -10.653 1.00 98.19 364 PHE A CA 1
ATOM 2740 C C . PHE A 1 364 ? 2.109 -0.563 -11.423 1.00 98.19 364 PHE A C 1
ATOM 2742 O O . PHE A 1 364 ? 1.766 0.446 -12.039 1.00 98.19 364 PHE A O 1
ATOM 2749 N N . GLU A 1 365 ? 1.347 -1.658 -11.408 1.00 97.69 365 GLU A N 1
ATOM 2750 C CA . GLU A 1 365 ? 0.043 -1.688 -12.061 1.00 97.69 365 GLU A CA 1
ATOM 2751 C C . GLU A 1 365 ? -0.880 -0.622 -11.452 1.00 97.69 365 GLU A C 1
ATOM 2753 O O . GLU A 1 365 ? -1.009 -0.516 -10.235 1.00 97.69 365 GLU A O 1
ATOM 2758 N N . GLY A 1 366 ? -1.525 0.181 -12.299 1.00 97.56 366 GLY A N 1
ATOM 2759 C CA . GLY A 1 366 ? -2.460 1.221 -11.867 1.00 97.56 366 GLY A CA 1
ATOM 2760 C C . GLY A 1 366 ? -1.807 2.505 -11.348 1.00 97.56 366 GLY A C 1
ATOM 2761 O O . GLY A 1 366 ? -2.508 3.332 -10.766 1.00 97.56 366 GLY A O 1
ATOM 2762 N N . PHE A 1 367 ? -0.505 2.714 -11.575 1.00 98.50 367 PHE A N 1
ATOM 2763 C CA . PHE A 1 367 ? 0.188 3.980 -11.294 1.00 98.50 367 PHE A CA 1
ATOM 2764 C C . PHE A 1 367 ? -0.185 5.060 -12.330 1.00 98.50 367 PHE A C 1
ATOM 2766 O O . PHE A 1 367 ? 0.651 5.614 -13.049 1.00 98.50 367 PHE A O 1
ATOM 2773 N N . ASP A 1 368 ? -1.478 5.360 -12.420 1.00 98.25 368 ASP A N 1
ATOM 2774 C CA . ASP A 1 368 ? -2.109 6.194 -13.445 1.00 98.25 368 ASP A CA 1
ATOM 2775 C C . ASP A 1 368 ? -1.710 7.675 -13.379 1.00 98.25 368 ASP A C 1
ATOM 2777 O O . ASP A 1 368 ? -1.883 8.394 -14.365 1.00 98.25 368 ASP A O 1
ATOM 2781 N N . LYS A 1 369 ? -1.126 8.123 -12.261 1.00 98.62 369 LYS A N 1
ATOM 2782 C CA . LYS A 1 369 ? -0.576 9.475 -12.051 1.00 98.62 369 LYS A CA 1
ATOM 2783 C C . LYS A 1 369 ? 0.947 9.553 -12.115 1.00 98.62 369 LYS A C 1
ATOM 2785 O O . LYS A 1 369 ? 1.482 10.663 -12.112 1.00 98.62 369 LYS A O 1
ATOM 2790 N N . CYS A 1 370 ? 1.650 8.423 -12.182 1.00 98.81 370 CYS A N 1
ATOM 2791 C CA . CYS A 1 370 ? 3.107 8.426 -12.189 1.00 98.81 370 CYS A CA 1
ATOM 2792 C C . CYS A 1 370 ? 3.629 8.905 -13.544 1.00 98.81 370 CYS A C 1
ATOM 2794 O O . CYS A 1 370 ? 3.255 8.371 -14.585 1.00 98.81 370 CYS A O 1
ATOM 2796 N N . THR A 1 371 ? 4.488 9.923 -13.530 1.00 98.88 371 THR A N 1
ATOM 2797 C CA . THR A 1 371 ? 5.030 10.556 -14.743 1.00 98.88 371 THR A CA 1
ATOM 2798 C C . THR A 1 371 ? 6.470 10.150 -15.043 1.00 98.88 371 THR A C 1
ATOM 2800 O O . THR A 1 371 ? 6.916 10.289 -16.183 1.00 98.88 371 THR A O 1
ATOM 2803 N N . ASP A 1 372 ? 7.198 9.626 -14.059 1.00 98.88 372 ASP A N 1
ATOM 2804 C CA . ASP A 1 372 ? 8.633 9.378 -14.168 1.00 98.88 372 ASP A CA 1
ATOM 2805 C C . ASP A 1 372 ? 9.018 8.017 -13.573 1.00 98.88 372 ASP A C 1
ATOM 2807 O O . ASP A 1 372 ? 8.904 7.794 -12.367 1.00 98.88 372 ASP A O 1
ATOM 2811 N N . PHE A 1 373 ? 9.488 7.117 -14.439 1.00 98.88 373 PHE A N 1
ATOM 2812 C CA . PHE A 1 373 ? 10.081 5.819 -14.106 1.00 98.88 373 PHE A CA 1
ATOM 2813 C C . PHE A 1 373 ? 11.577 5.775 -14.450 1.00 98.88 373 PHE A C 1
ATOM 2815 O O . PHE A 1 373 ? 12.160 4.694 -14.606 1.00 98.88 373 PHE A O 1
ATOM 2822 N N . SER A 1 374 ? 12.217 6.937 -14.608 1.00 98.88 374 SER A N 1
ATOM 2823 C CA . SER A 1 374 ? 13.638 7.002 -14.934 1.00 98.88 374 SER A CA 1
ATOM 2824 C C . SER A 1 374 ? 14.456 6.287 -13.863 1.00 98.88 374 SER A C 1
ATOM 2826 O O . SER A 1 374 ? 14.234 6.475 -12.667 1.00 98.88 374 SER A O 1
ATOM 2828 N N . LEU A 1 375 ? 15.399 5.451 -14.295 1.00 98.81 375 LEU A N 1
ATOM 2829 C CA . LEU A 1 375 ? 16.312 4.696 -13.433 1.00 98.81 375 LEU A CA 1
ATOM 2830 C C . LEU A 1 375 ? 15.613 3.726 -12.459 1.00 98.81 375 LEU A C 1
ATOM 2832 O O . LEU A 1 375 ? 16.253 3.237 -11.533 1.00 98.81 375 LEU A O 1
ATOM 2836 N N . ALA A 1 376 ? 14.321 3.416 -12.649 1.00 98.62 376 ALA A N 1
ATOM 2837 C CA . ALA A 1 376 ? 13.555 2.644 -11.667 1.00 98.62 376 ALA A CA 1
ATOM 2838 C C . ALA A 1 376 ? 14.159 1.264 -11.353 1.00 98.62 376 ALA A C 1
ATOM 2840 O O . ALA A 1 376 ? 14.077 0.850 -10.203 1.00 98.62 376 ALA A O 1
ATOM 2841 N N . PHE A 1 377 ? 14.794 0.596 -12.326 1.00 98.69 377 PHE A N 1
ATOM 2842 C CA . PHE A 1 377 ? 15.507 -0.679 -12.148 1.00 98.69 377 PHE A CA 1
ATOM 2843 C C . PHE A 1 377 ? 16.955 -0.642 -12.667 1.00 98.69 377 PHE A C 1
ATOM 2845 O O . PHE A 1 377 ? 17.540 -1.683 -12.967 1.00 98.69 377 PHE A O 1
ATOM 2852 N N . HIS A 1 378 ? 17.548 0.541 -12.797 1.00 98.62 378 HIS A N 1
ATOM 2853 C CA . HIS A 1 378 ? 18.910 0.691 -13.309 1.00 98.62 378 HIS A CA 1
ATOM 2854 C C . HIS A 1 378 ? 19.940 0.007 -12.395 1.00 98.62 378 HIS A C 1
ATOM 2856 O O . HIS A 1 378 ? 19.848 0.102 -11.172 1.00 98.62 378 HIS A O 1
ATOM 2862 N N . TYR A 1 379 ? 20.912 -0.704 -12.981 1.00 98.25 379 TYR A N 1
ATOM 2863 C CA . TYR A 1 379 ? 21.903 -1.509 -12.242 1.00 98.25 379 TYR A CA 1
ATOM 2864 C C . TYR A 1 379 ? 21.286 -2.493 -11.224 1.00 98.25 379 TYR A C 1
ATOM 2866 O O . TYR A 1 379 ? 21.802 -2.680 -10.117 1.00 98.25 379 TYR A O 1
ATOM 2874 N N . THR A 1 380 ? 20.177 -3.135 -11.592 1.00 98.56 380 THR A N 1
ATOM 2875 C CA . THR A 1 380 ? 19.620 -4.274 -10.844 1.00 98.56 380 THR A CA 1
ATOM 2876 C C . THR A 1 380 ? 20.126 -5.611 -11.395 1.00 98.56 380 THR A C 1
ATOM 2878 O O . THR A 1 380 ? 20.889 -5.651 -12.361 1.00 98.56 380 THR A O 1
ATOM 2881 N N . ALA A 1 381 ? 19.697 -6.719 -10.787 1.00 98.25 381 ALA A N 1
ATOM 2882 C CA . ALA A 1 381 ? 20.007 -8.077 -11.231 1.00 98.25 381 ALA A CA 1
ATOM 2883 C C . ALA A 1 381 ? 18.768 -8.840 -11.730 1.00 98.25 381 ALA A C 1
ATOM 2885 O O . ALA A 1 381 ? 18.767 -10.073 -11.704 1.00 98.25 381 ALA A O 1
ATOM 2886 N N . LEU A 1 382 ? 17.721 -8.127 -12.178 1.00 98.50 382 LEU A N 1
ATOM 2887 C CA . LEU A 1 382 ? 16.441 -8.737 -12.538 1.00 98.50 382 LEU A CA 1
ATOM 2888 C C . LEU A 1 382 ? 16.629 -9.859 -13.563 1.00 98.50 382 LEU A C 1
ATOM 2890 O O . LEU A 1 382 ? 17.206 -9.655 -14.630 1.00 98.50 382 LEU A O 1
ATOM 2894 N N . ASN A 1 383 ? 16.083 -11.035 -13.257 1.00 97.94 383 ASN A N 1
ATOM 2895 C CA . ASN A 1 383 ? 16.135 -12.192 -14.155 1.00 97.94 383 ASN A CA 1
ATOM 2896 C C . ASN A 1 383 ? 15.193 -12.032 -15.358 1.00 97.94 383 ASN A C 1
ATOM 2898 O O . ASN A 1 383 ? 15.397 -12.618 -16.418 1.00 97.94 383 ASN A O 1
ATOM 2902 N N . SER A 1 384 ? 14.120 -11.261 -15.187 1.00 97.56 384 SER A N 1
ATOM 2903 C CA . SER A 1 384 ? 13.151 -10.946 -16.235 1.00 97.56 384 SER A CA 1
ATOM 2904 C C . SER A 1 384 ? 12.358 -9.696 -15.863 1.00 97.56 384 SER A C 1
ATOM 2906 O O . SER A 1 384 ? 12.308 -9.313 -14.695 1.00 97.56 384 SER A O 1
ATOM 2908 N N . ILE A 1 385 ? 11.723 -9.077 -16.856 1.00 98.00 385 ILE A N 1
ATOM 2909 C CA . ILE A 1 385 ? 10.751 -8.002 -16.643 1.00 98.00 385 ILE A CA 1
ATOM 2910 C C . ILE A 1 385 ? 9.365 -8.655 -16.535 1.00 98.00 385 ILE A C 1
ATOM 2912 O O . ILE A 1 385 ? 8.943 -9.298 -17.500 1.00 98.00 385 ILE A O 1
ATOM 2916 N N . PRO A 1 386 ? 8.626 -8.515 -15.422 1.00 97.56 386 PRO A N 1
ATOM 2917 C CA . PRO A 1 386 ? 7.252 -9.006 -15.358 1.00 97.56 386 PRO A CA 1
ATOM 2918 C C . PRO A 1 386 ? 6.340 -8.276 -16.350 1.00 97.56 386 PRO A C 1
ATOM 2920 O O . PRO A 1 386 ? 6.417 -7.054 -16.498 1.00 97.56 386 PRO A O 1
ATOM 2923 N N . ALA A 1 387 ? 5.452 -9.011 -17.024 1.00 96.25 387 ALA A N 1
ATOM 2924 C CA . ALA A 1 387 ? 4.655 -8.475 -18.130 1.00 96.25 387 ALA A CA 1
ATOM 2925 C C . ALA A 1 387 ? 3.732 -7.313 -17.722 1.00 96.25 387 ALA A C 1
ATOM 2927 O O . ALA A 1 387 ? 3.553 -6.380 -18.499 1.00 96.25 387 ALA A O 1
ATOM 2928 N N . ASN A 1 388 ? 3.199 -7.326 -16.495 1.00 97.12 388 ASN A N 1
ATOM 2929 C CA . ASN A 1 388 ? 2.251 -6.309 -16.031 1.00 97.12 388 ASN A CA 1
ATOM 2930 C C . ASN A 1 388 ? 2.927 -5.114 -15.340 1.00 97.12 388 ASN A C 1
ATOM 2932 O O . ASN A 1 388 ? 2.235 -4.309 -14.724 1.00 97.12 388 ASN A O 1
ATOM 2936 N N . THR A 1 389 ? 4.258 -4.978 -15.426 1.00 97.25 389 THR A N 1
ATOM 2937 C CA . THR A 1 389 ? 5.011 -3.965 -14.660 1.00 97.25 389 THR A CA 1
ATOM 2938 C C . THR A 1 389 ? 4.458 -2.546 -14.828 1.00 97.25 389 THR A C 1
ATOM 2940 O O . THR A 1 389 ? 4.357 -1.853 -13.827 1.00 97.25 389 THR A O 1
ATOM 2943 N N . PHE A 1 390 ? 4.057 -2.125 -16.037 1.00 98.25 390 PHE A N 1
ATOM 2944 C CA . PHE A 1 390 ? 3.518 -0.774 -16.302 1.00 98.25 390 PHE A CA 1
ATOM 2945 C C . PHE A 1 390 ? 2.056 -0.754 -16.762 1.00 98.25 390 PHE A C 1
ATOM 2947 O O . PHE A 1 390 ? 1.610 0.192 -17.421 1.00 98.25 390 PHE A O 1
ATOM 2954 N N . ARG A 1 391 ? 1.293 -1.801 -16.444 1.00 98.19 391 ARG A N 1
ATOM 2955 C CA . ARG A 1 391 ? -0.124 -1.867 -16.806 1.00 98.19 391 ARG A CA 1
ATOM 2956 C C . ARG A 1 391 ? -0.890 -0.706 -16.158 1.00 98.19 391 ARG A C 1
ATOM 2958 O O . ARG A 1 391 ? -0.737 -0.441 -14.972 1.00 98.19 391 ARG A O 1
ATOM 2965 N N . GLY A 1 392 ? -1.702 0.018 -16.921 1.00 98.19 392 GLY A N 1
ATOM 2966 C CA . GLY A 1 392 ? -2.443 1.188 -16.433 1.00 98.19 392 GLY A CA 1
ATOM 2967 C C . GLY A 1 392 ? -1.610 2.448 -16.134 1.00 98.19 392 GLY A C 1
ATOM 2968 O O . GLY A 1 392 ? -2.171 3.424 -15.641 1.00 98.19 392 GLY A O 1
ATOM 2969 N N . CYS A 1 393 ? -0.309 2.490 -16.450 1.00 98.56 393 CYS A N 1
ATOM 2970 C CA . CYS A 1 393 ? 0.548 3.668 -16.231 1.00 98.56 393 CYS A CA 1
ATOM 2971 C C . CYS A 1 393 ? 0.353 4.756 -17.306 1.00 98.56 393 CYS A C 1
ATOM 2973 O O . CYS A 1 393 ? 1.293 5.144 -18.006 1.00 98.56 393 CYS A O 1
ATOM 2975 N N . SER A 1 394 ? -0.874 5.260 -17.465 1.00 98.19 394 SER A N 1
ATOM 2976 C CA . SER A 1 394 ? -1.240 6.142 -18.582 1.00 98.19 394 SER A CA 1
ATOM 2977 C C . SER A 1 394 ? -0.583 7.519 -18.558 1.00 98.19 394 SER A C 1
ATOM 2979 O O . SER A 1 394 ? -0.437 8.128 -19.617 1.00 98.19 394 SER A O 1
ATOM 2981 N N . SER A 1 395 ? -0.183 8.030 -17.390 1.00 98.69 395 SER A N 1
ATOM 2982 C CA . SER A 1 395 ? 0.490 9.337 -17.271 1.00 98.69 395 SER A CA 1
ATOM 2983 C C . SER A 1 395 ? 2.010 9.269 -17.402 1.00 98.69 395 SER A C 1
ATOM 2985 O O . SER A 1 395 ? 2.650 10.319 -17.380 1.00 98.69 395 SER A O 1
ATOM 2987 N N . ALA A 1 396 ? 2.593 8.078 -17.563 1.00 98.81 396 ALA A N 1
ATOM 2988 C CA . ALA A 1 396 ? 4.039 7.921 -17.646 1.00 98.81 396 ALA A CA 1
ATOM 2989 C C . ALA A 1 396 ? 4.607 8.710 -18.832 1.00 98.81 396 ALA A C 1
ATOM 2991 O O . ALA A 1 396 ? 4.153 8.549 -19.964 1.00 98.81 396 ALA A O 1
ATOM 2992 N N . VAL A 1 397 ? 5.601 9.560 -18.567 1.00 98.94 397 VAL A N 1
ATOM 2993 C CA . VAL A 1 397 ? 6.285 10.401 -19.561 1.00 98.94 397 VAL A CA 1
ATOM 2994 C C . VAL A 1 397 ? 7.703 9.895 -19.810 1.00 98.94 397 VAL A C 1
ATOM 2996 O O . VAL A 1 397 ? 8.141 9.867 -20.962 1.00 98.94 397 VAL A O 1
ATOM 2999 N N . LYS A 1 398 ? 8.418 9.489 -18.756 1.00 98.94 398 LYS A N 1
ATOM 3000 C CA . LYS A 1 398 ? 9.851 9.175 -18.822 1.00 98.94 398 LYS A CA 1
ATOM 3001 C C . LYS A 1 398 ? 10.157 7.747 -18.382 1.00 98.94 398 LYS A C 1
ATOM 3003 O O . LYS A 1 398 ? 9.774 7.337 -17.289 1.00 98.94 398 LYS A O 1
ATOM 3008 N N . PHE A 1 399 ? 10.923 7.046 -19.212 1.00 98.94 399 PHE A N 1
ATOM 3009 C CA . PHE A 1 399 ? 11.474 5.708 -18.973 1.00 98.94 399 PHE A CA 1
ATOM 3010 C C . PHE A 1 399 ? 12.998 5.689 -19.171 1.00 98.94 399 PHE A C 1
ATOM 3012 O O . PHE A 1 399 ? 13.582 4.713 -19.658 1.00 98.94 399 PHE A O 1
ATOM 3019 N N . ASN A 1 400 ? 13.666 6.800 -18.854 1.00 98.88 400 ASN A N 1
ATOM 3020 C CA . ASN A 1 400 ? 15.092 6.936 -19.119 1.00 98.88 400 ASN A CA 1
ATOM 3021 C C . ASN A 1 400 ? 15.890 5.960 -18.251 1.00 98.88 400 ASN A C 1
ATOM 3023 O O . ASN A 1 400 ? 15.770 5.962 -17.029 1.00 98.88 400 ASN A O 1
ATOM 3027 N N . SER A 1 401 ? 16.702 5.114 -18.880 1.00 98.88 401 SER A N 1
ATOM 3028 C CA . SER A 1 401 ? 17.537 4.103 -18.225 1.00 98.88 401 SER A CA 1
ATOM 3029 C C . SER A 1 401 ? 16.775 3.131 -17.314 1.00 98.88 401 SER A C 1
ATOM 3031 O O . SER A 1 401 ? 17.395 2.485 -16.475 1.00 98.88 401 SER A O 1
ATOM 3033 N N . THR A 1 402 ? 15.450 2.999 -17.463 1.00 98.81 402 THR A N 1
ATOM 3034 C CA . THR A 1 402 ? 14.605 2.212 -16.550 1.00 98.81 402 THR A CA 1
ATOM 3035 C C . THR A 1 402 ? 15.085 0.774 -16.375 1.00 98.81 402 THR A C 1
ATOM 3037 O O . THR A 1 402 ? 15.084 0.302 -15.246 1.00 98.81 402 THR A O 1
ATOM 3040 N N . PHE A 1 403 ? 15.539 0.112 -17.445 1.00 98.69 403 PHE A N 1
ATOM 3041 C CA . PHE A 1 403 ? 16.107 -1.240 -17.412 1.00 98.69 403 PHE A CA 1
ATOM 3042 C C . PHE A 1 403 ? 17.562 -1.273 -17.898 1.00 98.69 403 PHE A C 1
ATOM 3044 O O . PHE A 1 403 ? 17.998 -2.259 -18.483 1.00 98.69 403 PHE A O 1
ATOM 3051 N N . SER A 1 404 ? 18.316 -0.187 -17.721 1.00 98.62 404 SER A N 1
ATOM 3052 C CA . SER A 1 404 ? 19.696 -0.124 -18.211 1.00 98.62 404 SER A CA 1
ATOM 3053 C C . SER A 1 404 ? 20.663 -0.893 -17.307 1.00 98.62 404 SER A C 1
ATOM 3055 O O . SER A 1 404 ? 20.514 -0.899 -16.081 1.00 98.62 404 SER A O 1
ATOM 3057 N N . ALA A 1 405 ? 21.671 -1.511 -17.930 1.00 98.56 405 ALA A N 1
ATOM 3058 C CA . ALA A 1 405 ? 22.745 -2.257 -17.277 1.00 98.56 405 ALA A CA 1
ATOM 3059 C C . ALA A 1 405 ? 22.267 -3.469 -16.454 1.00 98.56 405 ALA A C 1
ATOM 3061 O O . ALA A 1 405 ?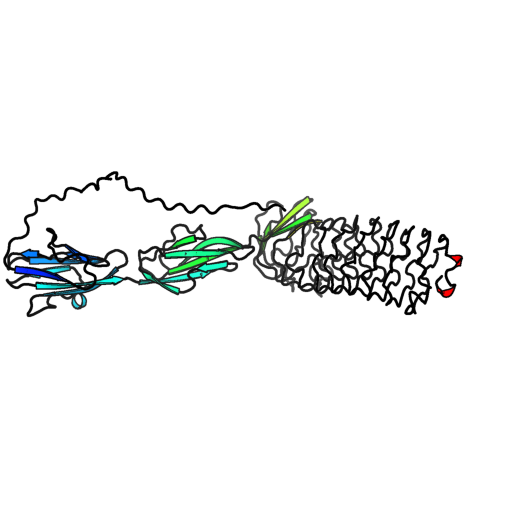 22.764 -3.719 -15.356 1.00 98.56 405 ALA A O 1
ATOM 3062 N N . ILE A 1 406 ? 21.326 -4.240 -17.012 1.00 98.06 406 ILE A N 1
ATOM 3063 C CA . ILE A 1 406 ? 20.794 -5.475 -16.413 1.00 98.06 406 ILE A CA 1
ATOM 3064 C C . ILE A 1 406 ? 21.095 -6.680 -17.331 1.00 98.06 406 ILE A C 1
ATOM 3066 O O . ILE A 1 406 ? 20.222 -7.154 -18.062 1.00 98.06 406 ILE A O 1
ATOM 3070 N N . PRO A 1 407 ? 22.321 -7.229 -17.323 1.00 94.81 407 PRO A N 1
ATOM 3071 C CA . PRO A 1 407 ? 22.726 -8.275 -18.270 1.00 94.81 407 PRO A CA 1
ATOM 3072 C C . PRO A 1 407 ? 21.954 -9.600 -18.124 1.00 94.81 407 PRO A C 1
ATOM 3074 O O . PRO A 1 407 ? 21.987 -10.424 -19.037 1.00 94.81 407 PRO A O 1
ATOM 3077 N N . ASN A 1 408 ? 21.244 -9.801 -17.009 1.00 97.00 408 ASN A N 1
ATOM 3078 C CA . ASN A 1 408 ? 20.426 -10.989 -16.751 1.00 97.00 408 ASN A CA 1
ATOM 3079 C C . ASN A 1 408 ? 19.104 -10.999 -17.540 1.00 97.00 408 ASN A C 1
ATOM 3081 O O . ASN A 1 408 ? 18.505 -12.060 -17.706 1.00 97.00 408 ASN A O 1
ATOM 3085 N N . ILE A 1 409 ? 18.648 -9.850 -18.058 1.00 97.25 409 ILE A N 1
ATOM 3086 C CA . ILE A 1 409 ? 17.422 -9.780 -18.859 1.00 97.25 409 ILE A CA 1
ATOM 3087 C C . ILE A 1 409 ? 17.693 -10.333 -20.261 1.00 97.25 409 ILE A C 1
ATOM 3089 O O . ILE A 1 409 ? 18.436 -9.748 -21.053 1.00 97.25 409 ILE A O 1
ATOM 3093 N N . LEU A 1 410 ? 17.027 -11.448 -20.578 1.00 96.75 410 LEU A N 1
ATOM 3094 C CA . LEU A 1 410 ? 17.150 -12.144 -21.866 1.00 96.75 410 LEU A CA 1
ATOM 3095 C C . LEU A 1 410 ? 16.003 -11.850 -22.846 1.00 96.75 410 LEU A C 1
ATOM 3097 O O . LEU A 1 410 ? 16.115 -12.144 -24.036 1.00 96.75 410 LEU A O 1
ATOM 3101 N N . SER A 1 411 ? 14.896 -11.269 -22.375 1.00 97.19 411 SER A N 1
ATOM 3102 C CA . SER A 1 411 ? 13.756 -10.894 -23.221 1.00 97.19 411 SER A CA 1
ATOM 3103 C C . SER A 1 411 ? 12.986 -9.701 -22.655 1.00 97.19 411 SER A C 1
ATOM 3105 O O . SER A 1 411 ? 13.009 -9.451 -21.450 1.00 97.19 411 SER A O 1
ATOM 3107 N N . ILE A 1 412 ? 12.296 -8.976 -23.537 1.00 98.44 412 ILE A N 1
ATOM 3108 C CA . ILE A 1 412 ? 11.349 -7.916 -23.178 1.00 98.44 412 ILE A CA 1
ATOM 3109 C C . ILE A 1 412 ? 9.929 -8.478 -23.372 1.00 98.44 412 ILE A C 1
ATOM 3111 O O . ILE A 1 412 ? 9.668 -9.075 -24.419 1.00 98.44 412 ILE A O 1
ATOM 3115 N N . PRO A 1 413 ? 8.999 -8.300 -22.419 1.00 98.12 413 PRO A N 1
ATOM 3116 C CA . PRO A 1 413 ? 7.599 -8.662 -22.610 1.00 98.12 413 PRO A CA 1
ATOM 3117 C C . PRO A 1 413 ? 6.957 -7.907 -23.779 1.00 98.12 413 PRO A C 1
ATOM 3119 O O . PRO A 1 413 ? 7.143 -6.699 -23.936 1.00 98.12 413 PRO A O 1
ATOM 3122 N N . ALA A 1 414 ? 6.157 -8.606 -24.585 1.00 97.69 414 ALA A N 1
ATOM 3123 C CA . ALA A 1 414 ? 5.306 -7.948 -25.572 1.00 97.69 414 ALA A CA 1
ATOM 3124 C C . ALA A 1 414 ? 4.281 -7.042 -24.866 1.00 97.69 414 ALA A C 1
ATOM 3126 O O . ALA A 1 414 ? 3.752 -7.407 -23.818 1.00 97.69 414 ALA A O 1
ATOM 3127 N N . GLY A 1 415 ? 4.018 -5.864 -25.435 1.00 97.69 415 GLY A N 1
ATOM 3128 C CA . GLY A 1 415 ? 3.053 -4.906 -24.886 1.00 97.69 415 GLY A CA 1
ATOM 3129 C C . GLY A 1 415 ? 3.482 -4.205 -23.590 1.00 97.69 415 GLY A C 1
ATOM 3130 O O . GLY A 1 415 ? 2.651 -3.549 -22.968 1.00 97.69 415 GLY A O 1
ATOM 3131 N N . LEU A 1 416 ? 4.760 -4.291 -23.184 1.00 98.62 416 LEU A N 1
ATOM 3132 C CA . LEU A 1 416 ? 5.270 -3.703 -21.931 1.00 98.62 416 LEU A CA 1
ATOM 3133 C C . LEU A 1 416 ? 4.891 -2.219 -21.734 1.00 98.62 416 LEU A C 1
ATOM 3135 O O . LEU A 1 416 ? 4.729 -1.783 -20.597 1.00 98.62 416 LEU A O 1
ATOM 3139 N N . PHE A 1 417 ? 4.746 -1.455 -22.822 1.00 98.69 417 PHE A N 1
ATOM 3140 C CA . PHE A 1 417 ? 4.400 -0.029 -22.802 1.00 98.69 417 PHE A CA 1
ATOM 3141 C C . PHE A 1 417 ? 3.033 0.295 -23.431 1.00 98.69 417 PHE A C 1
ATOM 3143 O O . PHE A 1 417 ? 2.769 1.459 -23.734 1.00 98.69 417 PHE A O 1
ATOM 3150 N N . ASP A 1 418 ? 2.155 -0.693 -23.644 1.00 98.44 418 ASP A N 1
ATOM 3151 C CA . ASP A 1 418 ? 0.898 -0.489 -24.385 1.00 98.44 418 ASP A CA 1
ATOM 3152 C C . ASP A 1 418 ? -0.043 0.532 -23.723 1.00 98.44 418 ASP A C 1
ATOM 3154 O O . ASP A 1 418 ? -0.701 1.309 -24.420 1.00 98.44 418 ASP A O 1
ATOM 3158 N N . ASP A 1 419 ? -0.055 0.582 -22.389 1.00 98.62 419 ASP A N 1
ATOM 3159 C CA . ASP A 1 419 ? -0.859 1.537 -21.618 1.00 98.62 419 ASP A CA 1
ATOM 3160 C C . ASP A 1 419 ? -0.140 2.881 -21.392 1.00 98.62 419 ASP A C 1
ATOM 3162 O O . ASP A 1 419 ? -0.767 3.865 -20.998 1.00 98.62 419 ASP A O 1
ATOM 3166 N N . CYS A 1 420 ? 1.160 2.976 -21.690 1.00 98.56 420 CYS A N 1
ATOM 3167 C CA . CYS A 1 420 ? 1.988 4.171 -21.492 1.00 98.56 420 CYS A CA 1
ATOM 3168 C C . CYS A 1 420 ? 1.833 5.172 -22.651 1.00 98.56 420 CYS A C 1
ATOM 3170 O O . CYS A 1 420 ? 2.800 5.614 -23.277 1.00 98.56 420 CYS A O 1
ATOM 3172 N N . VAL A 1 421 ? 0.588 5.542 -22.957 1.00 98.31 421 VAL A N 1
ATOM 3173 C CA . VAL A 1 421 ? 0.211 6.349 -24.134 1.00 98.31 421 VAL A CA 1
ATOM 3174 C C . VAL A 1 421 ? 0.776 7.777 -24.128 1.00 98.31 421 VAL A C 1
ATOM 3176 O O . VAL A 1 421 ? 0.852 8.421 -25.177 1.00 98.31 421 VAL A O 1
ATOM 3179 N N . ASN A 1 422 ? 1.182 8.281 -22.957 1.00 98.62 422 ASN A N 1
ATOM 3180 C CA . ASN A 1 422 ? 1.805 9.597 -22.795 1.00 98.62 422 ASN A CA 1
ATOM 3181 C C . ASN A 1 422 ? 3.339 9.569 -22.756 1.00 98.62 422 ASN A C 1
ATOM 3183 O O . ASN A 1 422 ? 3.942 10.633 -22.595 1.00 98.62 422 ASN A O 1
ATOM 3187 N N . ALA A 1 423 ? 3.961 8.401 -22.942 1.00 98.81 423 ALA A N 1
ATOM 3188 C CA . ALA A 1 423 ? 5.408 8.264 -22.880 1.00 98.81 423 ALA A CA 1
ATOM 3189 C C . ALA A 1 423 ? 6.093 9.080 -23.984 1.00 98.81 423 ALA A C 1
ATOM 3191 O O . ALA A 1 423 ? 5.698 9.035 -25.153 1.00 98.81 423 ALA A O 1
ATOM 3192 N N . GLN A 1 424 ? 7.120 9.831 -23.592 1.00 98.88 424 GLN A N 1
ATOM 3193 C CA . GLN A 1 424 ? 7.878 10.741 -24.450 1.00 98.88 424 GLN A CA 1
ATOM 3194 C C . GLN A 1 424 ? 9.350 10.334 -24.555 1.00 98.88 424 GLN A C 1
ATOM 3196 O O . GLN A 1 424 ? 9.936 10.438 -25.635 1.00 98.88 424 GLN A O 1
ATOM 3201 N N . GLU A 1 425 ? 9.933 9.854 -23.454 1.00 98.88 425 GLU A N 1
ATOM 3202 C CA . GLU A 1 425 ? 11.373 9.641 -23.331 1.00 98.88 425 GLU A CA 1
ATOM 3203 C C . GLU A 1 425 ? 11.717 8.190 -22.971 1.00 98.88 425 GLU A C 1
ATOM 3205 O O . GLU A 1 425 ? 11.275 7.666 -21.950 1.00 98.88 425 GLU A O 1
ATOM 3210 N N . PHE A 1 426 ? 12.552 7.570 -23.806 1.00 98.88 426 PHE A N 1
ATOM 3211 C CA . PHE A 1 426 ? 13.084 6.212 -23.672 1.00 98.88 426 PHE A CA 1
ATOM 3212 C C . PHE A 1 426 ? 14.616 6.202 -23.817 1.00 98.88 426 PHE A C 1
ATOM 3214 O O . PHE A 1 426 ? 15.207 5.322 -24.458 1.00 98.88 426 PHE A O 1
ATOM 3221 N N . ALA A 1 427 ? 15.288 7.231 -23.293 1.00 98.88 427 ALA A N 1
ATOM 3222 C CA . ALA A 1 427 ? 16.737 7.335 -23.399 1.00 98.88 427 ALA A CA 1
ATOM 3223 C C . ALA A 1 427 ? 17.394 6.173 -22.650 1.00 98.88 427 ALA A C 1
ATOM 3225 O O . ALA A 1 427 ? 17.091 5.961 -21.483 1.00 98.88 427 ALA A O 1
ATOM 3226 N N . SER A 1 428 ? 18.299 5.430 -23.286 1.00 98.88 428 SER A N 1
ATOM 3227 C CA . SER A 1 428 ? 19.026 4.325 -22.640 1.00 98.88 428 SER A CA 1
ATOM 3228 C C . SER A 1 428 ? 18.147 3.251 -21.967 1.00 98.88 428 SER A C 1
ATOM 3230 O O . SER A 1 428 ? 18.669 2.460 -21.195 1.00 98.88 428 SER A O 1
ATOM 3232 N N . THR A 1 429 ? 16.834 3.173 -22.228 1.00 98.81 429 THR A N 1
ATOM 3233 C CA . THR A 1 429 ? 15.905 2.308 -21.464 1.00 98.81 429 THR A CA 1
ATOM 3234 C C . THR A 1 429 ? 16.332 0.843 -21.400 1.00 98.81 429 THR A C 1
ATOM 3236 O O . THR A 1 429 ? 16.168 0.224 -20.355 1.00 98.81 429 THR A O 1
ATOM 3239 N N . PHE A 1 430 ? 16.889 0.315 -22.489 1.00 98.69 430 PHE A N 1
ATOM 3240 C CA . PHE A 1 430 ? 17.336 -1.069 -22.652 1.00 98.69 430 PHE A CA 1
ATOM 3241 C C . PHE A 1 430 ? 18.822 -1.136 -23.028 1.00 98.69 430 PHE A C 1
ATOM 3243 O O . PHE A 1 430 ? 19.228 -2.009 -23.797 1.00 98.69 430 PHE A O 1
ATOM 3250 N N . GLU A 1 431 ? 19.624 -0.182 -22.554 1.00 98.69 431 GLU A N 1
ATOM 3251 C CA . GLU A 1 431 ? 21.073 -0.174 -22.750 1.00 98.69 431 GLU A CA 1
ATOM 3252 C C . GLU A 1 431 ? 21.745 -1.311 -21.963 1.00 98.69 431 GLU A C 1
ATOM 3254 O O . GLU A 1 431 ? 21.347 -1.622 -20.839 1.00 98.69 431 GLU A O 1
ATOM 3259 N N . LEU A 1 432 ? 22.801 -1.898 -22.543 1.00 98.25 432 LEU A N 1
ATOM 3260 C CA . LEU A 1 432 ? 23.618 -2.950 -21.921 1.00 98.25 432 LEU A CA 1
ATOM 3261 C C . LEU A 1 432 ? 22.805 -4.191 -21.496 1.00 98.25 432 LEU A C 1
ATOM 3263 O O . LEU A 1 432 ? 23.067 -4.798 -20.456 1.00 98.25 432 LEU A O 1
ATOM 3267 N N . LEU A 1 433 ? 21.823 -4.582 -22.314 1.00 97.88 433 LEU A N 1
ATOM 3268 C CA . LEU A 1 433 ? 21.033 -5.800 -22.119 1.00 97.88 433 LEU A CA 1
ATOM 3269 C C . LEU A 1 433 ? 21.536 -6.974 -22.959 1.00 97.88 433 LEU A C 1
ATOM 3271 O O . LEU A 1 433 ? 22.054 -6.798 -24.063 1.00 97.88 433 LEU A O 1
ATOM 3275 N N . ASN A 1 434 ? 21.283 -8.195 -22.483 1.00 96.69 434 ASN A N 1
ATOM 3276 C CA . ASN A 1 434 ? 21.627 -9.430 -23.193 1.00 96.69 434 ASN A CA 1
ATOM 3277 C C . ASN A 1 434 ? 20.437 -10.023 -23.984 1.00 96.69 434 ASN A C 1
ATOM 3279 O O . ASN A 1 434 ? 20.315 -11.237 -24.146 1.00 96.69 434 ASN A O 1
ATOM 3283 N N . ILE A 1 435 ? 19.531 -9.161 -24.456 1.00 96.69 435 ILE A N 1
ATOM 3284 C CA . ILE A 1 435 ? 18.325 -9.554 -25.199 1.00 96.69 435 ILE A CA 1
ATOM 3285 C C . ILE A 1 435 ? 18.659 -9.946 -26.642 1.00 96.69 435 ILE A C 1
ATOM 3287 O O . ILE A 1 435 ? 19.401 -9.244 -27.322 1.00 96.69 435 ILE A O 1
ATOM 3291 N N . SER A 1 436 ? 18.068 -11.030 -27.148 1.00 94.75 436 SER A N 1
ATOM 3292 C CA . SER A 1 436 ? 18.284 -11.466 -28.537 1.00 94.75 436 SER A CA 1
ATOM 3293 C C . SER A 1 436 ? 17.325 -10.806 -29.532 1.00 94.75 436 SER A C 1
ATOM 3295 O O . SER A 1 436 ? 17.722 -10.510 -30.661 1.00 94.75 436 SER A O 1
ATOM 3297 N N . THR A 1 437 ? 16.078 -10.552 -29.134 1.00 95.38 437 THR A N 1
ATOM 3298 C CA . THR A 1 437 ? 15.009 -10.043 -30.008 1.00 95.38 437 THR A CA 1
ATOM 3299 C C . THR A 1 437 ? 14.235 -8.924 -29.322 1.00 95.38 437 THR A C 1
ATOM 3301 O O . THR A 1 437 ? 13.929 -9.017 -28.133 1.00 95.38 437 THR A O 1
ATOM 3304 N N . VAL A 1 438 ? 13.890 -7.881 -30.080 1.00 97.62 438 VAL A N 1
ATOM 3305 C CA . VAL A 1 438 ? 12.941 -6.843 -29.651 1.00 97.62 438 VAL A CA 1
ATOM 3306 C C . VAL A 1 438 ? 11.516 -7.285 -30.014 1.00 97.62 438 VAL A C 1
ATOM 3308 O O . VAL A 1 438 ? 11.301 -7.694 -31.155 1.00 97.62 438 VAL A O 1
ATOM 3311 N N . PRO A 1 439 ? 10.534 -7.208 -29.098 1.00 97.56 439 PRO A N 1
ATOM 3312 C CA . PRO A 1 439 ? 9.142 -7.519 -29.408 1.00 97.56 439 PRO A CA 1
ATOM 3313 C C . PRO A 1 439 ? 8.579 -6.651 -30.533 1.00 97.56 439 PRO A C 1
ATOM 3315 O O . PRO A 1 439 ? 8.862 -5.453 -30.616 1.00 97.56 439 PRO A O 1
ATOM 3318 N N . GLU A 1 440 ? 7.729 -7.242 -31.370 1.00 96.81 440 GLU A N 1
ATOM 3319 C CA . GLU A 1 440 ? 6.955 -6.476 -32.342 1.00 96.81 440 GLU A CA 1
ATOM 3320 C C . GLU A 1 440 ? 6.118 -5.403 -31.647 1.00 96.81 440 GLU A C 1
ATOM 3322 O O . GLU A 1 440 ? 5.589 -5.620 -30.556 1.00 96.81 440 GLU A O 1
ATOM 3327 N N . ARG A 1 441 ? 5.967 -4.250 -32.307 1.00 97.38 441 ARG A N 1
ATOM 3328 C CA . ARG A 1 441 ? 5.089 -3.161 -31.853 1.00 97.38 441 ARG A CA 1
ATOM 3329 C C . ARG A 1 441 ? 5.383 -2.641 -30.434 1.00 97.38 441 ARG A C 1
ATOM 3331 O O . ARG A 1 441 ? 4.518 -1.984 -29.865 1.00 97.38 441 ARG A O 1
ATOM 3338 N N . LEU A 1 442 ? 6.583 -2.875 -29.883 1.00 98.38 442 LEU A N 1
ATOM 3339 C CA . LEU A 1 442 ? 6.936 -2.548 -28.491 1.00 98.38 442 LEU A CA 1
ATOM 3340 C C . LEU A 1 442 ? 6.609 -1.101 -28.084 1.00 98.38 442 LEU A C 1
ATOM 3342 O O . LEU A 1 442 ? 6.160 -0.874 -26.965 1.00 98.38 442 LEU A O 1
ATOM 3346 N N . PHE A 1 443 ? 6.825 -0.132 -28.978 1.00 98.44 443 PHE A N 1
ATOM 3347 C CA . PHE A 1 443 ? 6.544 1.284 -28.714 1.00 98.44 443 PHE A CA 1
ATOM 3348 C C . PHE A 1 443 ? 5.285 1.789 -29.426 1.00 98.44 443 PHE A C 1
ATOM 3350 O O . PHE A 1 443 ? 4.998 2.984 -29.392 1.00 98.44 443 PHE A O 1
ATOM 3357 N N . ALA A 1 444 ? 4.505 0.914 -30.070 1.00 97.75 444 ALA A N 1
ATOM 3358 C CA . ALA A 1 444 ? 3.514 1.337 -31.056 1.00 97.75 444 ALA A CA 1
ATOM 3359 C C . ALA A 1 444 ? 2.330 2.138 -30.489 1.00 97.75 444 ALA A C 1
ATOM 3361 O O . ALA A 1 444 ? 1.580 2.773 -31.238 1.00 97.75 444 ALA A O 1
ATOM 3362 N N . LYS A 1 445 ? 2.134 2.086 -29.168 1.00 98.38 445 LYS A N 1
ATOM 3363 C CA . LYS A 1 445 ? 1.131 2.866 -28.431 1.00 98.38 445 LYS A CA 1
ATOM 3364 C C . LYS A 1 445 ? 1.688 4.161 -27.840 1.00 98.38 445 LYS A C 1
ATOM 3366 O O . LYS A 1 445 ? 0.917 5.070 -27.537 1.00 98.38 445 LYS A O 1
ATOM 3371 N N . CYS A 1 446 ? 3.009 4.310 -27.775 1.00 98.31 446 CYS A N 1
ATOM 3372 C CA . CYS A 1 446 ? 3.699 5.513 -27.313 1.00 98.31 446 CYS A CA 1
ATOM 3373 C C . CYS A 1 446 ? 3.778 6.555 -28.441 1.00 98.31 446 CYS A C 1
ATOM 3375 O O . CYS A 1 446 ? 4.852 6.971 -28.877 1.00 98.31 446 CYS A O 1
ATOM 3377 N N . VAL A 1 447 ? 2.623 6.984 -28.955 1.00 97.62 447 VAL A N 1
ATOM 3378 C CA . VAL A 1 447 ? 2.527 7.881 -30.125 1.00 97.62 447 VAL A CA 1
ATOM 3379 C C . VAL A 1 447 ? 3.119 9.275 -29.878 1.00 97.62 447 VAL A C 1
ATOM 3381 O O . VAL A 1 447 ? 3.420 9.997 -30.830 1.00 97.62 447 VAL A O 1
ATOM 3384 N N . LYS A 1 448 ? 3.306 9.649 -28.604 1.00 98.50 448 LYS A N 1
ATOM 3385 C CA . LYS A 1 448 ? 3.942 10.901 -28.169 1.00 98.50 448 LYS A CA 1
ATOM 3386 C C . LYS A 1 448 ? 5.461 10.789 -27.992 1.00 98.50 448 LYS A C 1
ATOM 3388 O O . LYS A 1 448 ? 6.084 11.791 -27.660 1.00 98.50 448 LYS A O 1
ATOM 3393 N N . ALA A 1 449 ? 6.059 9.620 -28.229 1.00 98.69 449 ALA A N 1
ATOM 3394 C CA . ALA A 1 449 ? 7.486 9.404 -28.033 1.00 98.69 449 ALA A CA 1
ATOM 3395 C C . ALA A 1 449 ? 8.334 10.280 -28.968 1.00 98.69 449 ALA A C 1
ATOM 3397 O O . ALA A 1 449 ? 8.199 10.215 -30.193 1.00 98.69 449 ALA A O 1
ATOM 3398 N N . THR A 1 450 ? 9.218 11.091 -28.383 1.00 98.69 450 THR A N 1
ATOM 3399 C CA . THR A 1 450 ? 10.103 12.022 -29.100 1.00 98.69 450 THR A CA 1
ATOM 3400 C C . THR A 1 450 ? 11.577 11.637 -28.974 1.00 98.69 450 THR A C 1
ATOM 3402 O O . THR A 1 450 ? 12.375 11.995 -29.846 1.00 98.69 450 THR A O 1
ATOM 3405 N N . PHE A 1 451 ? 11.956 10.895 -27.928 1.00 98.69 451 PHE A N 1
ATOM 3406 C CA . PHE A 1 451 ? 13.354 10.748 -27.527 1.00 98.69 451 PHE A CA 1
ATOM 3407 C C . PHE A 1 451 ? 13.748 9.286 -27.261 1.00 98.69 451 PHE A C 1
ATOM 3409 O O . PHE A 1 451 ? 13.410 8.716 -26.230 1.00 98.69 451 PHE A O 1
ATOM 3416 N N . PHE A 1 452 ? 14.522 8.698 -28.175 1.00 98.75 452 PHE A N 1
ATOM 3417 C CA . PHE A 1 452 ? 15.043 7.320 -28.138 1.00 98.75 452 PHE A CA 1
ATOM 3418 C C . PHE A 1 452 ? 16.581 7.288 -28.156 1.00 98.75 452 PHE A C 1
ATOM 3420 O O . PHE A 1 452 ? 17.217 6.430 -28.776 1.00 98.75 452 PHE A O 1
ATOM 3427 N N . ARG A 1 453 ? 17.222 8.275 -27.518 1.00 98.6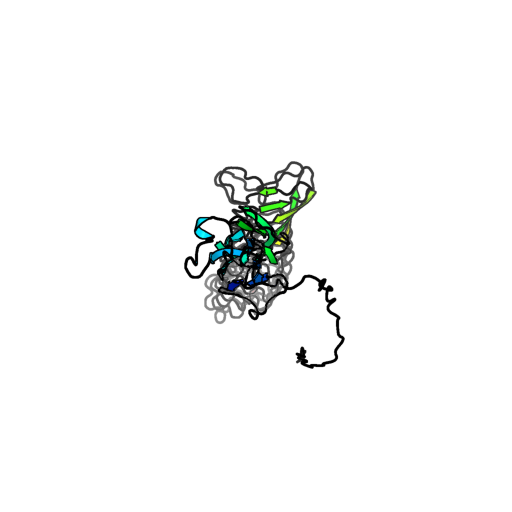9 453 ARG A N 1
ATOM 3428 C CA . ARG A 1 453 ? 18.685 8.349 -27.499 1.00 98.69 453 ARG A CA 1
ATOM 3429 C C . ARG A 1 453 ? 19.260 7.139 -26.768 1.00 98.69 453 ARG A C 1
ATOM 3431 O O . ARG A 1 453 ? 19.077 6.999 -25.564 1.00 98.69 453 ARG A O 1
ATOM 3438 N N . GLY A 1 454 ? 20.027 6.309 -27.464 1.00 98.69 454 GLY A N 1
ATOM 3439 C CA . GLY A 1 454 ? 20.727 5.192 -26.839 1.00 98.69 454 GLY A CA 1
ATOM 3440 C C . GLY A 1 454 ? 19.849 4.049 -26.346 1.00 98.69 454 GLY A C 1
ATOM 3441 O O . GLY A 1 454 ? 20.351 3.255 -25.562 1.00 98.69 454 GLY A O 1
ATOM 3442 N N . THR A 1 455 ? 18.576 3.965 -26.749 1.00 98.69 455 THR A N 1
ATOM 3443 C CA . THR A 1 455 ? 17.603 3.020 -26.174 1.00 98.69 455 THR A CA 1
ATOM 3444 C C . THR A 1 455 ? 18.107 1.579 -26.103 1.00 98.69 455 THR A C 1
ATOM 3446 O O . THR A 1 455 ? 17.873 0.941 -25.087 1.00 98.69 455 THR A O 1
ATOM 3449 N N . PHE A 1 456 ? 18.827 1.090 -27.115 1.00 98.50 456 PHE A N 1
ATOM 3450 C CA . PHE A 1 456 ? 19.411 -0.257 -27.158 1.00 98.50 456 PHE A CA 1
ATOM 3451 C C . PHE A 1 456 ? 20.947 -0.241 -27.195 1.00 98.50 456 PHE A C 1
ATOM 3453 O O . PHE A 1 456 ? 21.564 -1.230 -27.584 1.00 98.50 456 PHE A O 1
ATOM 3460 N N . ARG A 1 457 ? 21.589 0.876 -26.828 1.00 98.56 457 ARG A N 1
ATOM 3461 C CA . ARG A 1 457 ? 23.048 1.035 -26.918 1.00 98.56 457 ARG A CA 1
ATOM 3462 C C . ARG A 1 457 ? 23.763 -0.127 -26.215 1.00 98.56 457 ARG A C 1
ATOM 3464 O O . ARG A 1 457 ? 23.419 -0.486 -25.095 1.00 98.56 457 ARG A O 1
ATOM 3471 N N . GLN A 1 458 ? 24.767 -0.697 -26.880 1.00 98.00 458 GLN A N 1
ATOM 3472 C CA . GLN A 1 458 ? 25.597 -1.808 -26.391 1.00 98.00 458 GLN A CA 1
ATOM 3473 C C . GLN A 1 458 ? 24.841 -3.102 -26.027 1.00 98.00 458 GLN A C 1
ATOM 3475 O O . GLN A 1 458 ? 25.430 -3.988 -25.410 1.00 98.00 458 GLN A O 1
ATOM 3480 N N . SER A 1 459 ? 23.579 -3.254 -26.427 1.00 97.56 459 SER A N 1
ATOM 3481 C CA . SER A 1 459 ? 22.809 -4.474 -26.166 1.00 97.56 459 SER A CA 1
ATOM 3482 C C . SER A 1 459 ? 23.089 -5.567 -27.204 1.00 97.56 459 SER A C 1
ATOM 3484 O O . SER A 1 459 ? 23.426 -5.291 -28.357 1.00 97.56 459 SER A O 1
ATOM 3486 N N . HIS A 1 460 ? 22.919 -6.833 -26.819 1.00 96.19 460 HIS A N 1
ATOM 3487 C CA . HIS A 1 460 ? 23.143 -8.013 -27.677 1.00 96.19 460 HIS A CA 1
ATOM 3488 C C . HIS A 1 460 ? 21.999 -8.309 -28.670 1.00 96.19 460 HIS A C 1
ATOM 3490 O O . HIS A 1 460 ? 21.814 -9.445 -29.111 1.00 96.19 460 HIS A O 1
ATOM 3496 N N . VAL A 1 461 ? 21.244 -7.282 -29.067 1.00 96.31 461 VAL A N 1
ATOM 3497 C CA . VAL A 1 461 ? 20.094 -7.425 -29.965 1.00 96.31 461 VAL A CA 1
ATOM 3498 C C . VAL A 1 461 ? 20.537 -8.002 -31.312 1.00 96.31 461 VAL A C 1
ATOM 3500 O O . VAL A 1 461 ? 21.398 -7.441 -31.990 1.00 96.31 461 VAL A O 1
ATOM 3503 N N . THR A 1 462 ? 19.904 -9.100 -31.725 1.00 95.06 462 THR A N 1
ATOM 3504 C CA . THR A 1 462 ? 20.112 -9.742 -33.035 1.00 95.06 462 THR A CA 1
ATOM 3505 C C . THR A 1 462 ? 18.999 -9.413 -34.027 1.00 95.06 462 THR A C 1
ATOM 3507 O O . THR A 1 462 ? 19.270 -9.206 -35.212 1.00 95.06 462 THR A O 1
ATOM 3510 N N . THR A 1 463 ? 17.755 -9.322 -33.545 1.00 93.75 463 THR A N 1
ATOM 3511 C CA . THR A 1 463 ? 16.556 -9.127 -34.370 1.00 93.75 463 THR A CA 1
ATOM 3512 C C . THR A 1 463 ? 15.743 -7.940 -33.865 1.00 93.75 463 THR A C 1
ATOM 3514 O O . THR A 1 463 ? 15.338 -7.903 -32.702 1.00 93.75 463 THR A O 1
ATOM 3517 N N . VAL A 1 464 ? 15.476 -6.984 -34.759 1.00 95.31 464 VAL A N 1
ATOM 3518 C CA . VAL A 1 464 ? 14.594 -5.835 -34.518 1.00 95.31 464 VAL A CA 1
ATOM 3519 C C . VAL A 1 464 ? 13.500 -5.840 -35.585 1.00 95.31 464 VAL A C 1
ATOM 3521 O O . VAL A 1 464 ? 13.799 -5.587 -36.753 1.00 95.31 464 VAL A O 1
ATOM 3524 N N . PRO A 1 465 ? 12.241 -6.133 -35.226 1.00 92.56 465 PRO A N 1
ATOM 3525 C CA . PRO A 1 465 ? 11.136 -6.063 -36.172 1.00 92.56 465 PRO A CA 1
ATOM 3526 C C . PRO A 1 465 ? 10.939 -4.648 -36.736 1.00 92.56 465 PRO A C 1
ATOM 3528 O O . PRO A 1 465 ? 11.073 -3.648 -36.030 1.00 92.56 465 PRO A O 1
ATOM 3531 N N . GLY A 1 466 ? 10.555 -4.544 -38.012 1.00 87.75 466 GLY A N 1
ATOM 3532 C CA . GLY A 1 466 ? 10.339 -3.246 -38.667 1.00 87.75 466 GLY A CA 1
ATOM 3533 C C . GLY A 1 466 ? 9.188 -2.420 -38.070 1.00 87.75 466 GLY A C 1
ATOM 3534 O O . GLY A 1 466 ? 9.159 -1.202 -38.228 1.00 87.75 466 GLY A O 1
ATOM 3535 N N . ASN A 1 467 ? 8.260 -3.064 -37.353 1.00 93.56 467 ASN A N 1
ATOM 3536 C CA . ASN A 1 467 ? 7.090 -2.442 -36.723 1.00 93.56 467 ASN A CA 1
ATOM 3537 C C . ASN A 1 467 ? 7.312 -2.032 -35.250 1.00 93.56 467 ASN A C 1
ATOM 3539 O O . ASN A 1 467 ? 6.359 -1.638 -34.584 1.00 93.56 467 ASN A O 1
ATOM 3543 N N . VAL A 1 468 ? 8.544 -2.087 -34.726 1.00 96.25 468 VAL A N 1
ATOM 3544 C CA . VAL A 1 468 ? 8.859 -1.702 -33.331 1.00 96.25 468 VAL A CA 1
ATOM 3545 C C . VAL A 1 468 ? 8.436 -0.262 -33.004 1.00 96.25 468 VAL A C 1
ATOM 3547 O O . VAL A 1 468 ? 7.899 -0.016 -31.925 1.00 96.25 468 VAL A O 1
ATOM 3550 N N . PHE A 1 469 ? 8.633 0.666 -33.948 1.00 96.19 469 PHE A N 1
ATOM 3551 C CA . PHE A 1 469 ? 8.307 2.098 -33.828 1.00 96.19 469 PHE A CA 1
ATOM 3552 C C . PHE A 1 469 ? 7.034 2.497 -34.597 1.00 96.19 469 PHE A C 1
ATOM 3554 O O . PHE A 1 469 ? 6.856 3.662 -34.966 1.00 96.19 469 PHE A O 1
ATOM 3561 N N . GLU A 1 470 ? 6.154 1.540 -34.900 1.00 95.31 470 GLU A N 1
ATOM 3562 C CA . GLU A 1 470 ? 4.908 1.817 -35.620 1.00 95.31 470 GLU A CA 1
ATOM 3563 C C . GLU A 1 470 ? 4.113 2.938 -34.924 1.00 95.31 470 GLU A C 1
ATOM 3565 O O . GLU A 1 470 ? 3.989 2.960 -33.713 1.00 95.31 470 GLU A O 1
ATOM 3570 N N . ASN A 1 471 ? 3.564 3.895 -35.672 1.00 95.50 471 ASN A N 1
ATOM 3571 C CA . ASN A 1 471 ? 2.829 5.061 -35.142 1.00 95.50 471 ASN A CA 1
ATOM 3572 C C . ASN A 1 471 ? 3.630 6.071 -34.292 1.00 95.50 471 ASN A C 1
ATOM 3574 O O . ASN A 1 471 ? 3.087 7.135 -33.984 1.00 95.50 471 ASN A O 1
ATOM 3578 N N . CYS A 1 472 ? 4.914 5.851 -33.997 1.00 96.75 472 CYS A N 1
ATOM 3579 C CA . CYS A 1 472 ? 5.772 6.829 -33.315 1.00 96.75 472 CYS A CA 1
ATOM 3580 C C . CYS A 1 472 ? 6.221 7.956 -34.270 1.00 96.75 472 CYS A C 1
ATOM 3582 O O . CYS A 1 472 ? 7.396 8.120 -34.589 1.00 96.75 472 CYS A O 1
ATOM 3584 N N . ARG A 1 473 ? 5.273 8.757 -34.768 1.00 96.19 473 ARG A N 1
ATOM 3585 C CA . ARG A 1 473 ? 5.533 9.834 -35.748 1.00 96.19 473 ARG A CA 1
ATOM 3586 C C . ARG A 1 473 ? 6.117 11.107 -35.126 1.00 96.19 473 ARG A C 1
ATOM 358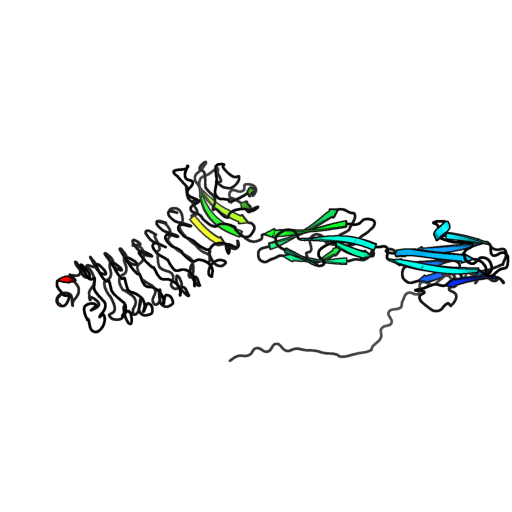8 O O . ARG A 1 473 ? 6.507 12.023 -35.848 1.00 96.19 473 ARG A O 1
ATOM 3595 N N . ALA A 1 474 ? 6.153 11.175 -33.797 1.00 98.00 474 ALA A N 1
ATOM 3596 C CA . ALA A 1 474 ? 6.677 12.303 -33.039 1.00 98.00 474 ALA A CA 1
ATOM 3597 C C . ALA A 1 474 ? 8.197 12.241 -32.796 1.00 98.00 474 ALA A C 1
ATOM 3599 O O . ALA A 1 474 ? 8.736 13.196 -32.251 1.00 98.00 474 ALA A O 1
ATOM 3600 N N . ILE A 1 475 ? 8.884 11.166 -33.206 1.00 98.56 475 ILE A N 1
ATOM 3601 C CA . ILE A 1 475 ? 10.308 10.951 -32.910 1.00 98.56 475 ILE A CA 1
ATOM 3602 C C . ILE A 1 475 ? 11.172 12.094 -33.455 1.00 98.56 475 ILE A C 1
ATOM 3604 O O . ILE A 1 475 ? 11.135 12.405 -34.645 1.00 98.56 475 ILE A O 1
ATOM 3608 N N . GLU A 1 476 ? 11.997 12.668 -32.580 1.00 98.62 476 GLU A N 1
ATOM 3609 C CA . GLU A 1 476 ? 12.930 13.752 -32.892 1.00 98.62 476 GLU A CA 1
ATOM 3610 C C . GLU A 1 476 ? 14.397 13.334 -32.730 1.00 98.62 476 GLU A C 1
ATOM 3612 O O . GLU A 1 476 ? 15.265 13.815 -33.467 1.00 98.62 476 GLU A O 1
ATOM 3617 N N . ASN A 1 477 ? 14.685 12.453 -31.768 1.00 98.69 477 ASN A N 1
ATOM 3618 C CA . ASN A 1 477 ? 16.042 12.043 -31.421 1.00 98.69 477 ASN A CA 1
ATOM 3619 C C . ASN A 1 477 ? 16.165 10.520 -31.335 1.00 98.69 477 ASN A C 1
ATOM 3621 O O . ASN A 1 477 ? 15.517 9.885 -30.507 1.00 98.69 477 ASN A O 1
ATOM 3625 N N . VAL A 1 478 ? 17.040 9.960 -32.164 1.00 98.56 478 VAL A N 1
ATOM 3626 C CA . VAL A 1 478 ? 17.418 8.539 -32.187 1.00 98.56 478 VAL A CA 1
ATOM 3627 C C . VAL A 1 478 ? 18.933 8.356 -32.077 1.00 98.56 478 VAL A C 1
ATOM 3629 O O . VAL A 1 478 ? 19.462 7.288 -32.379 1.00 98.56 478 VAL A O 1
ATOM 3632 N N . SER A 1 479 ? 19.667 9.390 -31.666 1.00 98.62 479 SER A N 1
ATOM 3633 C CA . SER A 1 479 ? 21.124 9.336 -31.564 1.00 98.62 479 SER A CA 1
ATOM 3634 C C . SER A 1 479 ? 21.578 8.144 -30.722 1.00 98.62 479 SER A C 1
ATOM 3636 O O . SER A 1 479 ? 21.018 7.866 -29.662 1.00 98.62 479 SER A O 1
ATOM 3638 N N . SER A 1 480 ? 22.596 7.426 -31.187 1.00 98.56 480 SER A N 1
ATOM 3639 C CA . SER A 1 480 ? 23.138 6.233 -30.524 1.00 98.56 480 SER A CA 1
ATOM 3640 C C . SER A 1 480 ? 22.143 5.089 -30.259 1.00 98.56 480 SER A C 1
ATOM 3642 O O . SER A 1 480 ? 22.495 4.188 -29.503 1.00 98.56 480 SER A O 1
ATOM 3644 N N . CYS A 1 481 ? 20.922 5.092 -30.821 1.00 98.38 481 CYS A N 1
ATOM 3645 C CA . CYS A 1 481 ? 19.865 4.129 -30.460 1.00 98.38 481 CYS A CA 1
ATOM 3646 C C . CYS A 1 481 ? 20.335 2.665 -30.515 1.00 98.38 481 CYS A C 1
ATOM 3648 O O . CYS A 1 481 ? 20.078 1.923 -29.571 1.00 98.38 481 CYS A O 1
ATOM 3650 N N . PHE A 1 482 ? 21.099 2.298 -31.547 1.00 98.25 482 PHE A N 1
ATOM 3651 C CA . PHE A 1 482 ? 21.722 0.982 -31.710 1.00 98.25 482 PHE A CA 1
ATOM 3652 C C . PHE A 1 482 ? 23.260 1.046 -31.681 1.00 98.25 482 PHE A C 1
ATOM 3654 O O . PHE A 1 482 ? 23.926 0.132 -32.161 1.00 98.25 482 PHE A O 1
ATOM 3661 N N . GLU A 1 483 ? 23.866 2.101 -31.123 1.00 98.56 483 GLU A N 1
ATOM 3662 C CA . GLU A 1 483 ? 25.331 2.208 -31.051 1.00 98.56 483 GLU A CA 1
ATOM 3663 C C . GLU A 1 483 ? 25.926 0.966 -30.367 1.00 98.56 483 GLU A C 1
ATOM 3665 O O . GLU A 1 483 ? 25.495 0.568 -29.287 1.00 98.56 483 GLU A O 1
ATOM 3670 N N . ASN A 1 484 ? 26.931 0.356 -30.999 1.00 98.06 484 ASN A N 1
ATOM 3671 C CA . ASN A 1 484 ? 27.612 -0.862 -30.557 1.00 98.06 484 ASN A CA 1
ATOM 3672 C C . ASN A 1 484 ? 26.732 -2.131 -30.474 1.00 98.06 484 ASN A C 1
ATOM 3674 O O . ASN A 1 484 ? 27.152 -3.113 -29.861 1.00 98.06 484 ASN A O 1
ATOM 3678 N N . CYS A 1 485 ? 25.577 -2.177 -31.149 1.00 97.69 485 CYS A N 1
ATOM 3679 C CA . CYS A 1 485 ? 24.791 -3.406 -31.343 1.00 97.69 485 CYS A CA 1
ATOM 3680 C C . CYS A 1 485 ? 25.413 -4.303 -32.428 1.00 97.69 485 CYS A C 1
ATOM 3682 O O . CYS A 1 485 ? 24.870 -4.487 -33.514 1.00 97.69 485 CYS A O 1
ATOM 3684 N N . SER A 1 486 ? 26.591 -4.862 -32.159 1.00 95.69 486 SER A N 1
ATOM 3685 C CA . SER A 1 486 ? 27.408 -5.555 -33.173 1.00 95.69 486 SER A CA 1
ATOM 3686 C C . SER A 1 486 ? 26.813 -6.859 -33.739 1.00 95.69 486 SER A C 1
ATOM 3688 O O . SER A 1 486 ? 27.335 -7.386 -34.724 1.00 95.69 486 SER A O 1
ATOM 3690 N N . TRP A 1 487 ? 25.736 -7.382 -33.145 1.00 95.50 487 TRP A N 1
ATOM 3691 C CA . TRP A 1 487 ? 25.076 -8.635 -33.536 1.00 95.50 487 TRP A CA 1
ATOM 3692 C C . TRP A 1 487 ? 23.761 -8.446 -34.298 1.00 95.50 487 TRP A C 1
ATOM 3694 O O . TRP A 1 487 ? 23.169 -9.434 -34.733 1.00 95.50 487 TRP A O 1
ATOM 3704 N N . ILE A 1 488 ? 23.322 -7.202 -34.493 1.00 96.44 488 ILE A N 1
ATOM 3705 C CA . ILE A 1 488 ? 22.066 -6.903 -35.176 1.00 96.44 488 ILE A CA 1
ATOM 3706 C C . ILE A 1 488 ? 22.126 -7.317 -36.654 1.00 96.44 488 ILE A C 1
ATOM 3708 O O . ILE A 1 488 ? 23.088 -7.018 -37.363 1.00 96.44 488 ILE A O 1
ATOM 3712 N N . THR A 1 489 ? 21.096 -8.027 -37.121 1.00 95.44 489 THR A N 1
ATOM 3713 C CA . THR A 1 489 ? 21.026 -8.595 -38.485 1.00 95.44 489 THR A CA 1
ATOM 3714 C C . THR A 1 489 ? 20.244 -7.722 -39.470 1.00 95.44 489 THR A C 1
ATOM 3716 O O . THR A 1 489 ? 20.435 -7.817 -40.687 1.00 95.44 489 THR A O 1
ATOM 3719 N N . SER A 1 490 ? 19.397 -6.825 -38.966 1.00 94.25 490 SER A N 1
ATOM 3720 C CA . SER A 1 490 ? 18.663 -5.827 -39.745 1.00 94.25 490 SER A CA 1
ATOM 3721 C C . SER A 1 490 ? 18.322 -4.626 -38.864 1.00 94.25 490 SER A C 1
ATOM 3723 O O . SER A 1 490 ? 17.972 -4.794 -37.696 1.00 94.25 490 SER A O 1
ATOM 3725 N N . LEU A 1 491 ? 18.449 -3.421 -39.416 1.00 93.62 491 LEU A N 1
ATOM 3726 C CA . LEU A 1 491 ? 18.125 -2.165 -38.739 1.00 93.62 491 LEU A CA 1
ATOM 3727 C C . LEU A 1 491 ? 16.745 -1.651 -39.176 1.00 93.62 491 LEU A C 1
ATOM 3729 O O . LEU A 1 491 ? 16.436 -1.712 -40.369 1.00 93.62 491 LEU A O 1
ATOM 3733 N N . PRO A 1 492 ? 15.941 -1.066 -38.269 1.00 92.81 492 PRO A N 1
ATOM 3734 C CA . PRO A 1 492 ? 14.730 -0.355 -38.663 1.00 92.81 492 PRO A CA 1
ATOM 3735 C C . PRO A 1 492 ? 15.095 0.893 -39.481 1.00 92.81 492 PRO A C 1
ATOM 3737 O O . PRO A 1 492 ? 15.980 1.659 -39.092 1.00 92.81 492 PRO A O 1
ATOM 3740 N N . GLU A 1 493 ? 14.404 1.112 -40.605 1.00 92.81 493 GLU A N 1
ATOM 3741 C CA . GLU A 1 493 ? 14.671 2.200 -41.563 1.00 92.81 493 GLU A CA 1
ATOM 3742 C C . GLU A 1 493 ? 14.201 3.575 -41.052 1.00 92.81 493 GLU A C 1
ATOM 3744 O O . GLU A 1 493 ? 13.354 4.250 -41.640 1.00 92.81 493 GLU A O 1
ATOM 3749 N N . MET A 1 494 ? 14.769 4.016 -39.931 1.00 94.38 494 MET A N 1
ATOM 3750 C CA . MET A 1 494 ? 14.446 5.285 -39.274 1.00 94.38 494 MET A CA 1
ATOM 3751 C C . MET A 1 494 ? 14.819 6.513 -40.123 1.00 94.38 494 MET A C 1
ATOM 3753 O O . MET A 1 494 ? 14.324 7.607 -39.877 1.00 94.38 494 MET A O 1
ATOM 3757 N N . TRP A 1 495 ? 15.654 6.341 -41.153 1.00 94.31 495 TRP A N 1
ATOM 3758 C CA . TRP A 1 495 ? 16.005 7.382 -42.126 1.00 94.31 495 TRP A CA 1
ATOM 3759 C C . TRP A 1 495 ? 14.942 7.593 -43.218 1.00 94.31 495 TRP A C 1
ATOM 3761 O O . TRP A 1 495 ? 15.103 8.473 -44.065 1.00 94.31 495 TRP A O 1
ATOM 3771 N N . ASN A 1 496 ? 13.847 6.823 -43.221 1.00 93.38 496 ASN A N 1
ATOM 3772 C CA . ASN A 1 496 ? 12.714 7.070 -44.107 1.00 93.38 496 ASN A CA 1
ATOM 3773 C C . ASN A 1 496 ? 11.931 8.310 -43.638 1.00 93.38 496 ASN A C 1
ATOM 3775 O O . ASN A 1 496 ? 11.076 8.234 -42.756 1.00 93.38 496 ASN A O 1
ATOM 3779 N N . THR A 1 497 ? 12.195 9.457 -44.261 1.00 91.81 497 THR A N 1
ATOM 3780 C CA . THR A 1 497 ? 11.606 10.756 -43.892 1.00 91.81 497 THR A CA 1
ATOM 3781 C C . THR A 1 497 ? 10.098 10.849 -44.127 1.00 91.81 497 THR A C 1
ATOM 3783 O O . THR A 1 497 ? 9.435 11.652 -43.475 1.00 91.81 497 THR A O 1
ATOM 3786 N N . SER A 1 498 ? 9.526 10.009 -44.998 1.00 93.75 498 SER A N 1
ATOM 3787 C CA . SER A 1 498 ? 8.065 9.917 -45.158 1.00 93.75 498 SER A CA 1
ATOM 3788 C C . SER A 1 498 ? 7.414 9.244 -43.949 1.00 93.75 498 SER A C 1
ATOM 3790 O O . SER A 1 498 ? 6.272 9.544 -43.590 1.00 93.75 498 SER A O 1
ATOM 3792 N N . LEU A 1 499 ? 8.141 8.330 -43.298 1.00 93.44 499 LEU A N 1
ATOM 3793 C CA . LEU A 1 499 ? 7.688 7.683 -42.075 1.00 93.44 499 LEU A CA 1
ATOM 3794 C C . LEU A 1 499 ? 8.015 8.510 -40.828 1.00 93.44 499 LEU A C 1
ATOM 3796 O O . LEU A 1 499 ? 7.139 8.675 -39.976 1.00 93.44 499 LEU A O 1
ATOM 3800 N N . TYR A 1 500 ? 9.214 9.091 -40.760 1.00 96.19 500 TYR A N 1
ATOM 3801 C CA . TYR A 1 500 ? 9.740 9.793 -39.587 1.00 96.19 500 TYR A CA 1
ATOM 3802 C C . TYR A 1 500 ? 10.202 11.227 -39.916 1.00 96.19 500 TYR A C 1
ATOM 3804 O O . TYR A 1 500 ? 11.396 11.531 -39.876 1.00 96.19 500 TYR A O 1
ATOM 3812 N N . PRO A 1 501 ? 9.273 12.150 -40.227 1.00 96.31 501 PRO A N 1
ATOM 3813 C CA . PRO A 1 501 ? 9.608 13.485 -40.737 1.00 96.31 501 PRO A CA 1
ATOM 3814 C C . PRO A 1 501 ? 10.226 14.434 -39.698 1.00 96.31 501 PRO A C 1
ATOM 3816 O O . PRO A 1 501 ? 10.732 15.490 -40.066 1.00 96.31 501 PRO A O 1
ATOM 3819 N N . LYS A 1 502 ? 10.155 14.103 -38.402 1.00 98.12 502 LYS A N 1
ATOM 3820 C CA . LYS A 1 502 ? 10.590 14.979 -37.301 1.00 98.12 502 LYS A CA 1
ATOM 3821 C C . LYS A 1 502 ? 11.990 14.677 -36.764 1.00 98.12 502 LYS A C 1
ATOM 3823 O O . LYS A 1 502 ? 12.483 15.429 -35.921 1.00 98.12 502 LYS A O 1
ATOM 3828 N N . ILE A 1 503 ? 12.642 13.613 -37.238 1.00 98.31 503 ILE A N 1
ATOM 3829 C CA . ILE A 1 503 ? 13.965 13.229 -36.742 1.00 98.31 503 ILE A CA 1
ATOM 3830 C C . ILE A 1 503 ? 14.992 14.295 -37.131 1.00 98.31 503 ILE A C 1
ATOM 3832 O O . ILE A 1 503 ? 15.231 14.549 -38.310 1.00 98.31 503 ILE A O 1
ATOM 3836 N N . LYS A 1 504 ? 15.626 14.889 -36.117 1.00 96.75 504 LYS A N 1
ATOM 3837 C CA . LYS A 1 504 ? 16.660 15.929 -36.252 1.00 96.75 504 LYS A CA 1
ATOM 3838 C C . LYS A 1 504 ? 17.997 15.540 -35.622 1.00 96.75 504 LYS A C 1
ATOM 3840 O O . LYS A 1 504 ? 19.023 16.107 -35.981 1.00 96.75 504 LYS A O 1
ATOM 3845 N N . ALA A 1 505 ? 17.999 14.577 -34.699 1.00 98.06 505 ALA A N 1
ATOM 3846 C CA . ALA A 1 505 ? 19.198 14.073 -34.037 1.00 98.06 505 ALA A CA 1
ATOM 3847 C C . ALA A 1 505 ? 19.316 12.556 -34.233 1.00 98.06 505 ALA A C 1
ATOM 3849 O O . ALA A 1 505 ? 18.443 11.795 -33.819 1.00 98.06 505 ALA A O 1
ATOM 3850 N N . TYR A 1 506 ? 20.384 12.130 -34.903 1.00 97.88 506 TYR A N 1
ATOM 3851 C CA . TYR A 1 506 ? 20.581 10.741 -35.337 1.00 97.88 506 TYR A CA 1
ATOM 3852 C C . TYR A 1 506 ? 22.055 10.305 -35.324 1.00 97.88 506 TYR A C 1
ATOM 3854 O O . TYR A 1 506 ? 22.402 9.250 -35.853 1.00 97.88 506 TYR A O 1
ATOM 3862 N N . ASN A 1 507 ? 22.943 11.111 -34.734 1.00 97.44 507 ASN A N 1
ATOM 3863 C CA . ASN A 1 507 ? 24.373 10.814 -34.699 1.00 97.44 507 ASN A CA 1
ATOM 3864 C C . ASN A 1 507 ? 24.632 9.453 -34.033 1.00 97.44 507 ASN A C 1
ATOM 3866 O O . ASN A 1 507 ? 24.054 9.160 -32.984 1.00 97.44 507 ASN A O 1
ATOM 3870 N N . ALA A 1 508 ? 25.505 8.645 -34.638 1.00 97.50 508 ALA A N 1
ATOM 3871 C CA . ALA A 1 508 ? 25.855 7.303 -34.175 1.00 97.50 508 ALA A CA 1
ATOM 3872 C C . ALA A 1 508 ? 24.666 6.327 -34.027 1.00 97.50 508 ALA A C 1
ATOM 3874 O O . ALA A 1 508 ? 24.801 5.330 -33.320 1.00 97.50 508 ALA A O 1
ATOM 3875 N N . PHE A 1 509 ? 23.515 6.577 -34.672 1.00 98.19 509 PHE A N 1
ATOM 3876 C CA . PHE A 1 509 ? 22.323 5.716 -34.599 1.00 98.19 509 PHE A CA 1
ATOM 3877 C C . PHE A 1 509 ? 22.652 4.228 -34.775 1.00 98.19 509 PHE A C 1
ATOM 3879 O O . PHE A 1 509 ? 22.178 3.416 -33.985 1.00 98.19 509 PHE A O 1
ATOM 3886 N N . ALA A 1 510 ? 23.481 3.889 -35.767 1.00 97.12 510 ALA A N 1
ATOM 3887 C CA . ALA A 1 510 ? 23.873 2.516 -36.094 1.00 97.12 510 ALA A CA 1
ATOM 3888 C C . ALA A 1 510 ? 25.392 2.288 -36.005 1.00 97.12 510 ALA A C 1
ATOM 3890 O O . ALA A 1 510 ? 25.940 1.410 -36.679 1.00 97.12 510 ALA A O 1
ATOM 3891 N N . LYS A 1 511 ? 26.099 3.070 -35.185 1.00 97.94 511 LYS A N 1
ATOM 3892 C CA . LYS A 1 511 ? 27.554 2.958 -35.070 1.00 97.94 511 LYS A CA 1
ATOM 3893 C C . LYS A 1 511 ? 27.973 1.558 -34.645 1.00 97.94 511 LYS A C 1
ATOM 3895 O O . LYS A 1 511 ? 27.438 1.010 -33.686 1.00 97.94 511 LYS A O 1
ATOM 3900 N N . ASN A 1 512 ? 28.936 0.982 -35.365 1.00 97.00 512 ASN A N 1
ATOM 3901 C CA . ASN A 1 512 ? 29.431 -0.389 -35.184 1.00 97.00 512 ASN A CA 1
ATOM 3902 C C . ASN A 1 512 ? 28.387 -1.513 -35.405 1.00 97.00 512 ASN A C 1
ATOM 3904 O O . ASN A 1 512 ? 28.609 -2.645 -34.974 1.00 97.00 512 ASN A O 1
ATOM 3908 N N . CYS A 1 513 ? 27.295 -1.257 -36.138 1.00 97.00 513 CYS A N 1
ATOM 3909 C CA . CYS A 1 513 ? 26.284 -2.262 -36.526 1.00 97.00 513 CYS A CA 1
ATOM 3910 C C . CYS A 1 513 ? 26.608 -2.974 -37.856 1.00 97.00 513 CYS A C 1
ATOM 3912 O O . CYS A 1 513 ? 25.728 -3.225 -38.679 1.00 97.00 513 CYS A O 1
ATOM 3914 N N . ASN A 1 514 ? 27.881 -3.298 -38.095 1.00 94.50 514 ASN A N 1
ATOM 3915 C CA . ASN A 1 514 ? 28.375 -3.708 -39.418 1.00 94.50 514 ASN A CA 1
ATOM 3916 C C . ASN A 1 514 ? 27.800 -5.048 -39.940 1.00 94.50 514 ASN A C 1
ATOM 3918 O O . ASN A 1 514 ? 27.983 -5.358 -41.114 1.00 94.50 514 ASN A O 1
ATOM 3922 N N . LYS A 1 515 ? 27.133 -5.849 -39.091 1.00 95.25 515 LYS A N 1
ATOM 3923 C CA . LYS A 1 515 ? 26.510 -7.134 -39.469 1.00 95.25 515 LYS A CA 1
ATOM 3924 C C . LYS A 1 515 ? 25.091 -7.001 -40.035 1.00 95.25 515 LYS A C 1
ATOM 3926 O O . LYS A 1 515 ? 24.565 -7.991 -40.543 1.00 95.25 515 LYS A O 1
ATOM 3931 N N . ALA A 1 516 ? 24.471 -5.822 -39.968 1.00 95.94 516 ALA A N 1
ATOM 3932 C CA . ALA A 1 516 ? 23.123 -5.649 -40.493 1.00 95.94 516 ALA A CA 1
ATOM 3933 C C . ALA A 1 516 ? 23.112 -5.763 -42.026 1.00 95.94 516 ALA A C 1
ATOM 3935 O O . ALA A 1 516 ? 23.875 -5.093 -42.722 1.00 95.94 516 ALA A O 1
ATOM 3936 N N . SER A 1 517 ? 22.204 -6.577 -42.560 1.00 95.44 517 SER A N 1
ATOM 3937 C CA . SER A 1 517 ? 22.036 -6.800 -44.005 1.00 95.44 517 SER A CA 1
ATOM 3938 C C . SER A 1 517 ? 21.773 -5.507 -44.789 1.00 95.44 517 SER A C 1
ATOM 3940 O O . SER A 1 517 ? 22.249 -5.355 -45.911 1.00 95.44 517 SER A O 1
ATOM 3942 N N . ASN A 1 518 ? 21.075 -4.546 -44.178 1.00 94.62 518 ASN A N 1
ATOM 3943 C CA . ASN A 1 518 ? 20.795 -3.224 -44.738 1.00 94.62 518 ASN A CA 1
ATOM 3944 C C . ASN A 1 518 ? 21.766 -2.126 -44.259 1.00 94.62 518 ASN A C 1
ATOM 3946 O O . ASN A 1 518 ? 21.501 -0.943 -44.470 1.00 94.62 518 ASN A O 1
ATOM 3950 N N . TYR A 1 519 ? 22.910 -2.471 -43.654 1.00 95.50 519 TYR A N 1
ATOM 3951 C CA . TYR A 1 519 ? 23.878 -1.482 -43.156 1.00 95.50 519 TYR A CA 1
ATOM 3952 C C . TYR A 1 519 ? 24.444 -0.573 -44.262 1.00 95.50 519 TYR A C 1
ATOM 3954 O O . TYR A 1 519 ? 24.742 0.605 -44.041 1.00 95.50 519 TYR A O 1
ATOM 3962 N N . SER A 1 520 ? 24.570 -1.094 -45.485 1.00 94.88 520 SER A N 1
ATOM 3963 C CA . SER A 1 520 ? 24.989 -0.314 -46.655 1.00 94.88 520 SER A CA 1
ATOM 3964 C C . SER A 1 520 ? 23.999 0.805 -47.005 1.00 94.88 520 SER A C 1
ATOM 3966 O O . SER A 1 520 ? 24.441 1.861 -47.451 1.00 94.88 520 SER A O 1
ATOM 3968 N N . ALA A 1 521 ? 22.702 0.614 -46.733 1.00 95.50 521 ALA A N 1
ATOM 3969 C CA . ALA A 1 521 ? 21.640 1.591 -46.978 1.00 95.50 521 ALA A CA 1
ATOM 3970 C C . ALA A 1 521 ? 21.547 2.688 -45.899 1.00 95.50 521 ALA A C 1
ATOM 3972 O O . ALA A 1 521 ? 20.913 3.717 -46.125 1.00 95.50 521 ALA A O 1
ATOM 3973 N N . VAL A 1 522 ? 22.193 2.503 -44.741 1.00 96.12 522 VAL A N 1
ATOM 3974 C CA . VAL A 1 522 ? 22.226 3.512 -43.673 1.00 96.12 522 VAL A CA 1
ATOM 3975 C C . VAL A 1 522 ? 23.030 4.739 -44.148 1.00 96.12 522 VAL A C 1
ATOM 3977 O O . VAL A 1 522 ? 24.185 4.579 -44.571 1.00 96.12 522 VAL A O 1
ATOM 3980 N N . PRO A 1 523 ? 22.490 5.973 -44.060 1.00 96.81 523 PRO A N 1
ATOM 3981 C CA . PRO A 1 523 ? 23.223 7.174 -44.458 1.00 96.81 523 PRO A CA 1
ATOM 3982 C C . PRO A 1 523 ? 24.490 7.392 -43.620 1.00 96.81 523 PRO A C 1
ATOM 3984 O O . PRO A 1 523 ? 24.510 7.113 -42.424 1.00 96.81 523 PRO A O 1
ATOM 3987 N N . ALA A 1 524 ? 25.545 7.955 -44.217 1.00 96.19 524 ALA A N 1
ATOM 3988 C CA . ALA A 1 524 ? 26.841 8.120 -43.544 1.00 96.19 524 ALA A CA 1
ATOM 3989 C C . ALA A 1 524 ? 26.759 8.903 -42.218 1.00 96.19 524 ALA A C 1
ATOM 3991 O O . ALA A 1 524 ? 27.428 8.543 -41.260 1.00 96.19 524 ALA A O 1
ATOM 3992 N N . ALA A 1 525 ? 25.900 9.924 -42.133 1.00 96.19 525 ALA A N 1
ATOM 3993 C CA . ALA A 1 525 ? 25.732 10.733 -40.922 1.00 96.19 525 ALA A CA 1
ATOM 3994 C C . ALA A 1 525 ? 24.989 10.011 -39.769 1.00 96.19 525 ALA A C 1
ATOM 3996 O O . ALA A 1 525 ? 24.931 10.536 -38.658 1.00 96.19 525 ALA A O 1
ATOM 3997 N N . TRP A 1 526 ? 24.406 8.836 -40.039 1.00 97.56 526 TRP A N 1
ATOM 3998 C CA . TRP A 1 526 ? 23.718 7.976 -39.065 1.00 97.56 526 TRP A CA 1
ATOM 3999 C C . TRP A 1 526 ? 24.611 6.837 -38.544 1.00 97.56 526 TRP A C 1
ATOM 4001 O O . TRP A 1 526 ? 24.243 6.164 -37.577 1.00 97.56 526 TRP A O 1
ATOM 4011 N N . LYS A 1 527 ? 25.747 6.593 -39.207 1.00 94.44 527 LYS A N 1
ATOM 4012 C CA . LYS A 1 527 ? 26.724 5.562 -38.841 1.00 94.44 527 LYS A CA 1
ATOM 4013 C C . LYS A 1 527 ? 27.632 6.004 -37.699 1.00 94.44 527 LYS A C 1
ATOM 4015 O O . LYS A 1 527 ? 27.676 7.212 -37.372 1.00 94.44 527 LYS A O 1
#

Radius of gyration: 41.48 Å; chains: 1; bounding box: 95×45×111 Å

Organism: Bacteroides fragilis (NCBI:txid817)

Foldseek 3Di:
DDDDDDDDDDDDDDDDDDDDPDDPPPPDPPPQDFADADAWEAEEEPQWDDDSPDDSQQWTDGVFWIWGFGGHHHLAAWTKIATDGDQQKDWPWKAKDFPVCGRPPTCVPPVGRIDGDRRNSGYMYMYTDMDGDKAKEAEAEDPFWDKPPHGIDIDRAPDWDKIAIGGHQQKDWPFKDWPDADKDWPGRRDRITTIGHHDHHTYMYTDIFGNWKWKFKAFAAAFDKAFDWAQAAWFKWKDFQQPDHTDGWGRHQDQDDDTVPRIDGHRHGDMGMMMITTAAGQDGAQQGDPHPPDPDRPGRLTAEGADGRRQPLNDQELACRQAQNCNHAEYHDLNCVNNLCRHQELARNHQNNQRHAYYDQQNNANNCNHAYLASNQANYQHLEDRQNPCHNPQNHAEQANNPAPHQNYAAHHACSCQNPQNYAEQARNQENYAYAEHDACRCQSVLNHAYQHLNHALYCYAYYDLRVCHNVQNHAEQARNHQNNQNHQADHPCVPCVRHVRHDHQASNCHNNVNHPCPVVDDPRND

Sequence (527 aa):
MKKVRFLLLAAMVAMFTGCQKEVVEQELDNNKPTPTGDTRIIIEGEGMIGPATRSSDGKVEFEGGYATGAGLYDGKKAVPVEAHPDAGYEVNYFYGGPENQPKKYDYAQSGTSAFNVYLEGQDHTFHCGFKEKKRDLTVNAGTGGSVSPSGTNSYRVEKPISITATPESGYEFAGWTVTEGDVTIENPGSPATTATLHNSNSTITANFKSGAELVFTVRASANKIVSMPVLGSGPYIIDYGDGTVAQEVDLRAPGYTQYPGSYHTYSADGEYTVTIKGPAATAFSFRGTRNSDLQYTNPCPAKSILKNTIDISCVTSLENAFSGMKSLESIECDLFESCKGRVTTCANIFDQCTNLHTIYNGLFEGFDKCTDFSLAFHYTALNSIPANTFRGCSSAVKFNSTFSAIPNILSIPAGLFDDCVNAQEFASTFELLNISTVPERLFAKCVKATFFRGTFRQSHVTTVPGNVFENCRAIENVSSCFENCSWITSLPEMWNTSLYPKIKAYNAFAKNCNKASNYSAVPAAWK

Secondary structure (DSSP, 8-state):
-----------------------------TTSPPPP-SEEEEEE-TTB-S-S---TT--EEETTEEEE--EEE-TT-EEEEEEEEPTTEEEEEEEEEETT-TTSEEHHHHS-SEEEEE-TTS-EEEEEEEEE-EEEEEEEE-TTEEEES-EEEEEETTS-EEEEEEEPTTEEEEEEEEEESS-EES-TT-SEEEEE--SS-EEEEEEEEE--EEEEEEEE-TT-EEEPPB-EEEEEEEE-SSSPPPEEEEEPPPSSS--TTSEEE-SSSEEEEEEEE-S--S--BSS----TT-S------EEEEEEE-S--TT-SB-TTTTTT-TT--EE-S-TTGGGTTT--B-TTTTTT-TT--B--TTTTTT-TT--B-TTTTTT---S---TTTTTT-TT--B-TTTTTT-TT-----TTTTTT-TT--B-TTTTTT---SBPPTTTTTT-TT--B-TTTTTT----B--TTTTTT-TT--B-TTTTTT-TT-S----TT-TTT-TT--B-TTTTTT-TT-TTGGGS-GGG-